Protein AF-A0A957G0L8-F1 (afdb_monomer_lite)

Foldseek 3Di:
DDDDPVVVVVVQCVQQVVVVVVQVQWFKWWKAALAFPLVLVLQLVCCEPVHQQKKKWWWADDQAITIMITTHPVCVVVSVVSCVVSVMDIDGDDDPDDPRQAFWDWDLEDPNVHTWMWMQGNQTIIIHDDVPDPCVPGGSDDDDDPDDPDPPRRHYIDDNDDHHNRYLAADCPPADDDPVQDDPDDDLQWWFQFADPRGIGIDHFEEEEEAPQLLSLLSVLLRVLSNCVNAVQFAEEQAQAQNNLVSNCPDPSNVVCVVPFEAEAALVDPDLAAAFLQADFPQDDLVLSLVLVLVLVVVVVQDPLLSVCSSVLVVVVDRGLVSLLVVLVVCCVPCVVSSVRVNVSSVVQCPDPSSNSRRVRHDPSRVSSVPSHYYDHHDNNPDPNSLSVSSSVVSNSLSVQSHQYEYGPRDCLVPDDLVSNPSRGHYYDYPHDDDPQHKYKYAYHDLVCLVVCCVVQVVVSPSVSSNSNSHDRQKIWIGHPNRIDIRGNDPPD

pLDDT: mean 87.38, std 11.38, range [36.56, 98.25]

Sequence (493 aa):
MLKIPILSNLIHAQKTRPRLEWERSLTWFRLRYANPDGPTKAVNLLSRAQVPGRVVLHYRPGDVAQINIGIPGEAVRLLLQMAADYGFLLKSAEAELPARPAPMIQAKTLPFEREFVAHVISETLFVTPAEGEKAAGGSHFPQTPAQKAGPGRAVWHFPDDPPPGIASTPVWNGWPVPERLIAVHNDPETWVLGRSLRGPLHVAGSLNLYGQAEATSSWLAGLLVQAFAADPNRVAVIDGSGLLARQLKRKSAITHLFQNGLTFIDMDGASTRGMNPLAPVKGESDEETVSRWQTWFTMMGAHANALTLLPQAYQDGIRDIFGLRRWLIGKRQEQFAVVSALSVLVEQIVHSVELGEWIKHPTDILNALCRDGSLIFSINAHNWERQQLLWAVLLAVRHISDMRLVIHGFPAWDQFDTGMLNGHHKVILSNGPTLNGSTTVLVGCRPKNVPLLAERFLGNHPVLTENLRLLRPGDGIVVSGEDITFVTWNKTI

Radius of gyration: 32.21 Å; chains: 1; bounding box: 92×44×103 Å

Secondary structure (DSSP, 8-state):
----HHHHHHHHHHHHHHHHHHHHTSEEEEEEBSSSHHHHHHHHHHTSTTTTS-EEEEEE-STT-EEEEEE-GGGHHHHHHHHHHHT-EEEEE-----SSPPPBEEESS--TTS-EEEEEETTEEEEPPPTT---TT-BSS----SS---TT-------SSPPTTTBSS---TT-PPPGGGB-SS--TTEEEEEEETTEEEEEES-EEEES-HHHHHHHHHHHHHHHHHH-TTSEEEEESSSHHHHHHTT-HHHHGGGGTTEEEEETTTT---B--TTSPPTT--HHHHHHHHHHHHHHTT--HHHHTHHHHHHHTT--SHHHHHHHHHHHTTT-HHHHHHHHHHHHHHHH-HHHHHHHHSB--HHHHHTTT-EEEEE----SHHHHHHHHHHHHHHTT-TTSEEEEES-S-GGG--GGGGTT-SSEEEESSPPPTTPEEEEES--GGGHHHHHHHHSTT-HHHHHHHHHPPTTEEEEEETTEEEEEE-SS--

Structure (mmCIF, N/CA/C/O backbone):
data_AF-A0A957G0L8-F1
#
_entry.id   AF-A0A957G0L8-F1
#
loop_
_atom_site.group_PDB
_atom_site.id
_atom_site.type_symbol
_atom_site.label_atom_id
_atom_site.label_alt_id
_atom_site.label_comp_id
_atom_site.label_asym_id
_atom_site.label_entity_id
_atom_site.label_seq_id
_atom_site.pdbx_PDB_ins_code
_atom_site.Cartn_x
_atom_site.Cartn_y
_atom_site.Cartn_z
_atom_site.occupancy
_atom_site.B_iso_or_equiv
_atom_site.auth_seq_id
_atom_site.auth_comp_id
_atom_site.auth_asym_id
_atom_site.auth_atom_id
_atom_site.pdbx_PDB_model_num
ATOM 1 N N . MET A 1 1 ? 63.394 -6.316 -35.539 1.00 41.97 1 MET A N 1
ATOM 2 C CA . MET A 1 1 ? 62.283 -5.349 -35.704 1.00 41.97 1 MET A CA 1
ATOM 3 C C . MET A 1 1 ? 61.533 -5.214 -34.382 1.00 41.97 1 MET A C 1
ATOM 5 O O . MET A 1 1 ? 60.659 -6.020 -34.094 1.00 41.97 1 MET A O 1
ATOM 9 N N . LEU A 1 2 ? 61.904 -4.233 -33.555 1.00 39.28 2 LEU A N 1
ATOM 10 C CA . LEU A 1 2 ? 61.174 -3.865 -32.336 1.00 39.28 2 LEU A CA 1
ATOM 11 C C . LEU A 1 2 ? 59.948 -3.031 -32.740 1.00 39.28 2 LEU A C 1
ATOM 13 O O . LEU A 1 2 ? 60.093 -1.892 -33.178 1.00 39.28 2 LEU A O 1
ATOM 17 N N . LYS A 1 3 ? 58.740 -3.601 -32.648 1.00 42.34 3 LYS A N 1
ATOM 18 C CA . LYS A 1 3 ? 57.493 -2.834 -32.794 1.00 42.34 3 LYS A CA 1
ATOM 19 C C . LYS A 1 3 ? 57.329 -1.953 -31.557 1.00 42.34 3 LYS A C 1
ATOM 21 O O . LYS A 1 3 ? 57.129 -2.465 -30.464 1.00 42.34 3 LYS A O 1
ATOM 26 N N . ILE A 1 4 ? 57.438 -0.643 -31.752 1.00 43.62 4 ILE A N 1
ATOM 27 C CA . ILE A 1 4 ? 57.328 0.398 -30.726 1.00 43.62 4 ILE A CA 1
ATOM 28 C C . ILE A 1 4 ? 55.871 0.454 -30.207 1.00 43.62 4 ILE A C 1
ATOM 30 O O . ILE A 1 4 ? 55.000 0.917 -30.946 1.00 43.62 4 ILE A O 1
ATOM 34 N N . PRO A 1 5 ? 55.576 0.054 -28.953 1.00 54.28 5 PRO A N 1
ATOM 35 C CA . PRO A 1 5 ? 54.217 0.087 -28.383 1.00 54.28 5 PRO A CA 1
ATOM 36 C C . PRO A 1 5 ? 53.680 1.514 -28.153 1.00 54.28 5 PRO A C 1
ATOM 38 O O . PRO A 1 5 ? 52.482 1.734 -27.985 1.00 54.28 5 PRO A O 1
ATOM 41 N N . ILE A 1 6 ? 54.574 2.506 -28.149 1.00 54.53 6 ILE A N 1
ATOM 42 C CA . ILE A 1 6 ? 54.262 3.914 -27.867 1.00 54.53 6 ILE A CA 1
ATOM 43 C C . ILE A 1 6 ? 53.513 4.563 -29.044 1.00 54.53 6 ILE A C 1
ATOM 45 O O . ILE A 1 6 ? 52.548 5.295 -28.832 1.00 54.53 6 ILE A O 1
ATOM 49 N N . LEU A 1 7 ? 53.884 4.238 -30.288 1.00 50.44 7 LEU A N 1
ATOM 50 C CA . LEU A 1 7 ? 53.252 4.800 -31.490 1.00 50.44 7 LEU A CA 1
ATOM 51 C C . LEU A 1 7 ? 51.828 4.268 -31.703 1.00 50.44 7 LEU A C 1
ATOM 53 O O . LEU A 1 7 ? 50.943 5.029 -32.091 1.00 50.44 7 LEU A O 1
ATOM 57 N N . SER A 1 8 ? 51.569 2.991 -31.395 1.00 55.56 8 SER A N 1
ATOM 58 C CA . SER A 1 8 ? 50.218 2.418 -31.482 1.00 55.56 8 SER A CA 1
ATOM 59 C C . SER A 1 8 ? 49.250 3.054 -30.482 1.00 55.56 8 SER A C 1
ATOM 61 O O . SER A 1 8 ? 48.102 3.320 -30.835 1.00 55.56 8 SER A O 1
ATOM 63 N N . ASN A 1 9 ? 49.718 3.365 -29.269 1.00 57.75 9 ASN A N 1
ATOM 64 C CA . ASN A 1 9 ? 48.903 4.032 -28.251 1.00 57.75 9 ASN A CA 1
ATOM 65 C C . ASN A 1 9 ? 48.603 5.493 -28.621 1.00 57.75 9 ASN A C 1
ATOM 67 O O . ASN A 1 9 ? 47.479 5.951 -28.425 1.00 57.75 9 ASN A O 1
ATOM 71 N N . LEU A 1 10 ? 49.567 6.203 -29.220 1.00 57.16 10 LEU A N 1
ATOM 72 C CA . LEU A 1 10 ? 49.390 7.587 -29.671 1.00 57.16 10 LEU A CA 1
ATOM 73 C C . LEU A 1 10 ? 48.392 7.699 -30.838 1.00 57.16 10 LEU A C 1
ATOM 75 O O . LEU A 1 10 ? 47.499 8.546 -30.818 1.00 57.16 10 LEU A O 1
ATOM 79 N N . ILE A 1 11 ? 48.502 6.809 -31.831 1.00 60.75 11 ILE A N 1
ATOM 80 C CA . ILE A 1 11 ? 47.604 6.769 -32.998 1.00 60.75 11 ILE A CA 1
ATOM 81 C C . ILE A 1 11 ? 46.182 6.367 -32.583 1.00 60.75 11 ILE A C 1
ATOM 83 O O . ILE A 1 11 ? 45.205 6.895 -33.119 1.00 60.75 11 ILE A O 1
ATOM 87 N N . HIS A 1 12 ? 46.043 5.448 -31.624 1.00 59.19 12 HIS A N 1
ATOM 88 C CA . HIS A 1 12 ? 44.739 5.070 -31.086 1.00 59.19 12 HIS A CA 1
ATOM 89 C C . HIS A 1 12 ? 44.094 6.231 -30.313 1.00 59.19 12 HIS A C 1
ATOM 91 O O . HIS A 1 12 ? 42.940 6.561 -30.580 1.00 59.19 12 HIS A O 1
ATOM 97 N N . ALA A 1 13 ? 44.852 6.916 -29.448 1.00 61.38 13 ALA A N 1
ATOM 98 C CA . ALA A 1 13 ? 44.374 8.080 -28.699 1.00 61.38 13 ALA A CA 1
ATOM 99 C C . ALA A 1 13 ? 43.912 9.233 -29.610 1.00 61.38 13 ALA A C 1
ATOM 101 O O . ALA A 1 13 ? 42.896 9.866 -29.334 1.00 61.38 13 ALA A O 1
ATOM 102 N N . GLN A 1 14 ? 44.599 9.485 -30.730 1.00 62.69 14 GLN A N 1
ATOM 103 C CA . GLN A 1 14 ? 44.183 10.510 -31.697 1.00 62.69 14 GLN A CA 1
ATOM 104 C C . GLN A 1 14 ? 42.864 10.173 -32.412 1.00 62.69 14 GLN A C 1
ATOM 106 O O . GLN A 1 14 ? 42.084 11.075 -32.707 1.00 62.69 14 GLN A O 1
ATOM 111 N N . LYS A 1 15 ? 42.585 8.889 -32.675 1.00 69.12 15 LYS A N 1
ATOM 112 C CA . LYS A 1 15 ? 41.361 8.453 -33.376 1.00 69.12 15 LYS A CA 1
ATOM 113 C C . LYS A 1 15 ? 40.129 8.379 -32.469 1.00 69.12 15 LYS A C 1
ATOM 115 O O . LYS A 1 15 ? 39.013 8.508 -32.965 1.00 69.12 15 LYS A O 1
ATOM 120 N N . THR A 1 16 ? 40.313 8.162 -31.168 1.00 77.31 16 THR A N 1
ATOM 121 C CA . THR A 1 16 ? 39.219 8.030 -30.187 1.00 77.31 16 THR A CA 1
ATOM 122 C C . THR A 1 16 ? 38.838 9.352 -29.524 1.00 77.31 16 THR A C 1
ATOM 124 O O . THR A 1 16 ? 37.687 9.514 -29.118 1.00 77.31 16 THR A O 1
ATOM 127 N N . ARG A 1 17 ? 39.771 10.309 -29.441 1.00 80.94 17 ARG A N 1
ATOM 128 C CA . ARG A 1 17 ? 39.583 11.592 -28.749 1.00 80.94 17 ARG A CA 1
ATOM 129 C C . ARG A 1 17 ? 38.349 12.391 -29.207 1.00 80.94 17 ARG A C 1
ATOM 131 O O . ARG A 1 17 ? 37.592 12.779 -28.322 1.00 80.94 17 ARG A O 1
ATOM 138 N N . PRO A 1 18 ? 38.063 12.567 -30.515 1.00 84.19 18 PRO A N 1
ATOM 139 C CA . PRO A 1 18 ? 36.887 13.329 -30.948 1.00 84.19 18 PRO A CA 1
ATOM 140 C C . PRO A 1 18 ? 35.565 12.701 -30.500 1.00 84.19 18 PRO A C 1
ATOM 142 O O . PRO A 1 18 ? 34.644 13.408 -30.102 1.00 84.19 18 PRO A O 1
ATOM 145 N N . ARG A 1 19 ? 35.478 11.363 -30.525 1.00 87.94 19 ARG A N 1
ATOM 146 C CA . ARG A 1 19 ? 34.302 10.643 -30.026 1.00 87.94 19 ARG A CA 1
ATOM 147 C C . ARG A 1 19 ? 34.143 10.841 -28.523 1.00 87.94 19 ARG A C 1
ATOM 149 O O . ARG A 1 19 ? 33.057 11.191 -28.090 1.00 87.94 19 ARG A O 1
ATOM 156 N N . LEU A 1 20 ? 35.211 10.642 -27.753 1.00 85.69 20 LEU A N 1
ATOM 157 C CA . LEU A 1 20 ? 35.169 10.755 -26.293 1.00 85.69 20 LEU A CA 1
ATOM 158 C C . LEU A 1 20 ? 34.806 12.164 -25.822 1.00 85.69 20 LEU A C 1
ATOM 160 O O . LEU A 1 20 ? 34.008 12.308 -24.903 1.00 85.69 20 LEU A O 1
ATOM 164 N N . GLU A 1 21 ? 35.392 13.199 -26.428 1.00 87.88 21 GLU A N 1
ATOM 165 C CA . GLU A 1 21 ? 35.071 14.594 -26.103 1.00 87.88 21 GLU A CA 1
ATOM 166 C C . GLU A 1 21 ? 33.600 14.902 -26.405 1.00 87.88 21 GLU A C 1
ATOM 168 O O . GLU A 1 21 ? 32.915 15.483 -25.566 1.00 87.88 21 GLU A O 1
ATOM 173 N N . TRP A 1 22 ? 33.097 14.438 -27.552 1.00 90.62 22 TRP A N 1
ATOM 174 C CA . TRP A 1 22 ? 31.702 14.632 -27.935 1.00 90.62 22 TRP A CA 1
ATOM 175 C C . TRP A 1 22 ? 30.720 13.839 -27.060 1.00 90.62 22 TRP A C 1
ATOM 177 O O . TRP A 1 22 ? 29.744 14.407 -26.583 1.00 90.62 22 TRP A O 1
ATOM 187 N N . GLU A 1 23 ? 30.961 12.552 -26.787 1.00 91.38 23 GLU A N 1
ATOM 188 C CA . GLU A 1 23 ? 30.066 11.746 -25.942 1.00 91.38 23 GLU A CA 1
ATOM 189 C C . GLU A 1 23 ? 30.002 12.279 -24.495 1.00 91.38 23 GLU A C 1
ATOM 191 O O . GLU A 1 23 ? 28.950 12.218 -23.854 1.00 91.38 23 GLU A O 1
ATOM 196 N N . ARG A 1 24 ? 31.105 12.854 -23.991 1.00 90.06 24 ARG A N 1
ATOM 197 C CA . ARG A 1 24 ? 31.160 13.514 -22.675 1.00 90.06 24 ARG A CA 1
ATOM 198 C C . ARG A 1 24 ? 30.392 14.832 -22.620 1.00 90.06 24 ARG A C 1
ATOM 200 O O . ARG A 1 24 ? 29.995 15.229 -21.531 1.00 90.06 24 ARG A O 1
ATOM 207 N N . SER A 1 25 ? 30.189 15.510 -23.751 1.00 92.00 25 SER A N 1
ATOM 208 C CA . SER A 1 25 ? 29.399 16.747 -23.794 1.00 92.00 25 SER A CA 1
ATOM 209 C C . SER A 1 25 ? 27.890 16.502 -23.883 1.00 92.00 25 SER A C 1
ATOM 211 O O . SER A 1 25 ? 27.118 17.459 -23.901 1.00 92.00 25 SER A O 1
ATOM 213 N N . LEU A 1 26 ? 27.451 15.243 -23.992 1.00 95.38 26 LEU A N 1
ATOM 214 C CA . LEU A 1 26 ? 26.035 14.911 -24.128 1.00 95.38 26 LEU A CA 1
ATOM 215 C C . LEU A 1 26 ? 25.302 14.997 -22.793 1.00 95.38 26 LEU A C 1
ATOM 217 O O . LEU A 1 26 ? 25.834 14.676 -21.733 1.00 95.38 26 LEU A O 1
ATOM 221 N N . THR A 1 27 ? 24.028 15.364 -22.880 1.00 96.75 27 THR A N 1
ATOM 222 C CA . THR A 1 27 ? 23.073 15.167 -21.791 1.00 96.75 27 THR A CA 1
ATOM 223 C C . THR A 1 27 ? 22.473 13.773 -21.915 1.00 96.75 27 THR A C 1
ATOM 225 O O . THR A 1 27 ? 22.032 13.377 -22.998 1.00 96.75 27 THR A O 1
ATOM 228 N N . TRP A 1 28 ? 22.451 13.039 -20.805 1.00 97.50 28 TRP A N 1
ATOM 229 C CA . TRP A 1 28 ? 22.051 11.639 -20.767 1.00 97.50 28 TRP A CA 1
ATOM 230 C C . TRP A 1 28 ? 20.719 11.444 -20.048 1.00 97.50 28 TRP A C 1
ATOM 232 O O . TRP A 1 28 ? 20.459 12.006 -18.984 1.00 97.50 28 TRP A O 1
ATOM 242 N N . PHE A 1 29 ? 19.875 10.599 -20.632 1.00 97.81 29 PHE A N 1
ATOM 243 C CA . PHE A 1 29 ? 18.595 10.211 -20.058 1.00 97.81 29 PHE A CA 1
ATOM 244 C C . PHE A 1 29 ? 18.440 8.701 -20.090 1.00 97.81 29 PHE A C 1
ATOM 246 O O . PHE A 1 29 ? 18.592 8.088 -21.142 1.00 97.81 29 PHE A O 1
ATOM 253 N N . ARG A 1 30 ? 18.040 8.103 -18.971 1.00 96.25 30 ARG A N 1
ATOM 254 C CA . ARG A 1 30 ? 17.519 6.740 -18.954 1.00 96.25 30 ARG A CA 1
ATOM 255 C C . ARG A 1 30 ? 16.170 6.718 -19.660 1.00 96.25 30 ARG A C 1
ATOM 257 O O . ARG A 1 30 ? 15.244 7.408 -19.230 1.00 96.25 30 ARG A O 1
ATOM 264 N N . LEU A 1 31 ? 16.072 5.911 -20.709 1.00 97.31 31 LEU A N 1
ATOM 265 C CA . LEU A 1 31 ? 14.865 5.693 -21.495 1.00 97.31 31 LEU A CA 1
ATOM 266 C C . LEU A 1 31 ? 14.071 4.517 -20.931 1.00 97.31 31 LEU A C 1
ATOM 268 O O . LEU A 1 31 ? 14.632 3.469 -20.604 1.00 97.31 31 LEU A O 1
ATOM 272 N N . ARG A 1 32 ? 12.747 4.686 -20.878 1.00 97.00 32 ARG A N 1
ATOM 273 C CA . ARG A 1 32 ? 11.798 3.594 -20.673 1.00 97.00 32 ARG A CA 1
ATOM 274 C C . ARG A 1 32 ? 10.581 3.716 -21.568 1.00 97.00 32 ARG A C 1
ATOM 276 O O . ARG A 1 32 ? 10.151 4.829 -21.851 1.00 97.00 32 ARG A O 1
ATOM 283 N N . TYR A 1 33 ? 9.989 2.597 -21.962 1.00 96.38 33 TYR A N 1
ATOM 284 C CA . TYR A 1 33 ? 8.802 2.588 -22.820 1.00 96.38 33 TYR A CA 1
ATOM 285 C C . TYR A 1 33 ? 7.956 1.329 -22.615 1.00 96.38 33 TYR A C 1
ATOM 287 O O . TYR A 1 33 ? 8.404 0.363 -22.001 1.00 96.38 33 TYR A O 1
ATOM 295 N N . ALA A 1 34 ? 6.712 1.373 -23.092 1.00 93.12 34 ALA A N 1
ATOM 296 C CA . ALA A 1 34 ? 5.828 0.209 -23.202 1.00 93.12 34 ALA A CA 1
ATOM 297 C C . ALA A 1 34 ? 5.651 -0.236 -24.661 1.00 93.12 34 ALA A C 1
ATOM 299 O O . ALA A 1 34 ? 5.424 -1.408 -24.909 1.00 93.12 34 ALA A O 1
ATOM 300 N N . ASN A 1 35 ? 5.768 0.694 -25.615 1.00 94.06 35 ASN A N 1
ATOM 301 C CA . ASN A 1 35 ? 5.736 0.426 -27.050 1.00 94.06 35 ASN A CA 1
ATOM 302 C C . ASN A 1 35 ? 7.019 1.012 -27.685 1.00 94.06 35 ASN A C 1
ATOM 304 O O . ASN A 1 35 ? 7.353 2.168 -27.387 1.00 94.06 35 ASN A O 1
ATOM 308 N N . PRO A 1 36 ? 7.751 0.251 -28.519 1.00 95.31 36 PRO A N 1
ATOM 309 C CA . PRO A 1 36 ? 9.007 0.699 -29.120 1.00 95.31 36 PRO A CA 1
ATOM 310 C C . PRO A 1 36 ? 8.861 1.759 -30.224 1.00 95.31 36 PRO A C 1
ATOM 312 O O . PRO A 1 36 ? 9.839 2.458 -30.506 1.00 95.31 36 PRO A O 1
ATOM 315 N N . ASP A 1 37 ? 7.691 1.918 -30.847 1.00 95.69 37 ASP A N 1
ATOM 316 C CA . ASP A 1 37 ? 7.466 2.816 -31.990 1.00 95.69 37 ASP A CA 1
ATOM 317 C C . ASP A 1 37 ? 7.793 4.267 -31.644 1.00 95.69 37 ASP A C 1
ATOM 319 O O . ASP A 1 37 ? 8.491 4.966 -32.385 1.00 95.69 37 ASP A O 1
ATOM 323 N N . GLY A 1 38 ? 7.312 4.716 -30.484 1.00 95.50 38 GLY A N 1
ATOM 324 C CA . GLY A 1 38 ? 7.495 6.075 -29.995 1.00 95.50 38 GLY A CA 1
ATOM 325 C C . GLY A 1 38 ? 8.967 6.473 -29.839 1.00 95.50 38 GLY A C 1
ATOM 326 O O . GLY A 1 38 ? 9.419 7.406 -30.517 1.00 95.50 38 GLY A O 1
ATOM 327 N N . PRO A 1 39 ? 9.753 5.777 -28.996 1.00 96.88 39 PRO A N 1
ATOM 328 C CA . PRO A 1 39 ? 11.170 6.083 -28.840 1.00 96.88 39 PRO A CA 1
ATOM 329 C C . PRO A 1 39 ? 11.974 5.821 -30.122 1.00 96.88 39 PRO A C 1
ATOM 331 O O . PRO A 1 39 ? 12.883 6.596 -30.420 1.00 96.88 39 PRO A O 1
ATOM 334 N N . THR A 1 40 ? 11.628 4.809 -30.929 1.00 95.94 40 THR A N 1
ATOM 335 C CA . THR A 1 40 ? 12.298 4.558 -32.221 1.00 95.94 40 THR A CA 1
ATOM 336 C C . THR A 1 40 ? 12.122 5.752 -33.162 1.00 95.94 40 THR A C 1
ATOM 338 O O . THR A 1 40 ? 13.092 6.267 -33.726 1.00 95.94 40 THR A O 1
ATOM 341 N N . LYS A 1 41 ? 10.889 6.258 -33.291 1.00 94.62 41 LYS A N 1
ATOM 342 C CA . LYS A 1 41 ? 10.569 7.438 -34.101 1.00 94.62 41 LYS A CA 1
ATOM 343 C C . LYS A 1 41 ? 11.293 8.687 -33.600 1.00 94.62 41 LYS A C 1
ATOM 345 O O . LYS A 1 41 ? 11.862 9.410 -34.418 1.00 94.62 41 LYS A O 1
ATOM 350 N N . ALA A 1 42 ? 11.316 8.926 -32.287 1.00 95.69 42 ALA A N 1
ATOM 351 C CA . ALA A 1 42 ? 12.030 10.061 -31.698 1.00 95.69 42 ALA A CA 1
ATOM 352 C C . ALA A 1 42 ? 13.526 10.033 -32.035 1.00 95.69 42 ALA A C 1
ATOM 354 O O . ALA A 1 42 ? 14.062 11.016 -32.545 1.00 95.69 42 ALA A O 1
ATOM 355 N N . VAL A 1 43 ? 14.195 8.898 -31.807 1.00 95.62 43 VAL A N 1
ATOM 356 C CA . VAL A 1 43 ? 15.634 8.759 -32.077 1.00 95.62 43 VAL A CA 1
ATOM 357 C C . VAL A 1 43 ? 15.932 8.936 -33.568 1.00 95.62 43 VAL A C 1
ATOM 359 O O . VAL A 1 43 ? 16.874 9.645 -33.926 1.00 95.62 43 VAL A O 1
ATOM 362 N N . ASN A 1 44 ? 15.103 8.370 -34.449 1.00 92.50 44 ASN A N 1
ATOM 363 C CA . ASN A 1 44 ? 15.249 8.548 -35.892 1.00 92.50 44 ASN A CA 1
ATOM 364 C C . ASN A 1 44 ? 15.117 10.019 -36.309 1.00 92.50 44 ASN A C 1
ATOM 366 O O . ASN A 1 44 ? 15.996 10.525 -37.010 1.00 92.50 44 ASN A O 1
ATOM 370 N N . LEU A 1 45 ? 14.096 10.734 -35.827 1.00 92.38 45 LEU A N 1
ATOM 371 C CA . LEU A 1 45 ? 13.911 12.159 -36.121 1.00 92.38 45 LEU A CA 1
ATOM 372 C C . LEU A 1 45 ? 15.072 13.015 -35.605 1.00 92.38 45 LEU A C 1
ATOM 374 O O . LEU A 1 45 ? 15.596 13.841 -36.351 1.00 92.38 45 LEU A O 1
ATOM 378 N N . LEU A 1 46 ? 15.512 12.786 -34.365 1.00 93.31 46 LEU A N 1
ATOM 379 C CA . LEU A 1 46 ? 16.626 13.519 -33.758 1.00 93.31 46 LEU A CA 1
ATOM 380 C C . LEU A 1 46 ? 17.949 13.259 -34.489 1.00 93.31 46 LEU A C 1
ATOM 382 O O . LEU A 1 46 ? 18.778 14.152 -34.625 1.00 93.31 46 LEU A O 1
ATOM 386 N N . SER A 1 47 ? 18.145 12.062 -35.033 1.00 92.00 47 SER A N 1
ATOM 387 C CA . SER A 1 47 ? 19.371 11.741 -35.766 1.00 92.00 47 SER A CA 1
ATOM 388 C C . SER A 1 47 ? 19.504 12.452 -37.123 1.00 92.00 47 SER A C 1
ATOM 390 O O . SER A 1 47 ? 20.567 12.383 -37.741 1.00 92.00 47 SER A O 1
ATOM 392 N N . ARG A 1 48 ? 18.462 13.125 -37.634 1.00 89.12 48 ARG A N 1
ATOM 393 C CA . ARG A 1 48 ? 18.511 13.837 -38.924 1.00 89.12 48 ARG A CA 1
ATOM 394 C C . ARG A 1 48 ? 19.367 15.099 -38.829 1.00 89.12 48 ARG A C 1
ATOM 396 O O . ARG A 1 48 ? 19.339 15.802 -37.826 1.00 89.12 48 ARG A O 1
ATOM 403 N N . ALA A 1 49 ? 20.064 15.432 -39.917 1.00 81.88 49 ALA A N 1
ATOM 404 C CA . ALA A 1 49 ? 20.973 16.585 -39.986 1.00 81.88 49 ALA A CA 1
ATOM 405 C C . ALA A 1 49 ? 20.301 17.951 -39.733 1.00 81.88 49 ALA A C 1
ATOM 407 O O . ALA A 1 49 ? 20.981 18.911 -39.402 1.00 81.88 49 ALA A O 1
ATOM 408 N N . GLN A 1 50 ? 18.976 18.037 -39.893 1.00 77.81 50 GLN A N 1
ATOM 409 C CA . GLN A 1 50 ? 18.171 19.238 -39.620 1.00 77.81 50 GLN A CA 1
ATOM 410 C C . GLN A 1 50 ? 17.870 19.440 -38.122 1.00 77.81 50 GLN A C 1
ATOM 412 O O . GLN A 1 50 ? 17.238 20.423 -37.750 1.00 77.81 50 GLN A O 1
ATOM 417 N N . VAL A 1 51 ? 18.255 18.480 -37.280 1.00 81.31 51 VAL A N 1
ATOM 418 C CA . VAL A 1 51 ? 17.989 18.432 -35.834 1.00 81.31 51 VAL A CA 1
ATOM 419 C C . VAL A 1 51 ? 19.352 18.189 -35.127 1.00 81.31 51 VAL A C 1
ATOM 421 O O . VAL A 1 51 ? 20.326 18.733 -35.650 1.00 81.31 51 VAL A O 1
ATOM 424 N N . PRO A 1 52 ? 19.556 17.439 -34.007 1.00 78.06 52 PRO A N 1
ATOM 425 C CA . PRO A 1 52 ? 20.920 17.292 -33.473 1.00 78.06 52 PRO A CA 1
ATOM 426 C C . PRO A 1 52 ? 21.866 16.471 -34.365 1.00 78.06 52 PRO A C 1
ATOM 428 O O . PRO A 1 52 ? 23.069 16.450 -34.121 1.00 78.06 52 PRO A O 1
ATOM 431 N N . GLY A 1 53 ? 21.362 15.754 -35.378 1.00 86.50 53 GLY A N 1
ATOM 432 C CA . GLY A 1 53 ? 22.187 15.069 -36.382 1.00 86.50 53 GLY A CA 1
ATOM 433 C C . GLY A 1 53 ? 22.880 13.788 -35.909 1.00 86.50 53 GLY A C 1
ATOM 434 O O . GLY A 1 53 ? 23.390 13.029 -36.735 1.00 86.50 53 GLY A O 1
ATOM 435 N N . ARG A 1 54 ? 22.894 13.517 -34.599 1.00 92.38 54 ARG A N 1
ATOM 436 C CA . ARG A 1 54 ? 23.457 12.305 -34.000 1.00 92.38 54 ARG A CA 1
ATOM 437 C C . ARG A 1 54 ? 22.859 12.045 -32.620 1.00 92.38 54 ARG A C 1
ATOM 439 O O . ARG A 1 54 ? 22.761 12.957 -31.805 1.00 92.38 54 ARG A O 1
ATOM 446 N N . VAL A 1 55 ? 22.523 10.787 -32.355 1.00 95.06 55 VAL A N 1
ATOM 447 C CA . VAL A 1 55 ? 22.056 10.303 -31.047 1.00 95.06 55 VAL A CA 1
ATOM 448 C C . VAL A 1 55 ? 22.928 9.130 -30.610 1.00 95.06 55 VAL A C 1
ATOM 450 O O . VAL A 1 55 ? 23.310 8.312 -31.451 1.00 95.06 55 VAL A O 1
ATOM 453 N N . VAL A 1 56 ? 23.237 9.036 -29.317 1.00 95.69 56 VAL A N 1
ATOM 454 C CA . VAL A 1 56 ? 23.924 7.872 -28.733 1.00 95.69 56 VAL A CA 1
ATOM 455 C C . VAL A 1 56 ? 22.947 7.049 -27.920 1.00 95.69 56 VAL A C 1
ATOM 457 O O . VAL A 1 56 ? 22.153 7.597 -27.164 1.00 95.69 56 VAL A O 1
ATOM 460 N N . LEU A 1 57 ? 23.040 5.732 -28.050 1.00 96.50 57 LEU A N 1
ATOM 461 C CA . LEU A 1 57 ? 22.388 4.772 -27.176 1.00 96.50 57 LEU A CA 1
ATOM 462 C C . LEU A 1 57 ? 23.470 3.997 -26.426 1.00 96.50 57 LEU A C 1
ATOM 464 O O . LEU A 1 57 ? 24.405 3.488 -27.043 1.00 96.50 57 LEU A O 1
ATOM 468 N N . HIS A 1 58 ? 23.337 3.887 -25.110 1.00 95.75 58 HIS A N 1
ATOM 469 C CA . HIS A 1 58 ? 24.169 3.013 -24.284 1.00 95.75 58 HIS A CA 1
ATOM 470 C C . HIS A 1 58 ? 23.265 2.040 -23.546 1.00 95.75 58 HIS A C 1
ATOM 472 O O . HIS A 1 58 ? 22.444 2.461 -22.733 1.00 95.75 58 HIS A O 1
ATOM 478 N N . TYR A 1 59 ? 23.394 0.754 -23.854 1.00 95.44 59 TYR A N 1
ATOM 479 C CA . TYR A 1 59 ? 22.638 -0.307 -23.203 1.00 95.44 59 TYR A CA 1
ATOM 480 C C . TYR A 1 59 ? 23.548 -1.121 -22.302 1.00 95.44 59 TYR A C 1
ATOM 482 O O . TYR A 1 59 ? 24.603 -1.556 -22.754 1.00 95.44 59 TYR A O 1
ATOM 490 N N . ARG A 1 60 ? 23.100 -1.368 -21.070 1.00 94.12 60 ARG A N 1
ATOM 491 C CA . ARG A 1 60 ? 23.742 -2.257 -20.103 1.00 94.12 60 ARG A CA 1
ATOM 492 C C . ARG A 1 60 ? 22.783 -3.384 -19.720 1.00 94.12 60 ARG A C 1
ATOM 494 O O . ARG A 1 60 ? 21.690 -3.083 -19.223 1.00 94.12 60 ARG A O 1
ATOM 501 N N . PRO A 1 61 ? 23.173 -4.652 -19.923 1.00 94.06 61 PRO A N 1
ATOM 502 C CA . PRO A 1 61 ? 22.368 -5.792 -19.517 1.00 94.06 61 PRO A CA 1
ATOM 503 C C . PRO A 1 61 ? 22.398 -5.979 -17.994 1.00 94.06 61 PRO A C 1
ATOM 505 O O . PRO A 1 61 ? 23.240 -5.421 -17.290 1.00 94.06 61 PRO A O 1
ATOM 508 N N . GLY A 1 62 ? 21.472 -6.789 -17.494 1.00 92.19 62 GLY A N 1
ATOM 509 C CA . GLY A 1 62 ? 21.350 -7.177 -16.090 1.00 92.19 62 GLY A CA 1
ATOM 510 C C . GLY A 1 62 ? 19.901 -7.514 -15.752 1.00 92.19 62 GLY A C 1
ATOM 511 O O . GLY A 1 62 ? 19.012 -7.277 -16.570 1.00 92.19 62 GLY A O 1
ATOM 512 N N . ASP A 1 63 ? 19.654 -8.000 -14.533 1.00 90.69 63 ASP A N 1
ATOM 513 C CA . ASP A 1 63 ? 18.293 -8.300 -14.054 1.00 90.69 63 ASP A CA 1
ATOM 514 C C . ASP A 1 63 ? 17.371 -7.080 -14.153 1.00 90.69 63 ASP A C 1
ATOM 516 O O . ASP A 1 63 ? 16.175 -7.203 -14.388 1.00 90.69 63 ASP A O 1
ATOM 520 N N . VAL A 1 64 ? 17.945 -5.883 -13.995 1.00 93.62 64 VAL A N 1
ATOM 521 C CA . VAL A 1 64 ? 17.304 -4.598 -14.276 1.00 93.62 64 VAL A CA 1
ATOM 522 C C . VAL A 1 64 ? 18.179 -3.849 -15.274 1.00 93.62 64 VAL A C 1
ATOM 524 O O . VAL A 1 64 ? 19.042 -3.049 -14.901 1.00 93.62 64 VAL A O 1
ATOM 527 N N . ALA A 1 65 ? 17.951 -4.129 -16.552 1.00 94.56 65 ALA A N 1
ATOM 528 C CA . ALA A 1 65 ? 18.685 -3.543 -17.656 1.00 94.56 65 ALA A CA 1
ATOM 529 C C . ALA A 1 65 ? 18.490 -2.020 -17.738 1.00 94.56 65 ALA A C 1
ATOM 531 O O . ALA A 1 65 ? 17.516 -1.434 -17.242 1.00 94.56 65 ALA A O 1
ATOM 532 N N . GLN A 1 66 ? 19.444 -1.352 -18.377 1.00 95.25 66 GLN A N 1
ATOM 533 C CA . GLN A 1 66 ? 19.416 0.094 -18.564 1.00 95.25 66 GLN A CA 1
ATOM 534 C C . GLN A 1 66 ? 19.687 0.430 -20.017 1.00 95.25 66 GLN A C 1
ATOM 536 O O . GLN A 1 66 ? 20.612 -0.106 -20.616 1.00 95.25 66 GLN A O 1
ATOM 541 N N . ILE A 1 67 ? 18.910 1.360 -20.564 1.00 96.56 67 ILE A N 1
ATOM 542 C CA . ILE A 1 67 ? 19.226 1.993 -21.835 1.00 96.56 67 ILE A CA 1
ATOM 543 C C . ILE A 1 67 ? 19.190 3.504 -21.664 1.00 96.56 67 ILE A C 1
ATOM 545 O O . ILE A 1 67 ? 18.197 4.071 -21.204 1.00 96.56 67 ILE A O 1
ATOM 549 N N . ASN A 1 68 ? 20.302 4.144 -21.997 1.00 97.38 68 ASN A N 1
ATOM 550 C CA . ASN A 1 68 ? 20.475 5.581 -21.895 1.00 97.38 68 ASN A CA 1
ATOM 551 C C . ASN A 1 68 ? 20.549 6.191 -23.294 1.00 97.38 68 ASN A C 1
ATOM 553 O O . ASN A 1 68 ? 21.226 5.657 -24.171 1.00 97.38 68 ASN A O 1
ATOM 557 N N . ILE A 1 69 ? 19.872 7.319 -23.482 1.00 97.31 69 ILE A N 1
ATOM 558 C CA . ILE A 1 69 ? 19.950 8.154 -24.677 1.00 97.31 69 ILE A CA 1
ATOM 559 C C . ILE A 1 69 ? 20.840 9.355 -24.357 1.00 97.31 69 ILE A C 1
ATOM 561 O O . ILE A 1 69 ? 20.541 10.115 -23.435 1.00 97.31 69 ILE A O 1
ATOM 565 N N . GLY A 1 70 ? 21.906 9.527 -25.132 1.00 97.00 70 GLY A N 1
ATOM 566 C CA . GLY A 1 70 ? 22.770 10.701 -25.119 1.00 97.00 70 GLY A CA 1
ATOM 567 C C . GLY A 1 70 ? 22.441 11.622 -26.289 1.00 97.00 70 GLY A C 1
ATOM 568 O O . GLY A 1 70 ? 22.467 11.190 -27.447 1.00 97.00 70 GLY A O 1
ATOM 569 N N . ILE A 1 71 ? 22.150 12.889 -25.996 1.00 95.94 71 ILE A N 1
ATOM 570 C CA . ILE A 1 71 ? 21.882 13.931 -26.998 1.00 95.94 71 ILE A CA 1
ATOM 571 C C . ILE A 1 71 ? 22.629 15.235 -26.680 1.00 95.94 71 ILE A C 1
ATOM 573 O O . ILE A 1 71 ? 22.938 15.493 -25.514 1.00 95.94 71 ILE A O 1
ATOM 577 N N . PRO A 1 72 ? 22.903 16.082 -27.687 1.00 94.75 72 PRO A N 1
ATOM 578 C CA . PRO A 1 72 ? 23.402 17.433 -27.454 1.00 94.75 72 PRO A CA 1
ATOM 579 C C . PRO A 1 72 ? 22.446 18.260 -26.580 1.00 94.75 72 PRO A C 1
ATOM 581 O O . PRO A 1 72 ? 21.222 18.101 -26.662 1.00 94.75 72 PRO A O 1
ATOM 584 N N . GLY A 1 73 ? 22.998 19.143 -25.743 1.00 92.81 73 GLY A N 1
ATOM 585 C CA . GLY A 1 73 ? 22.234 19.921 -24.759 1.00 92.81 73 GLY A CA 1
ATOM 586 C C . GLY A 1 73 ? 21.138 20.792 -25.387 1.00 92.81 73 GLY A C 1
ATOM 587 O O . GLY A 1 73 ? 20.038 20.906 -24.849 1.00 92.81 73 GLY A O 1
ATOM 588 N N . GLU A 1 74 ? 21.390 21.333 -26.577 1.00 93.38 74 GLU A N 1
ATOM 589 C CA . GLU A 1 74 ? 20.443 22.134 -27.353 1.00 93.38 74 GLU A CA 1
ATOM 590 C C . GLU A 1 74 ? 19.187 21.356 -27.789 1.00 93.38 74 GLU A C 1
ATOM 592 O O . GLU A 1 74 ? 18.134 21.955 -28.009 1.00 93.38 74 GLU A O 1
ATOM 597 N N . ALA A 1 75 ? 19.258 20.023 -27.867 1.00 94.38 75 ALA A N 1
ATOM 598 C CA . ALA A 1 75 ? 18.148 19.168 -28.287 1.00 94.38 75 ALA A CA 1
ATOM 599 C C . ALA A 1 75 ? 17.298 18.637 -27.118 1.00 94.38 75 ALA A C 1
ATOM 601 O O . ALA A 1 75 ? 16.278 17.984 -27.352 1.00 94.38 75 ALA A O 1
ATOM 602 N N . VAL A 1 76 ? 17.672 18.925 -25.864 1.00 95.69 76 VAL A N 1
ATOM 603 C CA . VAL A 1 76 ? 17.010 18.379 -24.664 1.00 95.69 76 VAL A CA 1
ATOM 604 C C . VAL A 1 76 ? 15.526 18.715 -24.622 1.00 95.69 76 VAL A C 1
ATOM 606 O O . VAL A 1 76 ? 14.696 17.830 -24.420 1.00 95.69 76 VAL A O 1
ATOM 609 N N . ARG A 1 77 ? 15.169 19.979 -24.873 1.00 96.50 77 ARG A N 1
ATOM 610 C CA . ARG A 1 77 ? 13.766 20.415 -24.860 1.00 96.50 77 ARG A CA 1
ATOM 611 C C . ARG A 1 77 ? 12.926 19.661 -25.893 1.00 96.50 77 ARG A C 1
ATOM 613 O O . ARG A 1 77 ? 11.797 19.284 -25.595 1.00 96.50 77 ARG A O 1
ATOM 620 N N . LEU A 1 78 ? 13.478 19.429 -27.084 1.00 96.25 78 LEU A N 1
ATOM 621 C CA . LEU A 1 78 ? 12.791 18.699 -28.146 1.00 96.25 78 LEU A CA 1
ATOM 622 C C . LEU A 1 78 ? 12.607 17.222 -27.783 1.00 96.25 78 LEU A C 1
ATOM 624 O O . LEU A 1 78 ? 11.520 16.689 -27.972 1.00 96.25 78 LEU A O 1
ATOM 628 N N . LEU A 1 79 ? 13.635 16.573 -27.228 1.00 96.44 79 LEU A N 1
ATOM 629 C CA . LEU A 1 79 ? 13.537 15.181 -26.787 1.00 96.44 79 LEU A CA 1
ATOM 630 C C . LEU A 1 79 ? 12.473 15.008 -25.689 1.00 96.44 79 LEU A C 1
ATOM 632 O O . LEU A 1 79 ? 11.686 14.069 -25.756 1.00 96.44 79 LEU A O 1
ATOM 636 N N . LEU A 1 80 ? 12.415 15.917 -24.709 1.00 97.25 80 LEU A N 1
ATOM 637 C CA . LEU A 1 80 ? 11.391 15.881 -23.659 1.00 97.25 80 LEU A CA 1
ATOM 638 C C . LEU A 1 80 ? 9.976 16.069 -24.228 1.00 97.25 80 LEU A C 1
ATOM 640 O O . LEU A 1 80 ? 9.055 15.379 -23.797 1.00 97.25 80 LEU A O 1
ATOM 644 N N . GLN A 1 81 ? 9.809 16.950 -25.221 1.00 97.12 81 GLN A N 1
ATOM 645 C CA . GLN A 1 81 ? 8.534 17.107 -25.924 1.00 97.12 81 GLN A CA 1
ATOM 646 C C . GLN A 1 81 ? 8.152 15.823 -26.675 1.00 97.12 81 GLN A C 1
ATOM 648 O O . GLN A 1 81 ? 7.040 15.332 -26.519 1.00 97.12 81 GLN A O 1
ATOM 653 N N . MET A 1 82 ? 9.087 15.228 -27.423 1.00 97.38 82 MET A N 1
ATOM 654 C CA . MET A 1 82 ? 8.857 13.960 -28.125 1.00 97.38 82 MET A CA 1
ATOM 655 C C . MET A 1 82 ? 8.522 12.814 -27.167 1.00 97.38 82 MET A C 1
ATOM 657 O O . MET A 1 82 ? 7.717 11.958 -27.514 1.00 97.38 82 MET A O 1
ATOM 661 N N . ALA A 1 83 ? 9.114 12.791 -25.970 1.00 97.38 83 ALA A N 1
ATOM 662 C CA . ALA A 1 83 ? 8.795 11.805 -24.941 1.00 97.38 83 ALA A CA 1
ATOM 663 C C . ALA A 1 83 ? 7.330 11.891 -24.500 1.00 97.38 83 ALA A C 1
ATOM 665 O O . ALA A 1 83 ? 6.651 10.867 -24.428 1.00 97.38 83 ALA A O 1
ATOM 666 N N . ALA A 1 84 ? 6.827 13.110 -24.285 1.00 96.06 84 ALA A N 1
AT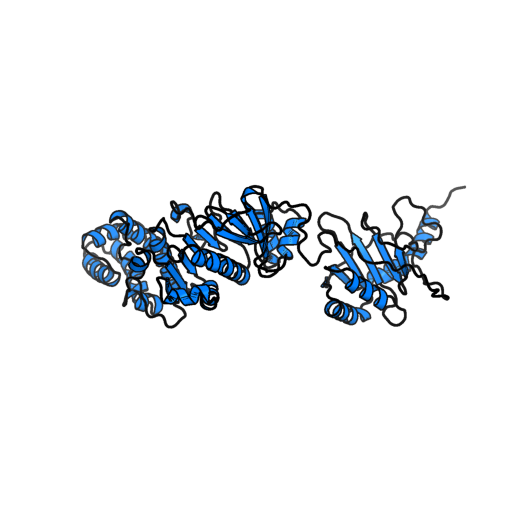OM 667 C CA . ALA A 1 84 ? 5.420 13.345 -23.980 1.00 96.06 84 ALA A CA 1
ATOM 668 C C . ALA A 1 84 ? 4.506 12.984 -25.166 1.00 96.06 84 ALA A C 1
ATOM 670 O O . ALA A 1 84 ? 3.526 12.265 -24.978 1.00 96.06 84 ALA A O 1
ATOM 671 N N . ASP A 1 85 ? 4.852 13.424 -26.379 1.00 97.00 85 ASP A N 1
ATOM 672 C CA . ASP A 1 85 ? 4.025 13.234 -27.578 1.00 97.00 85 ASP A CA 1
ATOM 673 C C . ASP A 1 85 ? 3.963 11.769 -28.035 1.00 97.00 85 ASP A C 1
ATOM 675 O O . ASP A 1 85 ? 2.945 11.319 -28.560 1.00 97.00 85 ASP A O 1
ATOM 679 N N . TYR A 1 86 ? 5.055 11.020 -27.866 1.00 96.44 86 TYR A N 1
ATOM 680 C CA . TYR A 1 86 ? 5.177 9.632 -28.320 1.00 96.44 86 TYR A CA 1
ATOM 681 C C . TYR A 1 86 ? 5.101 8.600 -27.187 1.00 96.44 86 TYR A C 1
ATOM 683 O O . TYR A 1 86 ? 5.269 7.409 -27.441 1.00 96.44 86 TYR A O 1
ATOM 691 N N . GLY A 1 87 ? 4.833 9.028 -25.950 1.00 94.69 87 GLY A N 1
ATOM 692 C CA . GLY A 1 87 ? 4.473 8.133 -24.848 1.00 94.69 87 GLY A CA 1
ATOM 693 C C . GLY A 1 87 ? 5.616 7.276 -24.295 1.00 94.69 87 GLY A C 1
ATOM 694 O O . GLY A 1 87 ? 5.395 6.115 -23.951 1.00 94.69 87 GLY A O 1
ATOM 695 N N . PHE A 1 88 ? 6.827 7.827 -24.179 1.00 96.94 88 PHE A N 1
ATOM 696 C CA . PHE A 1 88 ? 7.951 7.177 -23.490 1.00 96.94 88 PHE A CA 1
ATOM 697 C C . PHE A 1 88 ? 8.475 8.040 -22.337 1.00 96.94 88 PHE A C 1
ATOM 699 O O . PHE A 1 88 ? 8.221 9.239 -22.262 1.00 96.94 88 PHE A O 1
ATOM 706 N N . LEU A 1 89 ? 9.192 7.427 -21.397 1.00 96.31 89 LEU A N 1
ATOM 707 C CA . LEU A 1 89 ? 9.675 8.086 -20.187 1.00 96.31 89 LEU A CA 1
ATOM 708 C C . LEU A 1 89 ? 11.178 8.326 -20.259 1.00 96.31 89 LEU A C 1
ATOM 710 O O . LEU A 1 89 ? 11.948 7.460 -20.680 1.00 96.31 89 LEU A O 1
ATOM 714 N N . LEU A 1 90 ? 11.585 9.493 -19.771 1.00 96.62 90 LEU A N 1
ATOM 715 C CA . LEU A 1 90 ? 12.978 9.889 -19.644 1.00 96.62 90 LEU A CA 1
ATOM 716 C C . LEU A 1 90 ? 13.262 10.302 -18.207 1.00 96.62 90 LEU A C 1
ATOM 718 O O . LEU A 1 90 ? 12.522 11.084 -17.611 1.00 96.62 90 LEU A O 1
ATOM 722 N N . LYS A 1 91 ? 14.364 9.799 -17.658 1.00 94.75 91 LYS A N 1
ATOM 723 C CA . LYS A 1 91 ? 14.894 10.238 -16.367 1.00 94.75 91 LYS A CA 1
ATOM 724 C C . LYS A 1 91 ? 16.334 10.674 -16.556 1.00 94.75 91 LYS A C 1
ATOM 726 O O . LYS A 1 91 ? 17.102 9.920 -17.139 1.00 94.75 91 LYS A O 1
ATOM 731 N N . SER A 1 92 ? 16.694 11.856 -16.055 1.00 94.81 92 SER A N 1
ATOM 732 C CA . SER A 1 92 ? 18.090 12.309 -16.070 1.00 94.81 92 SER A CA 1
ATOM 733 C C . SER A 1 92 ? 19.005 11.223 -15.498 1.00 94.81 92 SER A C 1
ATOM 735 O O . SER A 1 92 ? 18.667 10.594 -14.487 1.00 94.81 92 SER A O 1
ATOM 737 N N . ALA A 1 93 ? 20.110 10.970 -16.185 1.00 93.19 93 ALA A N 1
ATOM 738 C CA . ALA A 1 93 ? 21.071 9.942 -15.837 1.00 93.19 93 ALA A CA 1
ATOM 739 C C . ALA A 1 93 ? 22.488 10.443 -16.106 1.00 93.19 93 ALA A C 1
ATOM 741 O O . ALA A 1 93 ? 22.704 11.341 -16.915 1.00 93.19 93 ALA A O 1
ATOM 742 N N . GLU A 1 94 ? 23.455 9.811 -15.459 1.00 87.56 94 GLU A N 1
ATOM 743 C CA . GLU A 1 94 ? 24.851 9.875 -15.869 1.00 87.56 94 GLU A CA 1
ATOM 744 C C . GLU A 1 94 ? 25.156 8.582 -16.626 1.00 87.56 94 GLU A C 1
ATOM 746 O O . GLU A 1 94 ? 24.780 7.495 -16.182 1.00 87.56 94 GLU A O 1
ATOM 751 N N . ALA A 1 95 ? 25.786 8.684 -17.796 1.00 77.94 95 ALA A N 1
ATOM 752 C CA . ALA A 1 95 ? 26.256 7.508 -18.514 1.00 77.94 95 ALA A CA 1
ATOM 753 C C . ALA A 1 95 ? 27.743 7.301 -18.229 1.00 77.94 95 ALA A C 1
ATOM 755 O O . ALA A 1 95 ? 28.575 8.142 -18.569 1.00 77.94 95 ALA A O 1
ATOM 756 N N . GLU A 1 96 ? 28.095 6.157 -17.649 1.00 82.38 96 GLU A N 1
ATOM 757 C CA . GLU A 1 96 ? 29.496 5.740 -17.563 1.00 82.38 96 GLU A CA 1
ATOM 758 C C . GLU A 1 96 ? 29.836 5.052 -18.881 1.00 82.38 96 GLU A C 1
ATOM 760 O O . GLU A 1 96 ? 29.483 3.896 -19.117 1.00 82.38 96 GLU A O 1
ATOM 765 N N . LEU A 1 97 ? 30.446 5.812 -19.777 1.00 80.94 97 LEU A N 1
ATOM 766 C CA . LEU A 1 97 ? 30.888 5.325 -21.073 1.00 80.94 97 LEU A CA 1
ATOM 767 C C . LEU A 1 97 ? 32.199 4.542 -20.937 1.00 80.94 97 LEU A C 1
ATOM 769 O O . LEU A 1 97 ? 33.011 4.846 -20.055 1.00 80.94 97 LEU A O 1
ATOM 773 N N . PRO A 1 98 ? 32.467 3.583 -21.838 1.00 78.69 98 PRO A N 1
ATOM 774 C CA . PRO A 1 98 ? 33.728 2.858 -21.835 1.00 78.69 98 PRO A CA 1
ATOM 775 C C . PRO A 1 98 ? 34.917 3.813 -22.007 1.00 78.69 98 PRO A C 1
ATOM 777 O O . PRO A 1 98 ? 34.960 4.633 -22.924 1.00 78.69 98 PRO A O 1
ATOM 780 N N . ALA A 1 99 ? 35.938 3.658 -21.157 1.00 75.94 99 ALA A N 1
ATOM 781 C CA . ALA A 1 99 ? 37.136 4.504 -21.176 1.00 75.94 99 ALA A CA 1
ATOM 782 C C . ALA A 1 99 ? 37.921 4.426 -22.502 1.00 75.94 99 ALA A C 1
ATOM 784 O O . ALA A 1 99 ? 38.672 5.343 -22.839 1.00 75.94 99 ALA A O 1
ATOM 785 N N . ARG A 1 100 ? 37.763 3.326 -23.253 1.00 78.44 100 ARG A N 1
ATOM 786 C CA . ARG A 1 100 ? 38.366 3.110 -24.574 1.00 78.44 100 ARG A CA 1
ATOM 787 C C . ARG A 1 100 ? 37.289 2.667 -25.568 1.00 78.44 100 ARG A C 1
ATOM 789 O O . ARG A 1 100 ? 36.934 1.491 -25.581 1.00 78.44 100 ARG A O 1
ATOM 796 N N . PRO A 1 101 ? 36.755 3.579 -26.395 1.00 81.88 101 PRO A N 1
ATOM 797 C CA . PRO A 1 101 ? 35.688 3.237 -27.320 1.00 81.88 101 PRO A CA 1
ATOM 798 C C . PRO A 1 101 ? 36.222 2.384 -28.474 1.00 81.88 101 PRO A C 1
ATOM 800 O O . PRO A 1 101 ? 37.185 2.760 -29.144 1.00 81.88 101 PRO A O 1
ATOM 803 N N . ALA A 1 102 ? 35.563 1.254 -28.735 1.00 85.38 102 ALA A N 1
ATOM 804 C CA . ALA A 1 102 ? 35.846 0.408 -29.891 1.00 85.38 102 ALA A CA 1
ATOM 805 C C . ALA A 1 102 ? 35.343 1.053 -31.204 1.00 85.38 102 ALA A C 1
ATOM 807 O O . ALA A 1 102 ? 34.370 1.822 -31.176 1.00 85.38 102 ALA A O 1
ATOM 808 N N . PRO A 1 103 ? 35.955 0.741 -32.366 1.00 87.56 103 PRO A N 1
ATOM 809 C CA . PRO A 1 103 ? 35.408 1.127 -33.664 1.00 87.56 103 PRO A CA 1
ATOM 810 C C . PRO A 1 103 ? 33.990 0.575 -33.844 1.00 87.56 103 PRO A C 1
ATOM 812 O O . PRO A 1 103 ? 33.700 -0.537 -33.419 1.00 87.56 103 PRO A O 1
ATOM 815 N N . MET A 1 104 ? 33.117 1.337 -34.494 1.00 90.19 104 MET A N 1
ATOM 816 C CA . MET A 1 104 ? 31.716 0.981 -34.719 1.00 90.19 104 MET A CA 1
ATOM 817 C C . MET A 1 104 ? 31.501 0.518 -36.158 1.00 90.19 104 MET A C 1
ATOM 819 O O . MET A 1 104 ? 32.127 1.044 -37.084 1.00 90.19 104 MET A O 1
ATOM 823 N N . ILE A 1 105 ? 30.580 -0.424 -36.345 1.00 90.06 105 ILE A N 1
ATOM 824 C CA . ILE A 1 105 ? 30.157 -0.947 -37.649 1.00 90.06 105 ILE A CA 1
ATOM 825 C C . ILE A 1 105 ? 28.674 -0.658 -37.873 1.00 90.06 105 ILE A C 1
ATOM 827 O O . ILE A 1 105 ? 27.910 -0.553 -36.916 1.00 90.06 105 ILE A O 1
ATOM 831 N N . GLN A 1 106 ? 28.258 -0.503 -39.130 1.00 89.00 106 GLN A N 1
ATOM 832 C CA . GLN A 1 106 ? 26.841 -0.336 -39.449 1.00 89.00 106 GLN A CA 1
ATOM 833 C C . GLN A 1 106 ? 26.075 -1.620 -39.103 1.00 89.00 106 GLN A C 1
ATOM 835 O O . GLN A 1 106 ? 26.505 -2.712 -39.469 1.00 89.00 106 GLN A O 1
ATOM 840 N N . ALA A 1 107 ? 24.934 -1.481 -38.432 1.00 88.31 107 ALA A N 1
ATOM 841 C CA . ALA A 1 107 ? 24.088 -2.594 -38.016 1.00 88.31 107 ALA A CA 1
ATOM 842 C C . ALA A 1 107 ? 22.633 -2.372 -38.449 1.00 88.31 107 ALA A C 1
ATOM 844 O O . ALA A 1 107 ? 22.225 -1.256 -38.772 1.00 88.31 107 ALA A O 1
ATOM 845 N N . LYS A 1 108 ? 21.850 -3.454 -38.461 1.00 87.38 108 LYS A N 1
ATOM 846 C CA . LYS A 1 108 ? 20.396 -3.411 -38.701 1.00 87.38 108 LYS A CA 1
ATOM 847 C C . LYS A 1 108 ? 19.580 -3.596 -37.422 1.00 87.38 108 LYS A C 1
ATOM 849 O O . LYS A 1 108 ? 18.421 -3.207 -37.387 1.00 87.38 108 LYS A O 1
ATOM 854 N N . THR A 1 109 ? 20.186 -4.178 -36.393 1.00 89.81 109 THR A N 1
ATOM 855 C CA . THR A 1 109 ? 19.551 -4.524 -35.121 1.00 89.81 109 THR A CA 1
ATOM 856 C C . THR A 1 109 ? 20.454 -4.123 -33.959 1.00 89.81 109 THR A C 1
ATOM 858 O O . THR A 1 109 ? 21.673 -3.997 -34.109 1.00 89.81 109 THR A O 1
ATOM 861 N N . LEU A 1 110 ? 19.837 -3.887 -32.803 1.00 92.81 110 LEU A N 1
ATOM 862 C CA . LEU A 1 110 ? 20.526 -3.625 -31.543 1.00 92.81 110 LEU A CA 1
ATOM 863 C C . LEU A 1 110 ? 20.800 -4.963 -30.821 1.00 92.81 110 LEU A C 1
ATOM 865 O O . LEU A 1 110 ? 19.868 -5.758 -30.699 1.00 92.81 110 LEU A O 1
ATOM 869 N N . PRO A 1 111 ? 22.028 -5.219 -30.337 1.00 92.81 111 PRO A N 1
ATOM 870 C CA . PRO A 1 111 ? 22.402 -6.495 -29.721 1.00 92.81 111 PRO A CA 1
ATOM 871 C C . PRO A 1 111 ? 22.056 -6.538 -28.220 1.00 92.81 111 PRO A C 1
ATOM 873 O O . PRO A 1 111 ? 22.932 -6.411 -27.366 1.00 92.81 111 PRO A O 1
ATOM 876 N N . PHE A 1 112 ? 20.769 -6.667 -27.877 1.00 91.81 112 PHE A N 1
ATOM 877 C CA . PHE A 1 112 ? 20.274 -6.653 -26.485 1.00 91.81 112 PHE A CA 1
ATOM 878 C C . PHE A 1 112 ? 20.756 -7.826 -25.610 1.00 91.81 112 PHE A C 1
ATOM 880 O O . PHE A 1 112 ? 20.586 -7.796 -24.389 1.00 91.81 112 PHE A O 1
ATOM 887 N N . GLU A 1 113 ? 21.400 -8.829 -26.201 1.00 91.56 113 GLU A N 1
ATOM 888 C CA . GLU A 1 113 ? 22.056 -9.939 -25.511 1.00 91.56 113 GLU A CA 1
ATOM 889 C C . GLU A 1 113 ? 23.358 -9.546 -24.788 1.00 91.56 113 GLU A C 1
ATOM 891 O O . GLU A 1 113 ? 23.872 -10.325 -23.986 1.00 91.56 113 GLU A O 1
ATOM 896 N N . ARG A 1 114 ? 23.905 -8.349 -25.046 1.00 92.31 114 ARG A N 1
ATOM 897 C CA . ARG A 1 114 ? 25.169 -7.872 -24.459 1.00 92.31 114 ARG A CA 1
ATOM 898 C C . ARG A 1 114 ? 25.198 -6.358 -24.286 1.00 92.31 114 ARG A C 1
ATOM 900 O O . ARG A 1 114 ? 24.385 -5.642 -24.854 1.00 92.31 114 ARG A O 1
ATOM 907 N N . GLU A 1 115 ? 26.179 -5.851 -23.544 1.00 93.25 115 GLU A N 1
ATOM 908 C CA . GLU A 1 115 ? 26.434 -4.408 -23.482 1.00 93.25 115 GLU A CA 1
ATOM 909 C C . GLU A 1 115 ? 26.819 -3.849 -24.864 1.00 93.25 115 GLU A C 1
ATOM 911 O O . GLU A 1 115 ? 27.586 -4.464 -25.618 1.00 93.25 115 GLU A O 1
ATOM 916 N N . PHE A 1 116 ? 26.300 -2.662 -25.194 1.00 93.12 116 PHE A N 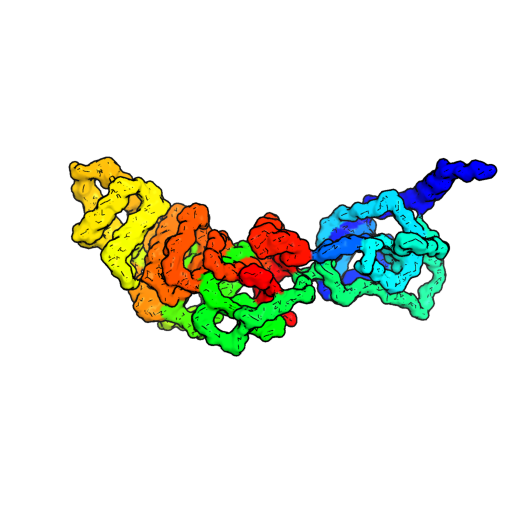1
ATOM 917 C CA . PHE A 1 116 ? 26.666 -1.964 -26.423 1.00 93.12 116 PHE A CA 1
ATOM 918 C C . PHE A 1 116 ? 26.596 -0.442 -26.303 1.00 93.12 116 PHE A C 1
ATOM 920 O O . PHE A 1 116 ? 25.758 0.117 -25.595 1.00 93.12 116 PHE A O 1
ATOM 927 N N . VAL A 1 117 ? 27.424 0.229 -27.108 1.00 93.81 117 VAL A N 1
ATOM 928 C CA . VAL A 1 117 ? 27.239 1.639 -27.467 1.00 93.81 117 VAL A CA 1
ATOM 929 C C . VAL A 1 117 ? 26.869 1.716 -28.942 1.00 93.81 117 VAL A C 1
ATOM 931 O O . VAL A 1 117 ? 27.532 1.113 -29.792 1.00 93.81 117 VAL A O 1
ATOM 934 N N . ALA A 1 118 ? 25.816 2.466 -29.251 1.00 94.50 118 ALA A N 1
ATOM 935 C CA . ALA A 1 118 ? 25.332 2.659 -30.604 1.00 94.50 118 ALA A CA 1
ATOM 936 C C . ALA A 1 118 ? 25.178 4.140 -30.951 1.00 94.50 118 ALA A C 1
ATOM 938 O O . ALA A 1 118 ? 24.739 4.942 -30.134 1.00 94.50 118 ALA A O 1
ATOM 939 N N . HIS A 1 119 ? 25.539 4.506 -32.177 1.00 94.69 119 HIS A N 1
ATOM 940 C CA . HIS A 1 119 ? 25.340 5.835 -32.739 1.00 94.69 119 HIS A CA 1
ATOM 941 C C . HIS A 1 119 ? 24.267 5.742 -33.815 1.00 94.69 119 HIS A C 1
ATOM 943 O O . HIS A 1 119 ? 24.391 4.942 -34.743 1.00 94.69 119 HIS A O 1
ATOM 949 N N . VAL A 1 120 ? 23.253 6.595 -33.724 1.00 93.75 120 VAL A N 1
ATOM 950 C CA . VAL A 1 120 ? 22.247 6.760 -34.772 1.00 93.75 120 VAL A CA 1
ATOM 951 C C . VAL A 1 120 ? 22.508 8.082 -35.480 1.00 93.75 120 VAL A C 1
ATOM 953 O O . VAL A 1 120 ? 22.507 9.141 -34.851 1.00 93.75 120 VAL A O 1
ATOM 956 N N . ILE A 1 121 ? 22.762 8.020 -36.789 1.00 91.25 121 ILE A N 1
ATOM 957 C CA . ILE A 1 121 ? 23.098 9.181 -37.625 1.00 91.25 121 ILE A CA 1
ATOM 958 C C . ILE A 1 121 ? 22.260 9.124 -38.890 1.00 91.25 121 ILE A C 1
ATOM 960 O O . ILE A 1 121 ? 22.367 8.182 -39.676 1.00 91.25 121 ILE A O 1
ATOM 964 N N . SER A 1 122 ? 21.444 10.152 -39.101 1.00 88.06 122 SER A N 1
ATOM 965 C CA . SER A 1 122 ? 20.476 10.225 -40.195 1.00 88.06 122 SER A CA 1
ATOM 966 C C . SER A 1 122 ? 19.697 8.918 -40.357 1.00 88.06 122 SER A C 1
ATOM 968 O O . SER A 1 122 ? 19.578 8.444 -41.475 1.00 88.06 122 SER A O 1
ATOM 970 N N . GLU A 1 123 ? 19.213 8.328 -39.263 1.00 88.88 123 GLU A N 1
ATOM 971 C CA . GLU A 1 123 ? 18.455 7.063 -39.198 1.00 88.88 123 GLU A CA 1
ATOM 972 C C . GLU A 1 123 ? 19.277 5.787 -39.455 1.00 88.88 123 GLU A C 1
ATOM 974 O O . GLU A 1 123 ? 18.738 4.685 -39.411 1.00 88.88 123 GLU A O 1
ATOM 979 N N . THR A 1 124 ? 20.587 5.896 -39.694 1.00 89.88 124 THR A N 1
ATOM 980 C CA . THR A 1 124 ? 21.480 4.735 -39.807 1.00 89.88 124 THR A CA 1
ATOM 981 C C . THR A 1 124 ? 22.068 4.378 -38.442 1.00 89.88 124 THR A C 1
ATOM 983 O O . THR A 1 124 ? 22.667 5.230 -37.782 1.00 89.88 124 THR A O 1
ATOM 986 N N . LEU A 1 125 ? 21.947 3.106 -38.059 1.00 91.69 125 LEU A N 1
ATOM 987 C CA . LEU A 1 125 ? 22.489 2.544 -36.825 1.00 91.69 125 LEU A CA 1
ATOM 988 C C . LEU A 1 125 ? 23.941 2.071 -37.008 1.00 91.69 125 LEU A C 1
ATOM 990 O O . LEU A 1 125 ? 24.251 1.305 -37.922 1.00 91.69 125 LEU A O 1
ATOM 994 N N . PHE A 1 126 ? 24.818 2.482 -36.095 1.00 92.56 126 PHE A N 1
ATOM 995 C CA . PHE A 1 126 ? 26.187 1.987 -35.956 1.00 92.56 126 PHE A CA 1
ATOM 996 C C . PHE A 1 126 ? 26.385 1.457 -34.540 1.00 92.56 126 PHE A C 1
ATOM 998 O O . PHE A 1 126 ? 26.014 2.143 -33.596 1.00 92.56 126 PHE A O 1
ATOM 1005 N N . VAL A 1 127 ? 26.982 0.280 -34.370 1.00 92.06 127 VAL A N 1
ATOM 1006 C CA . VAL A 1 127 ? 27.120 -0.394 -33.068 1.00 92.06 127 VAL A CA 1
ATOM 1007 C C . VAL A 1 127 ? 28.563 -0.844 -32.858 1.00 92.06 127 VAL A C 1
ATOM 1009 O O . VAL A 1 127 ? 29.271 -1.172 -33.813 1.00 92.06 127 VAL A O 1
ATOM 1012 N N . THR A 1 128 ? 29.021 -0.849 -31.607 1.00 90.25 128 THR A N 1
ATOM 1013 C CA . THR A 1 128 ? 30.286 -1.489 -31.226 1.00 90.25 128 THR A CA 1
ATOM 1014 C C . THR A 1 128 ? 30.197 -3.018 -31.394 1.00 90.25 128 THR A C 1
ATOM 1016 O 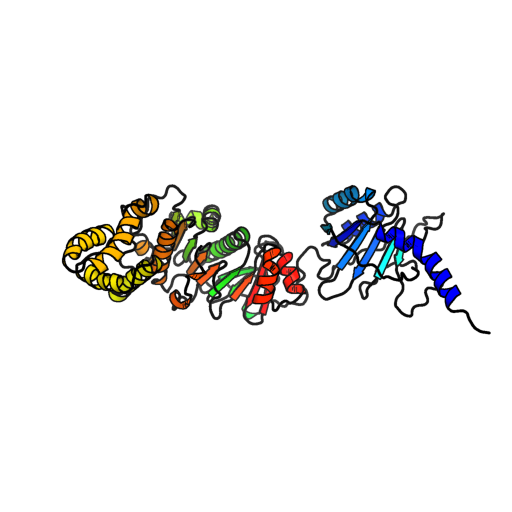O . THR A 1 128 ? 29.294 -3.634 -30.812 1.00 90.25 128 THR A O 1
ATOM 1019 N N . PRO A 1 129 ? 31.106 -3.655 -32.157 1.00 84.56 129 PRO A N 1
ATOM 1020 C CA . PRO A 1 129 ? 31.104 -5.103 -32.376 1.00 84.56 129 PRO A CA 1
ATOM 1021 C C . PRO A 1 129 ? 31.337 -5.871 -31.069 1.00 84.56 129 PRO A C 1
ATOM 1023 O O . PRO A 1 129 ? 31.703 -5.272 -30.052 1.00 84.56 129 PRO A O 1
ATOM 1026 N N . ALA A 1 130 ? 31.065 -7.176 -31.075 1.00 80.50 130 ALA A N 1
ATOM 1027 C CA . ALA A 1 130 ? 31.294 -8.009 -29.899 1.00 80.50 130 ALA A CA 1
ATOM 1028 C C . ALA A 1 130 ? 32.798 -8.144 -29.614 1.00 80.50 130 ALA A C 1
ATOM 1030 O O . ALA A 1 130 ? 33.644 -7.948 -30.492 1.00 80.50 130 ALA A O 1
ATOM 1031 N N . GLU A 1 131 ? 33.151 -8.473 -28.373 1.00 71.38 131 GLU A N 1
ATOM 1032 C CA . GLU A 1 131 ? 34.546 -8.720 -28.018 1.00 71.38 131 GLU A CA 1
ATOM 1033 C C . GLU A 1 131 ? 35.104 -9.884 -28.858 1.00 71.38 131 GLU A C 1
ATOM 1035 O O . GLU A 1 131 ? 34.491 -10.942 -28.967 1.00 71.38 131 GLU A O 1
ATOM 1040 N N . GLY A 1 132 ? 36.247 -9.667 -29.517 1.00 64.69 132 GLY A N 1
ATOM 1041 C CA . GLY A 1 132 ? 36.858 -10.646 -30.427 1.00 64.69 132 GLY A CA 1
ATOM 1042 C C . GLY A 1 132 ? 36.384 -10.583 -31.887 1.00 64.69 132 GLY A C 1
ATOM 1043 O O . GLY A 1 132 ? 37.046 -11.154 -32.757 1.00 64.69 132 GLY A O 1
ATOM 1044 N N . GLU A 1 133 ? 35.321 -9.839 -32.207 1.00 72.44 133 GLU A N 1
ATOM 1045 C CA . GLU A 1 133 ? 34.932 -9.598 -33.598 1.00 72.44 133 GLU A CA 1
ATOM 1046 C C . GLU A 1 133 ? 35.871 -8.585 -34.263 1.00 72.44 133 GLU A C 1
ATOM 1048 O O . GLU A 1 133 ? 36.156 -7.497 -33.750 1.00 72.44 133 GLU A O 1
ATOM 1053 N N . LYS A 1 134 ? 36.359 -8.921 -35.462 1.00 64.38 134 LYS A N 1
ATOM 1054 C CA . LYS A 1 134 ? 37.164 -7.983 -36.246 1.00 64.38 134 LYS A CA 1
ATOM 1055 C C . LYS A 1 134 ? 36.270 -6.842 -36.727 1.00 64.38 134 LYS A C 1
ATOM 1057 O O . LYS A 1 134 ? 35.454 -7.030 -37.622 1.00 64.38 134 LYS A O 1
ATOM 1062 N N . ALA A 1 135 ? 36.520 -5.634 -36.225 1.00 65.00 135 ALA A N 1
ATOM 1063 C CA . ALA A 1 135 ? 35.946 -4.388 -36.736 1.00 65.00 135 ALA A CA 1
ATOM 1064 C C . ALA A 1 135 ? 36.545 -3.988 -38.105 1.00 65.00 135 ALA A C 1
ATOM 1066 O O . ALA A 1 135 ? 37.003 -2.858 -38.292 1.00 65.00 135 ALA A O 1
ATOM 1067 N N . ALA A 1 136 ? 36.632 -4.925 -39.055 1.00 63.78 136 ALA A N 1
ATOM 1068 C CA . ALA A 1 136 ? 37.188 -4.674 -40.379 1.00 63.78 136 ALA A CA 1
ATOM 1069 C C . ALA A 1 136 ? 36.341 -3.603 -41.088 1.00 63.78 136 ALA A C 1
ATOM 1071 O O . ALA A 1 136 ? 35.178 -3.830 -41.402 1.00 63.78 136 ALA A O 1
ATOM 1072 N N . GLY A 1 137 ? 36.916 -2.413 -41.289 1.00 69.12 137 GLY A N 1
ATOM 1073 C CA . GLY A 1 137 ? 36.211 -1.262 -41.869 1.00 69.12 137 GLY A CA 1
ATOM 1074 C C . GLY A 1 137 ? 35.384 -0.424 -40.881 1.00 69.12 137 GLY A C 1
ATOM 1075 O O . GLY A 1 137 ? 34.664 0.470 -41.316 1.00 69.12 137 GLY A O 1
ATOM 1076 N N . GLY A 1 138 ? 35.484 -0.669 -39.569 1.00 77.44 138 GLY A N 1
ATOM 1077 C CA . GLY A 1 138 ? 34.797 0.130 -38.551 1.00 77.44 138 GLY A CA 1
ATOM 1078 C C . GLY A 1 138 ? 35.421 1.516 -38.338 1.00 77.44 138 GLY A C 1
ATOM 1079 O O . GLY A 1 138 ? 36.637 1.694 -38.445 1.00 77.44 138 GLY A O 1
ATOM 1080 N N . SER A 1 139 ? 34.597 2.505 -37.985 1.00 83.62 139 SER A N 1
ATOM 1081 C CA . SER A 1 139 ? 35.048 3.861 -37.639 1.00 83.62 139 SER A CA 1
ATOM 1082 C C . SER A 1 139 ? 34.823 4.144 -36.160 1.00 83.62 139 SER A C 1
ATOM 1084 O O . SER A 1 139 ? 33.764 3.839 -35.618 1.00 83.62 139 SER A O 1
ATOM 1086 N N . HIS A 1 140 ? 35.796 4.773 -35.498 1.00 84.12 140 HIS A N 1
ATOM 1087 C CA . HIS A 1 140 ? 35.620 5.229 -34.116 1.00 84.12 140 HIS A CA 1
ATOM 1088 C C . HIS A 1 140 ? 34.593 6.354 -34.027 1.00 84.12 140 HIS A C 1
ATOM 1090 O O . HIS A 1 140 ? 33.946 6.483 -33.001 1.00 84.12 140 HIS A O 1
ATOM 1096 N N . PHE A 1 141 ? 34.414 7.134 -35.092 1.00 85.62 141 PHE A N 1
ATOM 1097 C CA . PHE A 1 141 ? 33.412 8.187 -35.160 1.00 85.62 141 PHE A CA 1
ATOM 1098 C C . PHE A 1 141 ? 32.761 8.148 -36.550 1.00 85.62 141 PHE A C 1
ATOM 1100 O O . PHE A 1 141 ? 33.242 8.801 -37.479 1.00 85.62 141 PHE A O 1
ATOM 1107 N N . PRO A 1 142 ? 31.732 7.300 -36.748 1.00 84.06 142 PRO A N 1
ATOM 1108 C CA . PRO A 1 142 ? 31.137 7.093 -38.065 1.00 84.06 142 PRO A CA 1
ATOM 1109 C C . PRO A 1 142 ? 30.526 8.392 -38.589 1.00 84.06 142 PRO A C 1
ATOM 1111 O O . PRO A 1 142 ? 29.968 9.167 -37.814 1.00 84.06 142 PRO A O 1
ATOM 1114 N N . GLN A 1 143 ? 30.631 8.622 -39.894 1.00 80.44 143 GLN A N 1
ATOM 1115 C CA . GLN A 1 143 ? 29.940 9.687 -40.621 1.00 80.44 143 GLN A CA 1
ATOM 1116 C C . GLN A 1 143 ? 28.994 9.039 -41.633 1.00 80.44 143 GLN A C 1
ATOM 1118 O O . GLN A 1 143 ? 29.252 7.930 -42.105 1.00 80.44 143 GLN A O 1
ATOM 1123 N N . THR A 1 144 ? 27.892 9.703 -41.964 1.00 67.12 144 THR A N 1
ATOM 1124 C CA . THR A 1 144 ? 27.016 9.238 -43.040 1.00 67.12 144 THR A CA 1
ATOM 1125 C C . THR A 1 144 ? 27.686 9.477 -44.397 1.00 67.12 144 THR A C 1
ATOM 1127 O O . THR A 1 144 ? 28.209 10.569 -44.623 1.00 67.12 144 THR A O 1
ATOM 1130 N N . PRO A 1 145 ? 27.707 8.490 -45.316 1.00 58.09 145 PRO A N 1
ATOM 1131 C CA . PRO A 1 145 ? 28.202 8.724 -46.667 1.00 58.09 145 PRO A CA 1
ATOM 1132 C C . PRO A 1 145 ? 27.344 9.802 -47.337 1.00 58.09 145 PRO A C 1
ATOM 1134 O O . PRO A 1 145 ? 26.117 9.772 -47.250 1.00 58.09 145 PRO A O 1
ATOM 1137 N N . ALA A 1 146 ? 27.997 10.765 -47.988 1.00 48.09 146 ALA A N 1
ATOM 1138 C CA . ALA A 1 146 ? 27.378 12.010 -48.438 1.00 48.09 146 ALA A CA 1
ATOM 1139 C C . ALA A 1 146 ? 26.250 11.854 -49.481 1.00 48.09 146 ALA A C 1
ATOM 1141 O O . ALA A 1 146 ? 25.591 12.842 -49.787 1.00 48.09 146 ALA A O 1
ATOM 1142 N N . GLN A 1 147 ? 25.978 10.665 -50.033 1.00 44.06 147 GLN A N 1
ATOM 1143 C CA . GLN A 1 147 ? 24.979 10.490 -51.092 1.00 44.06 147 GLN A CA 1
ATOM 1144 C C . GLN A 1 147 ? 24.294 9.111 -51.077 1.00 44.06 147 GLN A C 1
ATOM 1146 O O . GLN A 1 147 ? 24.936 8.080 -50.896 1.00 44.06 147 GLN A O 1
ATOM 1151 N N . LYS A 1 148 ? 22.991 9.155 -51.406 1.00 43.03 148 LYS A N 1
ATOM 1152 C CA . LYS A 1 148 ? 22.017 8.080 -51.700 1.00 43.03 148 LYS A CA 1
ATOM 1153 C C . LYS A 1 148 ? 21.303 7.434 -50.504 1.00 43.03 148 LYS A C 1
ATOM 1155 O O . LYS A 1 148 ? 21.562 6.297 -50.124 1.00 43.03 148 LYS A O 1
ATOM 1160 N N . ALA A 1 149 ? 20.265 8.123 -50.029 1.00 43.00 149 ALA A N 1
ATOM 1161 C CA . ALA A 1 149 ? 19.081 7.454 -49.495 1.00 43.00 149 ALA A CA 1
ATOM 1162 C C . ALA A 1 149 ? 18.391 6.693 -50.648 1.00 43.00 149 ALA A C 1
ATOM 1164 O O . ALA A 1 149 ? 17.615 7.268 -51.406 1.00 43.00 149 ALA A O 1
ATOM 1165 N N . GLY A 1 150 ? 18.754 5.426 -50.846 1.00 42.38 150 GLY A N 1
ATOM 1166 C CA . GLY A 1 150 ? 18.009 4.511 -51.713 1.00 42.38 150 GLY A CA 1
ATOM 1167 C C . GLY A 1 150 ? 16.811 3.897 -50.969 1.00 42.38 150 GLY A C 1
ATOM 1168 O O . GLY A 1 150 ? 16.868 3.761 -49.742 1.00 42.38 150 GLY A O 1
ATOM 1169 N N . PRO A 1 151 ? 15.735 3.511 -51.676 1.00 36.56 151 PRO A N 1
ATOM 1170 C CA . PRO A 1 151 ? 14.620 2.782 -51.082 1.00 36.56 151 PRO A CA 1
ATOM 1171 C C . PRO A 1 151 ? 15.120 1.397 -50.644 1.00 36.56 151 PRO A C 1
ATOM 1173 O O . PRO A 1 151 ? 15.662 0.649 -51.451 1.00 36.56 151 PRO A O 1
ATOM 1176 N N . GLY A 1 152 ? 15.006 1.085 -49.350 1.00 45.59 152 GLY A N 1
ATOM 1177 C CA . GLY A 1 152 ? 15.556 -0.145 -48.754 1.00 45.59 152 GLY A CA 1
ATOM 1178 C C . GLY A 1 152 ? 16.447 0.066 -47.525 1.00 45.59 152 GLY A C 1
ATOM 1179 O O . GLY A 1 152 ? 17.133 -0.863 -47.098 1.00 45.59 152 GLY A O 1
ATOM 1180 N N . ARG A 1 153 ? 16.460 1.272 -46.939 1.00 56.66 153 ARG A N 1
ATOM 1181 C CA . ARG A 1 153 ? 17.125 1.526 -45.655 1.00 56.66 153 ARG A CA 1
ATOM 1182 C C . ARG A 1 153 ? 16.525 0.595 -44.597 1.00 56.66 153 ARG A C 1
ATOM 1184 O O . ARG A 1 153 ? 15.332 0.669 -44.326 1.00 56.66 153 ARG A O 1
ATOM 1191 N N . ALA A 1 154 ? 17.337 -0.308 -44.050 1.00 55.38 154 ALA A N 1
ATOM 1192 C CA . ALA A 1 154 ? 16.897 -1.190 -42.976 1.00 55.38 154 ALA A CA 1
ATOM 1193 C C . ALA A 1 154 ? 16.448 -0.332 -41.786 1.00 55.38 154 ALA A C 1
ATOM 1195 O O . ALA A 1 154 ? 17.240 0.452 -41.261 1.00 55.38 154 ALA A O 1
ATOM 1196 N N . VAL A 1 155 ? 15.177 -0.455 -41.413 1.00 76.81 155 VAL A N 1
ATOM 1197 C CA . VAL A 1 155 ? 14.600 0.240 -40.264 1.00 76.81 155 VAL A CA 1
ATOM 1198 C C . VAL A 1 155 ? 14.968 -0.573 -39.030 1.00 76.81 155 VAL A C 1
ATOM 1200 O O . VAL A 1 155 ? 14.517 -1.704 -38.875 1.00 76.81 155 VAL A O 1
ATOM 1203 N N . TRP A 1 156 ? 15.845 -0.027 -38.194 1.00 89.19 156 TRP A N 1
ATOM 1204 C CA . TRP A 1 156 ? 16.114 -0.578 -36.870 1.00 89.19 156 TRP A CA 1
ATOM 1205 C C . TRP A 1 156 ? 15.017 -0.098 -35.906 1.00 89.19 156 TRP A C 1
ATOM 1207 O O . TRP A 1 156 ? 14.458 0.986 -36.096 1.00 89.19 156 TRP A O 1
ATOM 1217 N N . HIS A 1 157 ? 14.720 -0.884 -34.875 1.00 92.25 157 HIS A N 1
ATOM 1218 C CA . HIS A 1 157 ? 13.744 -0.535 -33.843 1.00 92.25 157 HIS A CA 1
ATOM 1219 C C . HIS A 1 157 ? 14.198 -1.019 -32.462 1.00 92.25 157 HIS A C 1
ATOM 1221 O O . HIS A 1 157 ? 15.083 -1.872 -32.340 1.00 92.25 157 HIS A O 1
ATOM 1227 N N . PHE A 1 158 ? 13.612 -0.438 -31.416 1.00 95.19 158 PHE A N 1
ATOM 1228 C CA . PHE A 1 158 ? 13.679 -0.987 -30.063 1.00 95.19 158 PHE A CA 1
ATOM 1229 C C . PHE A 1 158 ? 12.866 -2.296 -29.963 1.00 95.19 158 PHE A C 1
ATOM 1231 O O . PHE A 1 158 ? 11.939 -2.474 -30.752 1.00 95.19 158 PHE A O 1
ATOM 1238 N N . PRO A 1 159 ? 13.194 -3.224 -29.043 1.00 92.81 159 PRO A N 1
ATOM 1239 C CA . PRO A 1 159 ? 12.465 -4.482 -28.901 1.00 92.81 159 PRO A CA 1
ATOM 1240 C C . PRO A 1 159 ? 11.005 -4.242 -28.511 1.00 92.81 159 PRO A C 1
ATOM 1242 O O . PRO A 1 159 ? 10.716 -3.344 -27.722 1.00 92.81 159 PRO A O 1
ATOM 1245 N N . ASP A 1 160 ? 10.106 -5.067 -29.049 1.00 91.81 160 ASP A N 1
ATOM 1246 C CA . ASP A 1 160 ? 8.668 -5.004 -28.758 1.00 91.81 160 ASP A CA 1
ATOM 1247 C C . ASP A 1 160 ? 8.371 -5.281 -27.281 1.00 91.81 160 ASP A C 1
ATOM 1249 O O . ASP A 1 160 ? 7.571 -4.575 -26.670 1.00 91.81 160 ASP A O 1
ATOM 1253 N N . ASP A 1 161 ? 9.107 -6.229 -26.694 1.00 90.94 161 ASP A N 1
ATOM 1254 C CA . ASP A 1 161 ? 9.048 -6.578 -25.278 1.00 90.94 161 ASP A CA 1
ATOM 1255 C C . ASP A 1 161 ? 10.284 -6.025 -24.542 1.00 90.94 161 ASP A C 1
ATOM 1257 O O . ASP A 1 161 ? 11.329 -6.686 -24.482 1.00 90.94 161 ASP A O 1
ATOM 1261 N N . PRO A 1 162 ? 10.227 -4.798 -23.990 1.00 92.88 162 PRO A N 1
ATOM 1262 C CA . PRO A 1 162 ? 11.357 -4.234 -23.267 1.00 92.88 162 PRO A CA 1
ATOM 1263 C C . PRO A 1 162 ? 11.664 -5.048 -21.998 1.00 92.88 162 PRO A C 1
ATOM 1265 O O . PRO A 1 162 ? 10.754 -5.329 -21.212 1.00 92.88 162 PRO A O 1
ATOM 1268 N N . PRO A 1 163 ? 12.942 -5.369 -21.721 1.00 92.38 163 PRO A N 1
ATOM 1269 C CA . PRO A 1 163 ? 13.310 -6.087 -20.505 1.00 92.38 163 PRO A CA 1
ATOM 1270 C C . PRO A 1 163 ? 13.075 -5.234 -19.241 1.00 92.38 163 PRO A C 1
ATOM 1272 O O . P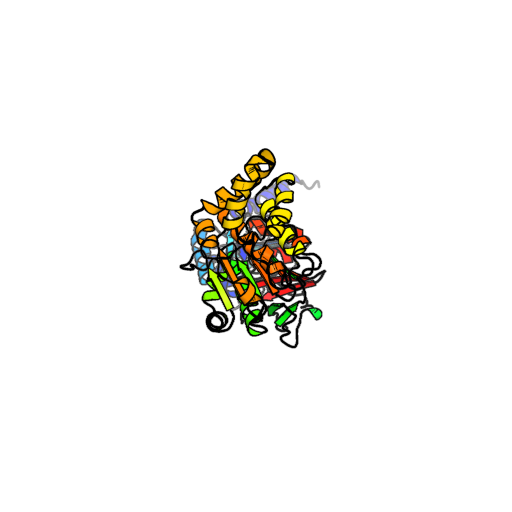RO A 1 163 ? 12.942 -3.999 -19.326 1.00 92.38 163 PRO A O 1
ATOM 1275 N N . PRO A 1 164 ? 13.070 -5.855 -18.042 1.00 92.75 164 PRO A N 1
ATOM 1276 C CA . PRO A 1 164 ? 12.978 -5.122 -16.785 1.00 92.75 164 PRO A CA 1
ATOM 1277 C C . PRO A 1 164 ? 14.021 -4.002 -16.707 1.00 92.75 164 PRO A C 1
ATOM 1279 O O . PRO A 1 164 ? 15.170 -4.162 -17.109 1.00 92.75 164 PRO A O 1
ATOM 1282 N N . GLY A 1 165 ? 13.611 -2.836 -16.209 1.00 92.75 165 GLY A N 1
ATOM 1283 C CA . GLY A 1 165 ? 14.455 -1.638 -16.146 1.00 92.75 165 GLY A CA 1
ATOM 1284 C C . GLY A 1 165 ? 14.452 -0.757 -17.403 1.00 92.75 165 GLY A C 1
ATOM 1285 O O . GLY A 1 165 ? 14.774 0.433 -17.278 1.00 92.75 165 GLY A O 1
ATOM 1286 N N . ILE A 1 166 ? 14.025 -1.292 -18.552 1.00 95.62 166 ILE A N 1
ATOM 1287 C CA . ILE A 1 166 ? 13.678 -0.540 -19.771 1.00 95.62 166 ILE A CA 1
ATOM 1288 C C . ILE A 1 166 ? 12.158 -0.415 -19.909 1.00 95.62 166 ILE A C 1
ATOM 1290 O O . ILE A 1 166 ? 11.662 0.604 -20.382 1.00 95.62 166 ILE A O 1
ATOM 1294 N N . ALA A 1 167 ? 11.394 -1.402 -19.449 1.00 94.88 167 ALA A N 1
ATOM 1295 C CA . ALA A 1 167 ? 9.942 -1.297 -19.436 1.00 94.88 167 ALA A CA 1
ATOM 1296 C C . ALA A 1 167 ? 9.461 -0.092 -18.599 1.00 94.88 167 ALA A C 1
ATOM 1298 O O . ALA A 1 167 ? 9.971 0.199 -17.508 1.00 94.88 167 ALA A O 1
ATOM 1299 N N . SER A 1 168 ? 8.461 0.630 -19.112 1.00 92.44 168 SER A N 1
ATOM 1300 C CA . SER A 1 168 ? 7.760 1.691 -18.364 1.00 92.44 168 SER A CA 1
ATOM 1301 C C . SER A 1 168 ? 6.625 1.166 -17.477 1.00 92.44 168 SER A C 1
ATOM 1303 O O . SER A 1 168 ? 6.017 1.928 -16.728 1.00 92.44 168 SER A O 1
ATOM 1305 N N . THR A 1 169 ? 6.332 -0.127 -17.578 1.00 90.38 169 THR A N 1
ATOM 1306 C CA . THR A 1 169 ? 5.355 -0.861 -16.771 1.00 90.38 169 THR A CA 1
ATOM 1307 C C . THR A 1 169 ? 6.045 -1.995 -16.026 1.00 90.38 169 THR A C 1
ATOM 1309 O O . THR A 1 169 ? 7.105 -2.443 -16.469 1.00 90.38 169 THR A O 1
ATOM 1312 N N . PRO A 1 170 ? 5.467 -2.470 -14.909 1.00 90.12 170 PRO A N 1
ATOM 1313 C CA . PRO A 1 170 ? 5.943 -3.678 -14.250 1.00 90.12 170 PRO A CA 1
ATOM 1314 C C . PRO A 1 170 ? 6.053 -4.853 -15.232 1.00 90.12 170 PRO A C 1
ATOM 1316 O O . PRO A 1 170 ? 5.175 -5.036 -16.076 1.00 90.12 170 PRO A O 1
ATOM 1319 N N . VAL A 1 171 ? 7.115 -5.649 -15.110 1.00 89.75 171 VAL A N 1
ATOM 1320 C CA . VAL A 1 171 ? 7.346 -6.843 -15.936 1.00 89.75 171 VAL A CA 1
ATOM 1321 C C . VAL A 1 171 ? 7.134 -8.077 -15.072 1.00 89.75 171 VAL A C 1
ATOM 1323 O O . VAL A 1 171 ? 7.895 -8.323 -14.137 1.00 89.75 171 VAL A O 1
ATOM 1326 N N . TRP A 1 172 ? 6.097 -8.850 -15.385 1.00 85.81 172 TRP A N 1
ATOM 1327 C CA . TRP A 1 172 ? 5.677 -10.023 -14.603 1.00 85.81 172 TRP A CA 1
ATOM 1328 C C . TRP A 1 172 ? 5.918 -11.358 -15.301 1.00 85.81 172 TRP A C 1
ATOM 1330 O O . TRP A 1 172 ? 5.629 -12.411 -14.735 1.00 85.81 172 TRP A O 1
ATOM 1340 N N . ASN A 1 173 ? 6.456 -11.321 -16.520 1.00 71.25 173 ASN A N 1
ATOM 1341 C CA . ASN A 1 173 ? 6.741 -12.511 -17.309 1.00 71.25 173 ASN A CA 1
ATOM 1342 C C . ASN A 1 173 ? 7.602 -13.485 -16.485 1.00 71.25 173 ASN A C 1
ATOM 1344 O O . ASN A 1 173 ? 8.667 -13.114 -15.995 1.00 71.25 173 ASN A O 1
ATOM 1348 N N . GLY A 1 174 ? 7.111 -14.715 -16.307 1.00 70.62 174 GLY A N 1
ATOM 1349 C CA . GLY A 1 174 ? 7.788 -15.768 -15.541 1.00 70.62 174 GLY A CA 1
ATOM 1350 C C . GLY A 1 174 ? 7.323 -15.956 -14.092 1.00 70.62 174 GLY A C 1
ATOM 1351 O O . GLY A 1 174 ? 7.733 -16.936 -13.479 1.00 70.62 174 GLY A O 1
ATOM 1352 N N . TRP A 1 175 ? 6.445 -15.098 -13.555 1.00 83.19 175 TRP A N 1
ATOM 1353 C CA . TRP A 1 175 ? 5.856 -15.280 -12.219 1.00 83.19 175 TRP A CA 1
ATOM 1354 C C . TRP A 1 175 ? 4.449 -15.882 -12.337 1.00 83.19 175 TRP A C 1
ATOM 1356 O O . TRP A 1 175 ? 3.508 -15.161 -12.685 1.00 83.19 175 TRP A O 1
ATOM 1366 N N . PRO A 1 176 ? 4.272 -17.197 -12.102 1.00 86.81 176 PRO A N 1
ATOM 1367 C CA . PRO A 1 176 ? 2.958 -17.815 -12.196 1.00 86.81 176 PRO A CA 1
ATOM 1368 C C . PRO A 1 176 ? 2.028 -17.253 -11.121 1.00 86.81 176 PRO A C 1
ATOM 1370 O O . PRO A 1 176 ? 2.441 -16.948 -10.005 1.00 86.81 176 PRO A O 1
ATOM 1373 N N . VAL A 1 177 ? 0.742 -17.142 -11.449 1.00 89.75 177 VAL A N 1
ATOM 1374 C CA . VAL A 1 177 ? -0.276 -16.849 -10.438 1.00 89.75 177 VAL A CA 1
ATOM 1375 C C . VAL A 1 177 ? -0.466 -18.111 -9.585 1.00 89.75 177 VAL A C 1
ATOM 1377 O O . VAL A 1 177 ? -0.822 -19.150 -10.156 1.00 89.75 177 VAL A O 1
ATOM 1380 N N . PRO A 1 178 ? -0.253 -18.050 -8.259 1.00 90.44 178 PRO A N 1
ATOM 1381 C CA . PRO A 1 178 ? -0.379 -19.215 -7.394 1.00 90.44 178 PRO A CA 1
ATOM 1382 C C . PRO A 1 178 ? -1.816 -19.734 -7.357 1.00 90.44 178 PRO A C 1
ATOM 1384 O O . PRO A 1 178 ? -2.734 -18.986 -7.024 1.00 90.44 178 PRO A O 1
ATOM 1387 N N . GLU A 1 179 ? -2.011 -21.025 -7.639 1.00 89.38 179 GLU A N 1
ATOM 1388 C CA . GLU A 1 179 ? -3.344 -21.656 -7.700 1.00 89.38 179 GLU A CA 1
ATOM 1389 C C . GLU A 1 179 ? -4.150 -21.459 -6.417 1.00 89.38 179 GLU A C 1
ATOM 1391 O O . GLU A 1 179 ? -5.347 -21.202 -6.468 1.00 89.38 179 GLU A O 1
ATOM 1396 N N . ARG A 1 180 ? -3.487 -21.508 -5.256 1.00 89.69 180 ARG A N 1
ATOM 1397 C CA . ARG A 1 180 ? -4.141 -21.348 -3.949 1.00 89.69 180 ARG A CA 1
ATOM 1398 C C . ARG A 1 180 ? -4.771 -19.971 -3.728 1.00 89.69 180 ARG A C 1
ATOM 1400 O O . ARG A 1 180 ? -5.611 -19.839 -2.846 1.00 89.69 180 ARG A O 1
ATOM 1407 N N . LEU A 1 181 ? -4.340 -18.956 -4.482 1.00 90.88 181 LEU A N 1
ATOM 1408 C CA . LEU A 1 181 ? -4.910 -17.610 -4.422 1.00 90.88 181 LEU A CA 1
ATOM 1409 C C . LEU A 1 181 ? -6.036 -17.420 -5.440 1.00 90.88 181 LEU A C 1
ATOM 1411 O O . LEU A 1 181 ? -6.774 -16.446 -5.343 1.00 90.88 181 LEU A O 1
ATOM 1415 N N . ILE A 1 182 ? -6.174 -18.302 -6.430 1.00 89.69 182 ILE A N 1
ATOM 1416 C CA . ILE A 1 182 ? -7.215 -18.190 -7.450 1.00 89.69 182 ILE A CA 1
ATOM 1417 C C . ILE A 1 182 ? -8.503 -18.762 -6.869 1.00 89.69 182 ILE A C 1
ATOM 1419 O O . ILE A 1 182 ? -8.579 -19.947 -6.552 1.00 89.69 182 ILE A O 1
ATOM 1423 N N . ALA A 1 183 ? -9.539 -17.933 -6.761 1.00 79.62 183 ALA A N 1
ATOM 1424 C CA . ALA A 1 183 ? -10.852 -18.425 -6.368 1.00 79.62 183 ALA A CA 1
ATOM 1425 C C . ALA A 1 183 ? -11.747 -18.650 -7.582 1.00 79.62 183 ALA A C 1
ATOM 1427 O O . ALA A 1 183 ? -11.779 -17.856 -8.523 1.00 79.62 183 ALA A O 1
ATOM 1428 N N . VAL A 1 184 ? -12.533 -19.722 -7.510 1.00 70.56 184 VAL A N 1
ATOM 1429 C CA . VAL A 1 184 ? -13.592 -20.021 -8.483 1.00 70.56 184 VAL A CA 1
ATOM 1430 C C . VAL A 1 184 ? -14.881 -19.257 -8.141 1.00 70.56 184 VAL A C 1
ATOM 1432 O O . VAL A 1 184 ? -15.659 -18.929 -9.032 1.00 70.56 184 VAL A O 1
ATOM 1435 N N . HIS A 1 185 ? -15.092 -18.928 -6.861 1.00 70.81 185 HIS A N 1
ATOM 1436 C CA . HIS A 1 185 ? -16.292 -18.254 -6.361 1.00 70.81 185 HIS A CA 1
ATOM 1437 C C . HIS A 1 185 ? -15.939 -17.184 -5.324 1.00 70.81 185 HIS A C 1
ATOM 1439 O O . HIS A 1 185 ? -14.914 -17.273 -4.651 1.00 70.81 185 HIS A O 1
ATOM 1445 N N . ASN A 1 186 ? -16.821 -16.195 -5.164 1.00 71.12 186 ASN A N 1
ATOM 1446 C CA . ASN A 1 186 ? -16.712 -15.225 -4.080 1.00 71.12 186 ASN A CA 1
ATOM 1447 C C . ASN A 1 186 ? -17.061 -15.898 -2.747 1.00 71.12 186 ASN A C 1
ATOM 1449 O O . ASN A 1 186 ? -18.228 -16.181 -2.491 1.00 71.12 186 ASN A O 1
ATOM 1453 N N . ASP A 1 187 ? -16.052 -16.127 -1.910 1.00 78.94 187 ASP A N 1
ATOM 1454 C CA . ASP A 1 187 ? -16.219 -16.657 -0.557 1.00 78.94 187 ASP A CA 1
ATOM 1455 C C . ASP A 1 187 ? -16.248 -15.508 0.472 1.00 78.94 187 ASP A C 1
ATOM 1457 O O . ASP A 1 187 ? -15.256 -14.768 0.568 1.00 78.94 187 ASP A O 1
ATOM 1461 N N . PRO A 1 188 ? -17.339 -15.331 1.250 1.00 79.56 188 PRO A N 1
ATOM 1462 C CA . PRO A 1 188 ? -17.388 -14.350 2.334 1.00 79.56 188 PRO A CA 1
ATOM 1463 C C . PRO A 1 188 ? -16.341 -14.620 3.430 1.00 79.56 188 PRO A C 1
ATOM 1465 O O . PRO A 1 188 ? -15.962 -13.720 4.167 1.00 79.56 188 PRO A O 1
ATOM 1468 N N . GLU A 1 189 ? -15.765 -15.808 3.528 1.00 85.62 189 GLU A N 1
ATOM 1469 C CA . GLU A 1 189 ? -14.708 -16.068 4.505 1.00 85.62 189 GLU A CA 1
ATOM 1470 C C . GLU A 1 189 ? -13.328 -15.546 4.066 1.00 85.62 189 GLU A C 1
ATOM 1472 O O . GLU A 1 189 ? -12.379 -15.558 4.854 1.00 85.62 189 GLU A O 1
ATOM 1477 N N . THR A 1 190 ? -13.223 -15.007 2.847 1.00 90.62 190 THR A N 1
ATOM 1478 C CA . THR A 1 190 ? -11.969 -14.535 2.245 1.00 90.62 190 THR A CA 1
ATOM 1479 C C . THR A 1 190 ? -11.959 -13.036 1.945 1.00 90.62 190 THR A C 1
ATOM 1481 O O . THR A 1 190 ? -12.988 -12.359 1.857 1.00 90.62 190 THR A O 1
ATOM 1484 N N . TRP A 1 191 ? -10.755 -12.510 1.742 1.00 93.12 191 TRP A N 1
ATOM 1485 C CA . TRP A 1 191 ? -10.514 -11.181 1.206 1.00 93.12 191 TRP A CA 1
ATOM 1486 C C . TRP A 1 191 ? -10.245 -11.241 -0.288 1.00 93.12 191 TRP A C 1
ATOM 1488 O O . TRP A 1 191 ? -9.306 -11.906 -0.719 1.00 93.12 191 TRP A O 1
ATOM 1498 N N . VAL A 1 192 ? -11.012 -10.479 -1.068 1.00 93.38 192 VAL A N 1
ATOM 1499 C CA . VAL A 1 192 ? -10.711 -10.258 -2.485 1.00 93.38 192 VAL A CA 1
ATOM 1500 C C . VAL A 1 192 ? -9.545 -9.280 -2.590 1.00 93.38 192 VAL A C 1
ATOM 1502 O O . VAL A 1 192 ? -9.654 -8.124 -2.180 1.00 93.38 192 VAL A O 1
ATOM 1505 N N . LEU A 1 193 ? -8.432 -9.735 -3.154 1.00 93.75 193 LEU A N 1
ATOM 1506 C CA . LEU A 1 193 ? -7.224 -8.931 -3.334 1.00 93.75 193 LEU A CA 1
ATOM 1507 C C . LEU A 1 193 ? -7.253 -8.123 -4.629 1.00 93.75 193 LEU A C 1
ATOM 1509 O O . LEU A 1 193 ? -6.565 -7.122 -4.733 1.00 93.75 193 LEU A O 1
ATOM 1513 N N . GLY A 1 194 ? -8.041 -8.538 -5.615 1.00 92.56 194 GLY A N 1
ATOM 1514 C CA . GLY A 1 194 ? -8.102 -7.913 -6.932 1.00 92.56 194 GLY A CA 1
ATOM 1515 C C . GLY A 1 194 ? -8.126 -8.981 -8.009 1.00 92.56 194 GLY A C 1
ATOM 1516 O O . GLY A 1 194 ? -8.655 -10.069 -7.788 1.00 92.56 194 GLY A O 1
ATOM 1517 N N . ARG A 1 195 ? -7.582 -8.681 -9.186 1.00 91.31 195 ARG A N 1
ATOM 1518 C CA . ARG A 1 195 ? -7.568 -9.590 -10.335 1.00 91.31 195 ARG A CA 1
ATOM 1519 C C . ARG A 1 195 ? -6.154 -9.811 -10.850 1.00 91.31 195 ARG A C 1
ATOM 1521 O O . ARG A 1 195 ? -5.330 -8.902 -10.849 1.00 91.31 195 ARG A O 1
ATOM 1528 N N . SER A 1 196 ? -5.917 -11.026 -11.319 1.00 90.06 196 SER A N 1
ATOM 1529 C CA . SER A 1 196 ? -4.766 -11.427 -12.122 1.00 90.06 196 SER A CA 1
ATOM 1530 C C . SER A 1 196 ? -5.232 -11.813 -13.528 1.00 90.06 196 SER A C 1
ATOM 1532 O O . SER A 1 196 ? -6.437 -11.920 -13.777 1.00 90.06 196 SER A O 1
ATOM 1534 N N . LEU A 1 197 ? -4.290 -12.115 -14.427 1.00 84.06 197 LEU A N 1
ATOM 1535 C CA . LEU A 1 197 ? -4.587 -12.671 -15.756 1.00 84.06 197 LEU A CA 1
ATOM 1536 C C . LEU A 1 197 ? -5.443 -13.950 -15.707 1.00 84.06 197 LEU A C 1
ATOM 1538 O O . LEU A 1 197 ? -6.099 -14.287 -16.687 1.00 84.06 197 LEU A O 1
ATOM 1542 N N . ARG A 1 198 ? -5.446 -14.664 -14.574 1.00 87.56 198 ARG A N 1
ATOM 1543 C CA . ARG A 1 198 ? -6.193 -15.915 -14.393 1.00 87.56 198 ARG A CA 1
ATOM 1544 C C . ARG A 1 198 ? -7.540 -15.748 -13.695 1.00 87.56 198 ARG A C 1
ATOM 1546 O O . ARG A 1 198 ? -8.279 -16.721 -13.595 1.00 87.56 198 ARG A O 1
ATOM 1553 N N . GLY A 1 199 ? -7.874 -14.544 -13.233 1.00 88.00 199 GLY A N 1
ATOM 1554 C CA . GLY A 1 199 ? -9.122 -14.273 -12.521 1.00 88.00 199 GLY A CA 1
ATOM 1555 C C . GLY A 1 199 ? -8.922 -13.579 -11.171 1.00 88.00 199 GLY A C 1
ATOM 1556 O O . GLY A 1 199 ? -7.832 -13.067 -10.890 1.00 88.00 199 GLY A O 1
ATOM 1557 N N . PRO A 1 200 ? -9.987 -13.492 -10.353 1.00 90.81 200 PRO A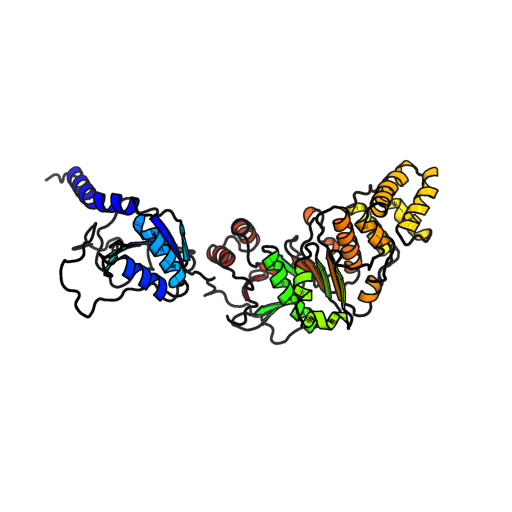 N 1
ATOM 1558 C CA . PRO A 1 200 ? -9.932 -12.845 -9.051 1.00 90.81 200 PRO A CA 1
ATOM 1559 C C . PRO A 1 200 ? -9.024 -13.612 -8.086 1.00 90.81 200 PRO A C 1
ATOM 1561 O O . PRO A 1 200 ? -9.018 -14.843 -8.056 1.00 90.81 200 PRO A O 1
ATOM 1564 N N . LEU A 1 201 ? -8.263 -12.859 -7.294 1.00 92.81 201 LEU A N 1
ATOM 1565 C CA . LEU A 1 201 ? -7.405 -13.402 -6.251 1.00 92.81 201 LEU A CA 1
ATOM 1566 C C . LEU A 1 201 ? -8.049 -13.223 -4.885 1.00 92.81 201 LEU A C 1
ATOM 1568 O O . LEU A 1 201 ? -8.553 -12.143 -4.572 1.00 92.81 201 LEU A O 1
ATOM 1572 N N . HIS A 1 202 ? -8.002 -14.275 -4.082 1.00 93.69 202 HIS A N 1
ATOM 1573 C CA . HIS A 1 202 ? -8.583 -14.338 -2.755 1.00 93.69 202 HIS A CA 1
ATOM 1574 C C . HIS A 1 202 ? -7.569 -14.861 -1.755 1.00 93.69 202 HIS A C 1
ATOM 1576 O O . HIS A 1 202 ? -6.670 -15.630 -2.094 1.00 93.69 202 HIS A O 1
ATOM 1582 N N . VAL A 1 203 ? -7.741 -14.467 -0.501 1.00 92.62 203 VAL A N 1
ATOM 1583 C CA . VAL A 1 203 ? -6.963 -15.035 0.590 1.00 92.62 203 VAL A CA 1
ATOM 1584 C C . VAL A 1 203 ? -7.784 -15.116 1.863 1.00 92.62 203 VAL A C 1
ATOM 1586 O O . VAL A 1 203 ? -8.555 -14.210 2.183 1.00 92.62 203 VAL A O 1
ATOM 1589 N N . ALA A 1 204 ? -7.631 -16.224 2.576 1.00 90.94 204 ALA A N 1
ATOM 1590 C CA . ALA A 1 204 ? -8.176 -16.383 3.912 1.00 90.94 204 ALA A CA 1
ATOM 1591 C C . ALA A 1 204 ? -7.251 -15.722 4.942 1.00 90.94 204 ALA A C 1
ATOM 1593 O O . ALA A 1 204 ? -6.054 -15.550 4.712 1.00 90.94 204 ALA A O 1
ATOM 1594 N N . GLY A 1 205 ? -7.795 -15.401 6.110 1.00 91.50 205 GLY A N 1
ATOM 1595 C CA . GLY A 1 205 ? -6.986 -14.930 7.224 1.00 91.50 205 GLY A CA 1
ATOM 1596 C C . GLY A 1 205 ? -6.729 -13.419 7.218 1.00 91.50 205 GLY A C 1
ATOM 1597 O O . GLY A 1 205 ? -7.520 -12.618 6.710 1.00 91.50 205 GLY A O 1
ATOM 1598 N N . SER A 1 206 ? -5.601 -13.033 7.812 1.00 94.81 206 SER A N 1
ATOM 1599 C CA . SER A 1 206 ? -5.213 -11.636 7.996 1.00 94.81 206 SER A CA 1
ATOM 1600 C C . SER A 1 206 ? -4.325 -11.105 6.870 1.00 94.81 206 SER A C 1
ATOM 1602 O O . SER A 1 206 ? -3.577 -11.841 6.222 1.00 94.81 206 SER A O 1
ATOM 1604 N N . LEU A 1 207 ? -4.383 -9.790 6.673 1.00 96.44 207 LEU A N 1
ATOM 1605 C CA . LEU A 1 207 ? -3.672 -9.053 5.644 1.00 96.44 207 LEU A CA 1
ATOM 1606 C C . LEU A 1 207 ? -2.857 -7.903 6.219 1.00 96.44 207 LEU A C 1
ATOM 1608 O O . LEU A 1 207 ? -3.321 -7.131 7.060 1.00 96.44 207 LEU A O 1
ATOM 1612 N N . ASN A 1 208 ? -1.678 -7.708 5.649 1.00 97.75 208 ASN A N 1
ATOM 1613 C CA . ASN A 1 208 ? -0.947 -6.461 5.763 1.00 97.75 208 ASN A CA 1
ATOM 1614 C C . ASN A 1 208 ? -0.937 -5.737 4.421 1.00 97.75 208 ASN A C 1
ATOM 1616 O O . ASN A 1 208 ? -0.676 -6.335 3.383 1.00 97.75 208 ASN A O 1
ATOM 1620 N N . LEU A 1 209 ? -1.188 -4.433 4.440 1.00 97.81 209 LEU A N 1
ATOM 1621 C CA . LEU A 1 209 ? -1.152 -3.592 3.249 1.00 97.81 209 LEU A CA 1
ATOM 1622 C C . LEU A 1 209 ? -0.114 -2.487 3.434 1.00 97.81 209 LEU A C 1
ATOM 1624 O O . LEU A 1 209 ? -0.236 -1.690 4.362 1.00 97.81 209 LEU A O 1
ATOM 1628 N N . TYR A 1 210 ? 0.869 -2.399 2.542 1.00 97.88 210 TYR A N 1
ATOM 1629 C CA . TYR A 1 210 ? 1.914 -1.376 2.601 1.00 97.88 210 TYR A CA 1
ATOM 1630 C C . TYR A 1 210 ? 1.945 -0.512 1.347 1.00 97.88 210 TYR A C 1
ATOM 1632 O O . TYR A 1 210 ? 1.842 -1.000 0.224 1.00 97.88 210 TYR A O 1
ATOM 1640 N N . GLY A 1 211 ? 2.113 0.792 1.545 1.00 96.06 211 GLY A N 1
ATOM 1641 C CA . GLY A 1 211 ? 2.178 1.763 0.460 1.00 96.06 211 GLY A CA 1
ATOM 1642 C C . GLY A 1 211 ? 2.070 3.198 0.951 1.00 96.06 211 GLY A C 1
ATOM 1643 O O . GLY A 1 211 ? 2.018 3.471 2.151 1.00 96.06 211 GLY A O 1
ATOM 1644 N N . GLN A 1 212 ? 2.011 4.153 0.024 1.00 94.88 212 GLN A N 1
ATOM 1645 C CA . GLN A 1 212 ? 1.638 5.521 0.398 1.00 94.88 212 GLN A CA 1
ATOM 1646 C C . GLN A 1 212 ? 0.156 5.588 0.799 1.00 94.88 212 GLN A C 1
ATOM 1648 O O . GLN A 1 212 ? -0.652 4.813 0.289 1.00 94.88 212 GLN A O 1
ATOM 1653 N N . ALA A 1 213 ? -0.204 6.516 1.690 1.00 92.38 213 ALA A N 1
ATOM 1654 C CA . ALA A 1 213 ? -1.533 6.577 2.306 1.00 92.38 213 ALA A CA 1
ATOM 1655 C C . ALA A 1 213 ? -2.684 6.634 1.282 1.00 92.38 213 ALA A C 1
ATOM 1657 O O . ALA A 1 213 ? -3.707 5.969 1.439 1.00 92.38 213 ALA A O 1
ATOM 1658 N N . GLU A 1 214 ? -2.509 7.375 0.190 1.00 93.69 214 GLU A N 1
ATOM 1659 C CA . GLU A 1 214 ? -3.498 7.489 -0.884 1.00 93.69 214 GLU A CA 1
ATOM 1660 C C . GLU A 1 214 ? -3.654 6.178 -1.671 1.00 93.69 214 GLU A C 1
ATOM 1662 O O . GLU A 1 214 ? -4.760 5.813 -2.066 1.00 93.69 214 GLU A O 1
ATOM 1667 N N . ALA A 1 215 ? -2.557 5.444 -1.880 1.00 94.75 215 ALA A N 1
ATOM 1668 C CA . ALA A 1 215 ? -2.593 4.162 -2.579 1.00 94.75 215 ALA A CA 1
ATOM 1669 C C . ALA A 1 215 ? -3.221 3.073 -1.704 1.00 94.75 215 ALA A C 1
ATOM 1671 O O . ALA A 1 215 ? -4.060 2.319 -2.190 1.00 94.75 215 ALA A O 1
ATOM 1672 N N . THR A 1 216 ? -2.865 3.016 -0.416 1.00 96.44 216 THR A N 1
ATOM 1673 C CA . THR A 1 216 ? -3.428 2.026 0.509 1.00 96.44 216 THR A CA 1
ATOM 1674 C C . THR A 1 216 ? -4.912 2.278 0.764 1.00 96.44 216 THR A C 1
ATOM 1676 O O . THR A 1 216 ? -5.700 1.342 0.695 1.00 96.44 216 THR A O 1
ATOM 1679 N N . SER A 1 217 ? -5.332 3.532 0.959 1.00 95.62 217 SER A N 1
ATOM 1680 C CA . SER A 1 217 ? -6.759 3.874 1.087 1.00 95.62 217 SER A CA 1
ATOM 1681 C C . SER A 1 217 ? -7.560 3.555 -0.181 1.00 95.62 217 SER A C 1
ATOM 1683 O O . SER A 1 217 ? -8.643 2.983 -0.083 1.00 95.62 217 SER A O 1
ATOM 1685 N N . SER A 1 218 ? -7.028 3.853 -1.372 1.00 94.25 218 SER A N 1
ATOM 1686 C CA . SER A 1 218 ? -7.680 3.507 -2.647 1.00 94.25 218 SER A CA 1
ATOM 1687 C C . SER A 1 218 ? -7.822 1.996 -2.837 1.00 94.25 218 SER A C 1
ATOM 1689 O O . SER A 1 218 ? -8.896 1.506 -3.196 1.00 94.25 218 SER A O 1
ATOM 1691 N N . TRP A 1 219 ? -6.768 1.243 -2.517 1.00 96.19 219 TRP A N 1
ATOM 1692 C CA . TRP A 1 219 ? -6.785 -0.216 -2.547 1.00 96.19 219 TRP A CA 1
ATOM 1693 C C . TRP A 1 219 ? -7.826 -0.802 -1.588 1.00 96.19 219 TRP A C 1
ATOM 1695 O O . TRP A 1 219 ? -8.666 -1.606 -1.995 1.00 96.19 219 TRP A O 1
ATOM 1705 N N . LEU A 1 220 ? -7.820 -0.354 -0.326 1.00 97.06 220 LEU A N 1
ATOM 1706 C CA . LEU A 1 220 ? -8.797 -0.771 0.681 1.00 97.06 220 LEU A CA 1
ATOM 1707 C C . LEU A 1 220 ? -10.221 -0.423 0.267 1.00 97.06 220 LEU A C 1
ATOM 1709 O O . LEU A 1 220 ? -11.118 -1.218 0.509 1.00 97.06 220 LEU A O 1
ATOM 1713 N N . ALA A 1 221 ? -10.450 0.722 -0.381 1.00 95.38 221 ALA A N 1
ATOM 1714 C CA . ALA A 1 221 ? -11.776 1.076 -0.871 1.00 95.38 221 ALA A CA 1
ATOM 1715 C C . ALA A 1 221 ? -12.280 0.084 -1.935 1.00 95.38 221 ALA A C 1
ATOM 1717 O O . ALA A 1 221 ? -13.464 -0.250 -1.935 1.00 95.38 221 ALA A O 1
ATOM 1718 N N . GLY A 1 222 ? -11.405 -0.400 -2.825 1.00 93.06 222 GLY A N 1
ATOM 1719 C CA . GLY A 1 222 ? -11.736 -1.454 -3.791 1.00 93.06 222 GLY A CA 1
ATOM 1720 C C . GLY A 1 222 ? -12.098 -2.775 -3.109 1.00 93.06 222 GLY A C 1
ATOM 1721 O O . GLY A 1 222 ? -13.167 -3.331 -3.370 1.00 93.06 222 GLY A O 1
ATOM 1722 N N . LEU A 1 223 ? -11.248 -3.218 -2.181 1.00 94.56 223 LEU A N 1
ATOM 1723 C CA . LEU A 1 223 ? -11.437 -4.442 -1.401 1.00 94.56 223 LEU A CA 1
ATOM 1724 C C . LEU A 1 223 ? -12.717 -4.394 -0.554 1.00 94.56 223 LEU A C 1
ATOM 1726 O O . LEU A 1 223 ? -13.518 -5.325 -0.583 1.00 94.56 223 LEU A O 1
ATOM 1730 N N . LEU A 1 224 ? -12.948 -3.297 0.169 1.00 94.69 224 LEU A N 1
ATOM 1731 C CA . LEU A 1 224 ? -14.093 -3.145 1.065 1.00 94.69 224 LEU A CA 1
ATOM 1732 C C . LEU A 1 224 ? -15.418 -3.114 0.309 1.00 94.69 224 LEU A C 1
ATOM 1734 O O . LEU A 1 224 ? -16.384 -3.690 0.791 1.00 94.69 224 LEU A O 1
ATOM 1738 N N . VAL A 1 225 ? -15.476 -2.525 -0.890 1.00 92.62 225 VAL A N 1
ATOM 1739 C CA . VAL A 1 225 ? -16.682 -2.611 -1.732 1.00 92.62 225 VAL A CA 1
ATOM 1740 C C . VAL A 1 225 ? -17.055 -4.069 -2.016 1.00 92.62 225 VAL A C 1
ATOM 1742 O O . VAL A 1 225 ? -18.237 -4.398 -1.988 1.00 92.62 225 VAL A O 1
ATOM 1745 N N . GLN A 1 226 ? -16.074 -4.945 -2.250 1.00 90.75 226 GLN A N 1
ATOM 1746 C CA . GLN A 1 226 ? -16.335 -6.377 -2.429 1.00 90.75 226 GLN A CA 1
ATOM 1747 C C . GLN A 1 226 ? -16.713 -7.057 -1.107 1.00 90.75 226 GLN A C 1
ATOM 1749 O O . GLN A 1 226 ? -17.647 -7.852 -1.085 1.00 90.75 226 GLN A O 1
ATOM 1754 N N . ALA A 1 227 ? -16.036 -6.721 -0.004 1.00 90.94 227 ALA A N 1
ATOM 1755 C CA . ALA A 1 227 ? -16.324 -7.294 1.311 1.00 90.94 227 ALA A CA 1
ATOM 1756 C C . ALA A 1 227 ? -17.760 -6.987 1.769 1.00 90.94 227 ALA A C 1
ATOM 1758 O O . ALA A 1 227 ? -18.493 -7.907 2.113 1.00 90.94 227 ALA A O 1
ATOM 1759 N N . PHE A 1 228 ? -18.182 -5.723 1.676 1.00 89.94 228 PHE A N 1
ATOM 1760 C CA . PHE A 1 228 ? -19.545 -5.289 1.994 1.00 89.94 228 PHE A CA 1
ATOM 1761 C C . PHE A 1 228 ? -20.599 -5.874 1.048 1.00 89.94 228 PHE A C 1
ATOM 1763 O O . PHE A 1 228 ? -21.731 -6.098 1.463 1.00 89.94 228 PHE A O 1
ATOM 1770 N N . ALA A 1 229 ? -20.254 -6.118 -0.220 1.00 88.62 229 ALA A N 1
ATOM 1771 C CA . ALA A 1 229 ? -21.165 -6.773 -1.155 1.00 88.62 229 ALA A CA 1
ATOM 1772 C C . ALA A 1 229 ? -21.351 -8.268 -0.841 1.00 88.62 229 ALA A C 1
ATOM 1774 O O . ALA A 1 229 ? -22.430 -8.804 -1.079 1.00 88.62 229 ALA A O 1
ATOM 1775 N N . ALA A 1 230 ? -20.311 -8.934 -0.331 1.00 86.94 230 ALA A N 1
ATOM 1776 C CA . ALA A 1 230 ? -20.362 -10.343 0.049 1.00 86.94 230 ALA A CA 1
ATOM 1777 C C . ALA A 1 230 ? -21.042 -10.559 1.410 1.00 86.94 230 ALA A C 1
ATOM 1779 O O . ALA A 1 230 ? -21.805 -11.506 1.566 1.00 86.94 230 ALA A O 1
ATOM 1780 N N . ASP A 1 231 ? -20.761 -9.690 2.382 1.00 85.81 231 ASP A N 1
ATOM 1781 C CA . ASP A 1 231 ? -21.348 -9.724 3.720 1.00 85.81 231 ASP A CA 1
ATOM 1782 C C . ASP A 1 231 ? -21.463 -8.290 4.274 1.00 85.81 231 ASP A C 1
ATOM 1784 O O . ASP A 1 231 ? -20.480 -7.729 4.775 1.00 85.81 231 ASP A O 1
ATOM 1788 N N . PRO A 1 232 ? -22.644 -7.653 4.167 1.00 83.31 232 PRO A N 1
ATOM 1789 C CA . PRO A 1 232 ? -22.825 -6.264 4.581 1.00 83.31 232 PRO A CA 1
ATOM 1790 C C . PRO A 1 232 ? -22.784 -6.068 6.102 1.00 83.31 232 PRO A C 1
ATOM 1792 O O . PRO A 1 232 ? -22.727 -4.925 6.560 1.00 83.31 232 PRO A O 1
ATOM 1795 N N . ASN A 1 233 ? -22.791 -7.149 6.884 1.00 81.31 233 ASN A N 1
ATOM 1796 C CA . ASN A 1 233 ? -23.212 -7.135 8.280 1.00 81.31 233 ASN A CA 1
ATOM 1797 C C . ASN A 1 233 ? -22.108 -7.483 9.291 1.00 81.31 233 ASN A C 1
ATOM 1799 O O . ASN A 1 233 ? -22.387 -7.633 10.478 1.00 81.31 233 ASN A O 1
ATOM 1803 N N . ARG A 1 234 ? -20.851 -7.617 8.851 1.00 85.00 234 ARG A N 1
ATOM 1804 C CA . ARG A 1 234 ? -19.731 -8.044 9.713 1.00 85.00 234 ARG A CA 1
ATOM 1805 C C . ARG A 1 234 ? -18.420 -7.351 9.375 1.00 85.00 234 ARG A C 1
ATOM 1807 O O . ARG A 1 234 ? -17.360 -7.973 9.391 1.00 85.00 234 ARG A O 1
ATOM 1814 N N . VAL A 1 235 ? -18.470 -6.063 9.040 1.00 91.25 235 VAL A N 1
ATOM 1815 C CA . VAL A 1 235 ? -17.271 -5.287 8.701 1.00 91.25 235 VAL A CA 1
ATOM 1816 C C . VAL A 1 235 ? -17.137 -4.085 9.626 1.00 91.25 235 VAL A C 1
ATOM 1818 O O . VAL A 1 235 ? -18.026 -3.238 9.709 1.00 91.25 235 VAL A O 1
ATOM 1821 N N . ALA A 1 236 ? -15.992 -3.983 10.294 1.00 93.00 236 ALA A N 1
ATOM 1822 C CA . ALA A 1 236 ? -15.609 -2.818 11.072 1.00 93.00 236 ALA A CA 1
ATOM 1823 C C . ALA A 1 236 ? -14.374 -2.159 10.452 1.00 93.00 236 ALA A C 1
ATOM 1825 O O . ALA A 1 236 ? -13.317 -2.774 10.316 1.00 93.00 236 ALA A O 1
ATOM 1826 N N . VAL A 1 237 ? -14.504 -0.889 10.083 1.00 95.62 237 VAL A N 1
ATOM 1827 C CA . VAL A 1 237 ? -13.426 -0.062 9.542 1.00 95.62 237 VAL A CA 1
ATOM 1828 C C . VAL A 1 237 ? -13.091 1.024 10.551 1.00 95.62 237 VAL A C 1
ATOM 1830 O O . VAL A 1 237 ? -13.952 1.816 10.927 1.00 95.62 237 VAL A O 1
ATOM 1833 N N . ILE A 1 238 ? -11.827 1.071 10.948 1.00 96.25 238 ILE A N 1
ATOM 1834 C CA . ILE A 1 238 ? -11.250 2.064 11.846 1.00 96.25 238 ILE A CA 1
ATOM 1835 C C . ILE A 1 238 ? -10.227 2.860 11.034 1.00 96.25 238 ILE A C 1
ATOM 1837 O O . ILE A 1 238 ? -9.133 2.377 10.738 1.00 96.25 238 ILE A O 1
ATOM 1841 N N . ASP A 1 239 ? -10.610 4.068 10.625 1.00 96.94 239 ASP A N 1
ATOM 1842 C CA . ASP A 1 239 ? -9.813 4.951 9.774 1.00 96.94 239 ASP A CA 1
ATOM 1843 C C . ASP A 1 239 ? -9.326 6.181 10.550 1.00 96.94 239 ASP A C 1
ATOM 1845 O O . ASP A 1 239 ? -10.038 7.180 10.661 1.00 96.94 239 ASP A O 1
ATOM 1849 N N . GLY A 1 240 ? -8.085 6.109 11.035 1.00 96.19 240 GLY A N 1
ATOM 1850 C CA . GLY A 1 240 ? -7.391 7.190 11.742 1.00 96.19 240 GLY A CA 1
ATOM 1851 C C . GLY A 1 240 ? -6.839 8.305 10.843 1.00 96.19 240 GLY A C 1
ATOM 1852 O O . GLY A 1 240 ? -6.309 9.291 11.352 1.00 96.19 240 GLY A O 1
ATOM 1853 N N . SER A 1 241 ? -6.941 8.167 9.515 1.00 93.94 241 SER A N 1
ATOM 1854 C CA . SER A 1 241 ? -6.504 9.197 8.556 1.00 93.94 241 SER A CA 1
ATOM 1855 C C . SER A 1 241 ? -7.650 10.039 7.995 1.00 93.94 241 SER A C 1
ATOM 1857 O O . SER A 1 241 ? -7.422 11.111 7.433 1.00 93.94 241 SER A O 1
ATOM 1859 N N . GLY A 1 242 ? -8.874 9.512 8.042 1.00 92.88 242 GLY A N 1
ATOM 1860 C CA . GLY A 1 242 ? -10.032 10.066 7.344 1.00 92.88 242 GLY A CA 1
ATOM 1861 C C . GLY A 1 242 ? -10.052 9.848 5.824 1.00 92.88 242 GLY A C 1
ATOM 1862 O O . GLY A 1 242 ? -11.042 10.181 5.165 1.00 92.88 242 GLY A O 1
ATOM 1863 N N . LEU A 1 243 ? -8.979 9.324 5.220 1.00 93.81 243 LEU A N 1
ATOM 1864 C CA . LEU A 1 243 ? -8.862 9.195 3.765 1.00 93.81 243 LEU A CA 1
ATOM 1865 C C . LEU A 1 243 ? -9.723 8.062 3.208 1.00 93.81 243 LEU A C 1
ATOM 1867 O O . LEU A 1 243 ? -10.346 8.225 2.154 1.00 93.81 243 LEU A O 1
ATOM 1871 N N . LEU A 1 244 ? -9.762 6.921 3.895 1.00 95.94 244 LEU A N 1
ATOM 1872 C CA . LEU A 1 244 ? -10.488 5.739 3.446 1.00 95.94 244 LEU A CA 1
ATOM 1873 C C . LEU A 1 244 ? -11.997 5.970 3.530 1.00 95.94 244 LEU A C 1
ATOM 1875 O O . LEU A 1 244 ? -12.709 5.753 2.549 1.00 95.94 244 LEU A O 1
ATOM 1879 N N . ALA A 1 245 ? -12.491 6.484 4.654 1.00 93.06 245 ALA A N 1
ATOM 1880 C CA . ALA A 1 245 ? -13.915 6.728 4.844 1.00 93.06 245 ALA A CA 1
ATOM 1881 C C . ALA A 1 245 ? -14.471 7.736 3.824 1.00 93.06 245 ALA A C 1
ATOM 1883 O O . ALA A 1 245 ? -15.546 7.522 3.259 1.00 93.06 245 ALA A O 1
ATOM 1884 N N . ARG A 1 246 ? -13.711 8.796 3.499 1.00 91.50 246 ARG A N 1
ATOM 1885 C CA . ARG A 1 246 ? -14.067 9.756 2.434 1.00 91.50 246 ARG A CA 1
ATOM 1886 C C . ARG A 1 246 ? -14.204 9.093 1.066 1.00 91.50 246 ARG A C 1
ATOM 1888 O O . ARG A 1 246 ? -15.073 9.488 0.288 1.00 91.50 246 ARG A O 1
ATOM 1895 N N . GLN A 1 247 ? -13.364 8.107 0.758 1.00 93.31 247 GLN A N 1
ATOM 1896 C CA . GLN A 1 247 ? -13.461 7.353 -0.491 1.00 93.31 247 GLN A CA 1
ATOM 1897 C C . GLN A 1 247 ? -14.652 6.396 -0.484 1.00 93.31 247 GLN A C 1
ATOM 1899 O O . GLN A 1 247 ? -15.396 6.361 -1.464 1.00 93.31 247 GLN A O 1
ATOM 1904 N N . LEU A 1 248 ? -14.877 5.678 0.621 1.00 93.44 248 LEU A N 1
ATOM 1905 C CA . LEU A 1 248 ? -16.002 4.753 0.782 1.00 93.44 248 LEU A CA 1
ATOM 1906 C C . LEU A 1 248 ? -17.355 5.463 0.665 1.00 93.44 248 LEU A C 1
ATOM 1908 O O . LEU A 1 248 ? -18.223 4.977 -0.052 1.00 93.44 248 LEU A O 1
ATOM 1912 N N . LYS A 1 249 ? -17.511 6.661 1.251 1.00 89.94 249 LYS A N 1
ATOM 1913 C CA . LYS A 1 249 ? -18.729 7.489 1.117 1.00 89.94 249 LYS A CA 1
ATOM 1914 C C . LYS A 1 249 ? -19.146 7.754 -0.333 1.00 89.94 249 LYS A C 1
ATOM 1916 O O . LYS A 1 249 ? -20.322 7.989 -0.588 1.00 89.94 249 LYS A O 1
ATOM 1921 N N . ARG A 1 250 ? -18.190 7.765 -1.270 1.00 90.25 250 ARG A N 1
ATOM 1922 C CA . ARG A 1 250 ? -18.417 8.039 -2.701 1.00 90.25 250 ARG A CA 1
ATOM 1923 C C . ARG A 1 250 ? -18.717 6.776 -3.512 1.00 90.25 250 ARG A C 1
ATOM 1925 O O . ARG A 1 250 ? -18.960 6.871 -4.712 1.00 90.25 250 ARG A O 1
ATOM 1932 N N . LYS A 1 251 ? -18.651 5.591 -2.900 1.00 91.31 251 LYS A N 1
ATOM 1933 C CA . LYS A 1 251 ? -18.967 4.320 -3.554 1.00 91.31 251 LYS A CA 1
ATOM 1934 C C . LYS A 1 251 ? -20.448 4.032 -3.349 1.00 91.31 251 LYS A C 1
ATOM 1936 O O . LYS A 1 251 ? -20.861 3.759 -2.228 1.00 91.31 251 LYS A O 1
ATOM 1941 N N . SER A 1 252 ? -21.226 4.030 -4.431 1.00 87.94 252 SER A N 1
ATOM 1942 C CA . SER A 1 252 ? -22.674 3.773 -4.384 1.00 87.94 252 SER A CA 1
ATOM 1943 C C . SER A 1 252 ? -23.023 2.502 -3.605 1.00 87.94 252 SER A C 1
ATOM 1945 O O . SER A 1 252 ? -23.902 2.539 -2.751 1.00 87.94 252 SER A O 1
ATOM 1947 N N . ALA A 1 253 ? -22.268 1.418 -3.820 1.00 85.81 253 ALA A N 1
ATOM 1948 C CA . ALA A 1 253 ? -22.420 0.151 -3.102 1.00 85.81 253 ALA A CA 1
ATOM 1949 C C . ALA A 1 253 ? -22.369 0.297 -1.568 1.00 85.81 253 ALA A C 1
ATOM 1951 O O . ALA A 1 253 ? -23.063 -0.428 -0.869 1.00 85.81 253 ALA A O 1
ATOM 1952 N N . ILE A 1 254 ? -21.591 1.253 -1.049 1.00 89.06 254 ILE A N 1
ATOM 1953 C CA . ILE A 1 254 ? -21.505 1.551 0.386 1.00 89.06 254 ILE A CA 1
ATOM 1954 C C . ILE A 1 254 ? -22.595 2.537 0.804 1.00 89.06 254 ILE A C 1
ATOM 1956 O O . ILE A 1 254 ? -23.228 2.354 1.838 1.00 89.06 254 ILE A O 1
ATOM 1960 N N . THR A 1 255 ? -22.849 3.574 0.003 1.00 85.00 255 THR A N 1
ATOM 1961 C CA . THR A 1 255 ? -23.848 4.605 0.325 1.00 85.00 255 THR A CA 1
ATOM 1962 C C . THR A 1 255 ? -25.247 4.015 0.523 1.00 85.00 255 THR A C 1
ATOM 1964 O O . THR A 1 255 ? -25.976 4.463 1.406 1.00 85.00 255 THR A O 1
ATOM 1967 N N . HIS A 1 256 ? -25.613 2.979 -0.241 1.00 85.06 256 HIS A N 1
ATOM 1968 C CA . HIS A 1 256 ? -26.886 2.269 -0.066 1.00 85.06 256 HIS A CA 1
ATOM 1969 C C . HIS A 1 256 ? -27.015 1.555 1.293 1.00 85.06 256 HIS A C 1
ATOM 1971 O O . HIS A 1 256 ? -28.133 1.326 1.749 1.00 85.06 256 HIS A O 1
ATOM 1977 N N . LEU A 1 257 ? -25.903 1.239 1.967 1.00 85.81 257 LEU A N 1
ATOM 1978 C CA . LEU A 1 257 ? -25.910 0.564 3.268 1.00 85.81 257 LEU A CA 1
ATOM 1979 C C . LEU A 1 257 ? -26.156 1.519 4.442 1.00 85.81 257 LEU A C 1
ATOM 1981 O O . LEU A 1 257 ? -26.536 1.062 5.516 1.00 85.81 257 LEU A O 1
ATOM 1985 N N . PHE A 1 258 ? -26.021 2.840 4.265 1.00 81.88 258 PHE A N 1
ATOM 1986 C CA . PHE A 1 258 ? -26.253 3.813 5.349 1.00 81.88 258 PHE A CA 1
ATOM 1987 C C . PHE A 1 258 ? -27.678 3.780 5.915 1.00 81.88 258 PHE A C 1
ATOM 1989 O O . PHE A 1 258 ? -27.902 4.214 7.042 1.00 81.88 258 PHE A O 1
ATOM 1996 N N . GLN A 1 259 ? -28.640 3.275 5.141 1.00 76.25 259 GLN A N 1
ATOM 1997 C CA . GLN A 1 259 ? -30.026 3.085 5.578 1.00 76.25 259 GLN A CA 1
ATOM 1998 C C . GLN A 1 259 ? -30.301 1.652 6.068 1.00 76.25 259 GLN A C 1
ATOM 2000 O O . GLN A 1 259 ? -31.348 1.405 6.653 1.00 76.25 259 GLN A O 1
ATOM 2005 N N . ASN A 1 260 ? -29.353 0.730 5.867 1.00 73.69 260 ASN A N 1
ATOM 2006 C CA . ASN A 1 260 ? -29.517 -0.715 6.008 1.00 73.69 260 ASN A CA 1
ATOM 2007 C C . ASN A 1 260 ? -28.340 -1.328 6.796 1.00 73.69 260 ASN A C 1
ATOM 2009 O O . ASN A 1 260 ? -27.510 -2.032 6.230 1.00 73.69 260 ASN A O 1
ATOM 2013 N N . GLY A 1 261 ? -28.249 -1.042 8.100 1.00 78.31 261 GLY A N 1
ATOM 2014 C CA . GLY A 1 261 ? -27.344 -1.750 9.025 1.00 78.31 261 GLY A CA 1
ATOM 2015 C C . GLY A 1 261 ? -25.896 -1.239 9.127 1.00 78.31 261 GLY A C 1
ATOM 2016 O O . GLY A 1 261 ? -25.180 -1.648 10.041 1.00 78.31 261 GLY A O 1
ATOM 2017 N N . LEU A 1 262 ? -25.456 -0.304 8.272 1.00 87.44 262 LEU A N 1
ATOM 2018 C CA . LEU A 1 262 ? -24.131 0.321 8.387 1.00 87.44 262 LEU A CA 1
ATOM 2019 C C . LEU A 1 262 ? -24.167 1.562 9.290 1.00 87.44 262 LEU A C 1
ATOM 2021 O O . LEU A 1 262 ? -24.692 2.615 8.920 1.00 87.44 262 LEU A O 1
ATOM 2025 N N . THR A 1 263 ? -23.522 1.468 10.450 1.00 88.81 263 THR A N 1
ATOM 2026 C CA . THR A 1 263 ? -23.237 2.619 11.308 1.00 88.81 263 THR A CA 1
ATOM 2027 C C . THR A 1 263 ? -22.038 3.379 10.760 1.00 88.81 263 THR A C 1
ATOM 2029 O O . THR A 1 263 ? -20.925 2.863 10.695 1.00 88.81 263 THR A O 1
ATOM 2032 N N . PHE A 1 264 ? -22.259 4.629 10.367 1.00 88.31 264 PHE A N 1
ATOM 2033 C CA . PHE A 1 264 ? -21.217 5.481 9.813 1.00 88.31 264 PHE A CA 1
ATOM 2034 C C . PHE A 1 264 ? -20.954 6.676 10.738 1.00 88.31 264 PHE A C 1
ATOM 2036 O O . PHE A 1 264 ? -21.856 7.474 10.994 1.00 88.31 264 PHE A O 1
ATOM 2043 N N . ILE A 1 265 ? -19.716 6.810 11.215 1.00 89.00 265 ILE A N 1
ATOM 2044 C CA . ILE A 1 265 ? -19.271 7.879 12.113 1.00 89.00 265 ILE A CA 1
ATOM 2045 C C . ILE A 1 265 ? -18.049 8.545 11.498 1.00 89.00 265 ILE A C 1
ATOM 2047 O O . ILE A 1 265 ? -17.013 7.917 11.301 1.00 89.00 265 ILE A O 1
ATOM 2051 N N . ASP A 1 266 ? -18.179 9.835 11.215 1.00 88.44 266 ASP A N 1
ATOM 2052 C CA . ASP A 1 266 ? -17.088 10.688 10.751 1.00 88.44 266 ASP A CA 1
ATOM 2053 C C . ASP A 1 266 ? -17.003 11.897 11.671 1.00 88.44 266 ASP A C 1
ATOM 2055 O O . ASP A 1 266 ? -17.850 12.792 11.614 1.00 88.44 266 ASP A O 1
ATOM 2059 N N . MET A 1 267 ? -15.998 11.859 12.543 1.00 86.75 267 MET A N 1
ATOM 2060 C CA . MET A 1 267 ? -15.723 12.874 13.559 1.00 86.75 267 MET A CA 1
ATOM 2061 C C . MET A 1 267 ? -15.190 14.179 12.963 1.00 86.75 267 MET A C 1
ATOM 2063 O O . MET A 1 267 ? -15.242 15.213 13.620 1.00 86.75 267 MET A O 1
ATOM 2067 N N . ASP A 1 268 ? -14.681 14.149 11.729 1.00 85.69 268 ASP A N 1
ATOM 2068 C CA . ASP A 1 268 ? -14.290 15.358 10.995 1.00 85.69 268 ASP A CA 1
ATOM 2069 C C . ASP A 1 268 ? -15.471 15.988 10.243 1.00 85.69 268 ASP A C 1
ATOM 2071 O O . ASP A 1 268 ? -15.348 17.074 9.673 1.00 85.69 268 ASP A O 1
ATOM 2075 N N . GLY A 1 269 ? -16.608 15.291 10.202 1.00 78.75 269 GLY A N 1
ATOM 2076 C CA . GLY A 1 269 ? -17.863 15.755 9.629 1.00 78.75 269 GLY A CA 1
ATOM 2077 C C . GLY A 1 269 ? -18.844 16.273 10.684 1.00 78.75 269 GLY A C 1
ATOM 2078 O O . GLY A 1 269 ? -18.514 16.479 11.845 1.00 78.75 269 GLY A O 1
ATOM 2079 N N . ALA A 1 270 ? -20.105 16.446 10.287 1.00 67.00 270 ALA A N 1
ATOM 2080 C CA . ALA A 1 270 ? -21.175 16.946 11.159 1.00 67.00 270 ALA A CA 1
ATOM 2081 C C . ALA A 1 270 ? -21.743 15.890 12.139 1.00 67.00 270 ALA A C 1
ATOM 2083 O O . ALA A 1 270 ? -22.903 15.983 12.541 1.00 67.00 270 ALA A O 1
ATOM 2084 N N . SER A 1 271 ? -20.987 14.841 12.479 1.00 67.19 271 SER A N 1
ATOM 2085 C CA . SER A 1 271 ? -21.487 13.769 13.346 1.00 67.19 271 SER A CA 1
ATOM 2086 C C . SER A 1 271 ? -21.518 14.215 14.808 1.00 67.19 271 SER A C 1
ATOM 2088 O O . SER A 1 271 ? -20.484 14.533 15.381 1.00 67.19 271 SER A O 1
ATOM 2090 N N . THR A 1 272 ? -22.693 14.160 15.437 1.00 66.31 272 THR A N 1
ATOM 2091 C CA . THR A 1 272 ? -22.881 14.393 16.884 1.00 66.31 272 THR A CA 1
ATOM 2092 C C . THR A 1 272 ? -22.968 13.094 17.693 1.00 66.31 272 THR A C 1
ATOM 2094 O O . THR A 1 272 ? -23.296 13.112 18.877 1.00 66.31 272 THR A O 1
ATOM 2097 N N . ARG A 1 273 ? -22.723 11.939 17.059 1.00 75.69 273 ARG A N 1
ATOM 2098 C CA . ARG A 1 273 ? -22.856 10.623 17.698 1.00 75.69 273 ARG A CA 1
ATOM 2099 C C . ARG A 1 273 ? -21.614 10.289 18.521 1.00 75.69 273 ARG A C 1
ATOM 2101 O O . ARG A 1 273 ? -20.579 9.921 17.966 1.00 75.69 273 ARG A O 1
ATOM 2108 N N . GLY A 1 274 ? -21.757 10.419 19.835 1.00 79.50 274 GLY A N 1
ATOM 2109 C CA . GLY A 1 274 ? -20.767 10.042 20.833 1.00 79.50 274 GLY A CA 1
ATOM 2110 C C . GLY A 1 274 ? -20.688 8.540 21.100 1.00 79.50 274 GLY A C 1
ATOM 2111 O O . GLY A 1 274 ? -21.602 7.806 20.730 1.00 79.50 274 GLY A O 1
ATOM 2112 N N . MET A 1 275 ? -19.661 8.078 21.813 1.00 85.31 275 MET A N 1
ATOM 2113 C CA . MET A 1 275 ? -19.570 6.715 22.360 1.00 85.31 275 MET A CA 1
ATOM 2114 C C . MET A 1 275 ? -19.122 6.793 23.817 1.00 85.31 275 MET A C 1
ATOM 2116 O O . MET A 1 275 ? -18.295 7.626 24.180 1.00 85.31 275 MET A O 1
ATOM 2120 N N . ASN A 1 276 ? -19.636 5.897 24.653 1.00 87.38 276 ASN A N 1
ATOM 2121 C CA . ASN A 1 276 ? -19.123 5.731 26.004 1.00 87.38 276 ASN A CA 1
ATOM 2122 C C . ASN A 1 276 ? -17.986 4.691 25.997 1.00 87.38 276 ASN A C 1
ATOM 2124 O O . ASN A 1 276 ? -18.275 3.503 25.851 1.00 87.38 276 ASN A O 1
ATOM 2128 N N . PRO A 1 277 ? -16.713 5.089 26.184 1.00 89.06 277 PRO A N 1
ATOM 2129 C CA . PRO A 1 277 ? -15.589 4.151 26.194 1.00 89.06 277 PRO A CA 1
ATOM 2130 C C . PRO A 1 277 ? -15.643 3.170 27.372 1.00 89.06 277 PRO A C 1
ATOM 2132 O O . PRO A 1 277 ? -15.022 2.112 27.308 1.00 89.06 277 PRO A O 1
ATOM 2135 N N . LEU A 1 278 ? -16.397 3.489 28.430 1.00 91.81 278 LEU A N 1
ATOM 2136 C CA . LEU A 1 278 ? -16.557 2.629 29.599 1.00 91.81 278 LEU A CA 1
ATOM 2137 C C . LEU A 1 278 ? -17.797 1.725 29.520 1.00 91.81 278 LEU A C 1
ATOM 2139 O O . LEU A 1 278 ? -17.972 0.858 30.369 1.00 91.81 278 LEU A O 1
ATOM 2143 N N . ALA A 1 279 ? -18.660 1.873 28.512 1.00 88.69 279 ALA A N 1
ATOM 2144 C CA . ALA A 1 279 ? -19.810 0.982 28.380 1.00 88.69 279 ALA A CA 1
ATOM 2145 C C . ALA A 1 279 ? -19.339 -0.464 28.131 1.00 88.69 279 ALA A C 1
ATOM 2147 O O . ALA A 1 279 ? -18.405 -0.649 27.345 1.00 88.69 279 ALA A O 1
ATOM 2148 N N . PRO A 1 280 ? -19.959 -1.479 28.760 1.00 88.00 280 PRO A N 1
ATOM 2149 C CA . PRO A 1 280 ? -19.736 -2.877 28.397 1.00 88.00 280 PRO A CA 1
ATOM 2150 C C . PRO A 1 280 ? -20.068 -3.114 26.920 1.00 88.00 280 PRO A C 1
ATOM 2152 O O . PRO A 1 280 ? -21.056 -2.571 26.415 1.00 88.00 280 PRO A O 1
ATOM 2155 N N . VAL A 1 281 ? -19.266 -3.922 26.228 1.00 86.25 281 VAL A N 1
ATOM 2156 C CA . VAL A 1 281 ? -19.582 -4.385 24.869 1.00 86.25 281 VAL A CA 1
ATOM 2157 C C . VAL A 1 281 ? -20.318 -5.716 24.965 1.00 86.25 281 VAL A C 1
ATOM 2159 O O . VAL A 1 281 ? -20.022 -6.545 25.823 1.00 86.25 281 VAL A O 1
ATOM 2162 N N . LYS A 1 282 ? -21.309 -5.949 24.099 1.00 77.56 282 LYS A N 1
ATOM 2163 C CA . LYS A 1 282 ? -22.023 -7.230 24.096 1.00 77.56 282 LYS A CA 1
ATOM 2164 C C . LYS A 1 282 ? -21.032 -8.370 23.844 1.00 77.56 282 LYS A C 1
ATOM 2166 O O . LYS A 1 282 ? -20.299 -8.346 22.862 1.00 77.56 282 LYS A O 1
ATOM 2171 N N . GLY A 1 283 ? -21.080 -9.383 24.702 1.00 78.94 283 GLY A N 1
ATOM 2172 C CA . GLY A 1 283 ? -20.173 -10.529 24.648 1.00 78.94 283 GLY A CA 1
ATOM 2173 C C . GLY A 1 283 ? -18.973 -10.410 25.584 1.00 78.94 283 GLY A C 1
ATOM 2174 O O . GLY A 1 283 ? -18.362 -11.436 25.848 1.00 78.94 283 GLY A O 1
ATOM 2175 N N . GLU A 1 284 ? -18.687 -9.224 26.133 1.00 87.56 284 GLU A N 1
ATOM 2176 C CA . GLU A 1 284 ? -17.683 -9.075 27.191 1.00 87.56 284 GLU A CA 1
ATOM 2177 C C . GLU A 1 284 ? -18.219 -9.574 28.537 1.00 87.56 284 GLU A C 1
ATOM 2179 O O . GLU A 1 284 ? -19.358 -9.281 28.918 1.00 87.56 284 GLU A O 1
ATOM 2184 N N . SER A 1 285 ? -17.368 -10.274 29.288 1.00 91.56 285 SER A N 1
ATOM 2185 C CA . SER A 1 285 ? -17.551 -10.444 30.728 1.00 91.56 285 SER A CA 1
ATOM 2186 C C . SER A 1 285 ? -17.284 -9.132 31.481 1.00 91.56 285 SER A C 1
ATOM 2188 O O . SER A 1 285 ? -16.726 -8.163 30.947 1.00 91.56 285 SER A O 1
ATOM 2190 N N . ASP A 1 286 ? -17.659 -9.094 32.759 1.00 93.88 286 ASP A N 1
ATOM 2191 C CA . ASP A 1 286 ? -17.336 -7.967 33.636 1.00 93.88 286 ASP A CA 1
ATOM 2192 C C . ASP A 1 286 ? -15.813 -7.783 33.768 1.00 93.88 286 ASP A C 1
ATOM 2194 O O . ASP A 1 286 ? -15.307 -6.660 33.702 1.00 93.88 286 ASP A O 1
ATOM 2198 N N . GLU A 1 287 ? -15.058 -8.880 33.888 1.00 94.81 287 GLU A N 1
ATOM 2199 C CA . GLU A 1 287 ? -13.593 -8.852 33.942 1.00 94.81 287 GLU A CA 1
ATOM 2200 C C . GLU A 1 287 ? -12.980 -8.326 32.641 1.00 94.81 287 GLU A C 1
ATOM 2202 O O . GLU A 1 287 ? -12.040 -7.529 32.682 1.00 94.81 287 GLU A O 1
ATOM 2207 N N . GLU A 1 288 ? -13.515 -8.730 31.487 1.00 92.62 288 GLU A N 1
ATOM 2208 C CA . GLU A 1 288 ? -13.057 -8.252 30.179 1.00 92.62 288 GLU A CA 1
ATOM 2209 C C . GLU A 1 288 ? -13.349 -6.761 29.995 1.00 92.62 288 GLU A C 1
ATOM 2211 O O . GLU A 1 288 ? -12.478 -6.017 29.537 1.00 92.62 288 GLU A O 1
ATOM 2216 N N . THR A 1 289 ? -14.521 -6.301 30.442 1.00 93.50 289 THR A N 1
ATOM 2217 C CA . THR A 1 289 ? -14.887 -4.879 30.441 1.00 93.50 289 THR A CA 1
ATOM 2218 C C . THR A 1 289 ? -13.879 -4.062 31.253 1.00 93.50 289 THR A C 1
ATOM 2220 O O . THR A 1 289 ? -13.328 -3.072 30.765 1.00 93.50 289 THR A O 1
ATOM 2223 N N . VAL A 1 290 ? -13.572 -4.495 32.479 1.00 96.12 290 VAL A N 1
ATOM 2224 C CA . VAL A 1 290 ? -12.596 -3.817 33.347 1.00 96.12 290 VAL A CA 1
ATOM 2225 C C . VAL A 1 290 ? -11.182 -3.882 32.763 1.00 96.12 290 VAL A C 1
ATOM 2227 O O . VAL A 1 290 ? -10.467 -2.878 32.779 1.00 96.12 290 VAL A O 1
ATOM 2230 N N . SER A 1 291 ? -10.775 -5.022 32.200 1.00 94.50 291 SER A N 1
ATOM 2231 C CA . SER A 1 291 ? -9.475 -5.182 31.537 1.00 94.50 291 SER A CA 1
ATOM 2232 C C . SER A 1 291 ? -9.324 -4.232 30.345 1.00 94.50 291 SER A C 1
ATOM 2234 O O . SER A 1 291 ? -8.274 -3.602 30.161 1.00 94.50 291 SER A O 1
ATOM 2236 N N . ARG A 1 292 ? -10.393 -4.044 29.566 1.00 93.88 292 ARG A N 1
ATOM 2237 C CA . ARG A 1 292 ? -10.433 -3.069 28.476 1.00 93.88 292 ARG A CA 1
ATOM 2238 C C . ARG A 1 292 ? -10.286 -1.640 28.989 1.00 93.88 292 ARG A C 1
ATOM 2240 O O . ARG A 1 292 ? -9.513 -0.875 28.409 1.00 93.88 292 ARG A O 1
ATOM 2247 N N . TRP A 1 293 ? -10.962 -1.279 30.083 1.00 95.50 293 TRP A N 1
ATOM 2248 C CA . TRP A 1 293 ? -10.788 0.040 30.704 1.00 95.50 293 TRP A CA 1
ATOM 2249 C C . TRP A 1 293 ? -9.340 0.257 31.134 1.00 95.50 293 TRP A C 1
ATOM 2251 O O . TRP A 1 293 ? -8.757 1.293 30.825 1.00 95.50 293 TRP A O 1
ATOM 2261 N N . GLN A 1 294 ? -8.751 -0.729 31.816 1.00 95.62 294 GLN A N 1
ATOM 2262 C CA . GLN A 1 294 ? -7.361 -0.672 32.258 1.00 95.62 294 GLN A CA 1
ATOM 2263 C C . GLN A 1 294 ? -6.418 -0.471 31.075 1.00 95.62 294 GLN A C 1
ATOM 2265 O O . GLN A 1 294 ? -5.604 0.443 31.116 1.00 95.62 294 GLN A O 1
ATOM 2270 N N . THR A 1 295 ? -6.596 -1.243 30.000 1.00 93.62 295 THR A N 1
ATOM 2271 C CA . THR A 1 295 ? -5.795 -1.131 28.772 1.00 93.62 295 THR A CA 1
ATOM 2272 C C . THR A 1 295 ? -5.882 0.271 28.169 1.00 93.62 295 THR A C 1
ATOM 2274 O O . THR A 1 295 ? -4.859 0.874 27.848 1.00 93.62 295 THR A O 1
ATOM 2277 N N . TRP A 1 296 ? -7.090 0.828 28.062 1.00 93.50 296 TRP A N 1
ATOM 2278 C CA . TRP A 1 296 ? -7.288 2.173 27.525 1.00 93.50 296 TRP A CA 1
ATOM 2279 C C . TRP A 1 296 ? -6.629 3.251 28.399 1.00 93.50 296 TRP A C 1
ATOM 2281 O O . TRP A 1 296 ? -5.924 4.120 27.889 1.00 93.50 296 TRP A O 1
ATOM 2291 N N . PHE A 1 297 ? -6.770 3.168 29.726 1.00 94.81 297 PHE A N 1
ATOM 2292 C CA . PHE A 1 297 ? -6.078 4.081 30.639 1.00 94.81 297 PHE A CA 1
ATOM 2293 C C . PHE A 1 297 ? -4.553 3.902 30.617 1.00 94.81 297 PHE A C 1
ATOM 2295 O O . PHE A 1 297 ? -3.834 4.897 30.702 1.00 94.81 297 PHE A O 1
ATOM 2302 N N . THR A 1 298 ? -4.035 2.683 30.441 1.00 92.81 298 THR A N 1
ATOM 2303 C CA . THR A 1 298 ? -2.598 2.442 30.230 1.00 92.81 298 THR A CA 1
ATOM 2304 C C . THR A 1 298 ? -2.090 3.169 28.985 1.00 92.81 298 THR A C 1
ATOM 2306 O O . THR A 1 298 ? -1.055 3.826 29.061 1.00 92.81 298 THR A O 1
ATOM 2309 N N . MET A 1 299 ? -2.828 3.127 27.870 1.00 89.12 299 MET A N 1
ATOM 2310 C CA . MET A 1 299 ? -2.478 3.845 26.631 1.00 89.12 299 MET A CA 1
ATOM 2311 C C . MET A 1 299 ? -2.493 5.372 26.801 1.00 89.12 299 MET A C 1
ATOM 2313 O O . MET A 1 299 ? -1.750 6.084 26.130 1.00 89.12 299 MET A O 1
ATOM 2317 N N . MET A 1 300 ? -3.284 5.881 27.748 1.00 90.88 300 MET A N 1
ATOM 2318 C CA . MET A 1 300 ? -3.268 7.288 28.158 1.00 90.88 300 MET A CA 1
ATOM 2319 C C . MET A 1 300 ? -2.115 7.641 29.114 1.00 90.88 300 MET A C 1
ATOM 2321 O O . MET A 1 300 ? -1.967 8.805 29.482 1.00 90.88 300 MET A O 1
ATOM 2325 N N . GLY A 1 301 ? -1.293 6.668 29.518 1.00 90.56 301 GLY A N 1
ATOM 2326 C CA . GLY A 1 301 ? -0.166 6.864 30.431 1.00 90.56 301 GLY A CA 1
ATOM 2327 C C . GLY A 1 301 ? -0.519 6.718 31.914 1.00 90.56 301 GLY A C 1
ATOM 2328 O O . GLY A 1 301 ? 0.221 7.205 32.770 1.00 90.56 301 GLY A O 1
ATOM 2329 N N . ALA A 1 302 ? -1.636 6.067 32.254 1.00 93.00 302 ALA A N 1
ATOM 2330 C CA . ALA A 1 302 ? -1.987 5.815 33.648 1.00 93.00 302 ALA A CA 1
ATOM 2331 C C . ALA A 1 302 ? -0.972 4.884 34.330 1.00 93.00 302 ALA A C 1
ATOM 2333 O O . ALA A 1 302 ? -0.618 3.820 33.819 1.00 93.00 302 ALA A O 1
ATOM 2334 N N . HIS A 1 303 ? -0.554 5.259 35.538 1.00 91.12 303 HIS A N 1
ATOM 2335 C CA . HIS A 1 303 ? 0.330 4.441 36.363 1.00 91.12 303 HIS A CA 1
ATOM 2336 C C . HIS A 1 303 ? -0.385 3.172 36.863 1.00 91.12 303 HIS A C 1
ATOM 2338 O O . HIS A 1 303 ? -1.547 3.240 37.265 1.00 91.12 303 HIS A O 1
ATOM 2344 N N . ALA A 1 304 ? 0.324 2.040 36.945 1.00 91.69 304 ALA A N 1
ATOM 2345 C CA . ALA A 1 304 ? -0.240 0.739 37.334 1.00 91.69 304 ALA A CA 1
ATOM 2346 C C . ALA A 1 304 ? -1.042 0.778 38.650 1.00 91.69 304 ALA A C 1
ATOM 2348 O O . ALA A 1 304 ? -2.155 0.266 38.714 1.00 91.69 304 ALA A O 1
ATOM 2349 N N . ASN A 1 305 ? -0.530 1.469 39.677 1.00 90.62 305 ASN A N 1
ATOM 2350 C CA . ASN A 1 305 ? -1.248 1.636 40.949 1.00 90.62 305 ASN A CA 1
ATOM 2351 C C . ASN A 1 305 ? -2.600 2.348 40.797 1.00 90.62 305 ASN A C 1
ATOM 2353 O O . ASN A 1 305 ? -3.509 2.060 41.556 1.00 90.62 305 ASN A O 1
ATOM 2357 N N . ALA A 1 306 ? -2.747 3.276 39.847 1.00 92.06 306 ALA A N 1
ATOM 2358 C CA . ALA A 1 306 ? -4.010 3.978 39.615 1.00 92.06 306 ALA A CA 1
ATOM 2359 C C . ALA A 1 306 ? -5.050 3.084 38.923 1.00 92.06 306 ALA A C 1
ATOM 2361 O O . ALA A 1 306 ? -6.249 3.225 39.157 1.00 92.06 306 ALA A O 1
ATOM 2362 N N . LEU A 1 307 ? -4.593 2.121 38.117 1.00 95.00 307 LEU A N 1
ATOM 2363 C CA . LEU A 1 307 ? -5.445 1.169 37.399 1.00 95.00 307 LEU A CA 1
ATOM 2364 C C . LEU A 1 307 ? -6.126 0.150 38.323 1.00 95.00 307 LEU A C 1
ATOM 2366 O O . LEU A 1 307 ? -7.144 -0.431 37.941 1.00 95.00 307 LEU A O 1
ATOM 2370 N N . THR A 1 308 ? -5.611 -0.050 39.542 1.00 93.44 308 THR A N 1
ATOM 2371 C CA . THR A 1 308 ? -6.228 -0.937 40.545 1.00 93.44 308 THR A CA 1
ATOM 2372 C C . THR A 1 308 ? -7.539 -0.376 41.103 1.00 93.44 308 THR A C 1
ATOM 2374 O O . THR A 1 308 ? -8.318 -1.125 41.685 1.00 93.44 308 THR A O 1
ATOM 2377 N N . LEU A 1 309 ? -7.823 0.914 40.880 1.00 94.69 309 LEU A N 1
ATOM 2378 C CA . LEU A 1 309 ? -9.089 1.548 41.259 1.00 94.69 309 LEU A CA 1
ATOM 2379 C C . LEU A 1 309 ? -10.247 1.185 40.322 1.00 94.69 309 LEU A C 1
ATOM 2381 O O . LEU A 1 309 ? -11.406 1.246 40.729 1.00 94.69 309 LEU A O 1
ATOM 2385 N N . LEU A 1 310 ? -9.954 0.828 39.068 1.00 96.81 310 LEU A N 1
ATOM 2386 C CA . LEU A 1 310 ? -10.973 0.606 38.038 1.00 96.81 310 LEU A CA 1
ATOM 2387 C C . LEU A 1 310 ? -11.891 -0.599 38.330 1.00 96.81 310 LEU A C 1
ATOM 2389 O O . LEU A 1 310 ? -13.101 -0.434 38.178 1.00 96.81 310 LEU A O 1
ATOM 2393 N N . PRO A 1 311 ? -11.392 -1.759 38.813 1.00 97.00 311 PRO A N 1
ATOM 2394 C CA . PRO A 1 311 ? -12.257 -2.849 39.265 1.00 97.00 311 PRO A CA 1
ATOM 2395 C C . PRO A 1 311 ? -13.239 -2.425 40.367 1.00 97.00 311 PRO A C 1
ATOM 2397 O O . PRO A 1 311 ? -14.422 -2.747 40.286 1.00 97.00 311 PRO A O 1
ATOM 2400 N N . GLN A 1 312 ? -12.780 -1.656 41.364 1.00 95.19 312 GLN A N 1
ATOM 2401 C CA . GLN A 1 312 ? -13.650 -1.172 42.442 1.00 95.19 312 GLN A CA 1
ATOM 2402 C C . GLN A 1 312 ? -14.707 -0.200 41.908 1.00 95.19 312 GLN A C 1
ATOM 2404 O O . GLN A 1 312 ? -15.879 -0.331 42.240 1.00 95.19 312 GLN A O 1
ATOM 2409 N N . ALA A 1 313 ? -14.321 0.745 41.043 1.00 96.12 313 ALA A N 1
ATOM 2410 C CA . ALA A 1 313 ? -15.273 1.660 40.418 1.00 96.12 313 ALA A CA 1
ATOM 2411 C C . ALA A 1 313 ? -16.354 0.895 39.632 1.00 96.12 313 ALA A C 1
ATOM 2413 O O . ALA A 1 313 ? -17.534 1.236 39.698 1.00 96.12 313 ALA A O 1
ATOM 2414 N N . TYR A 1 314 ? -15.971 -0.171 38.924 1.00 96.44 314 TYR A N 1
ATOM 2415 C CA . TYR A 1 314 ? -16.924 -1.034 38.230 1.00 96.44 314 TYR A CA 1
ATOM 2416 C C . TYR A 1 314 ? -17.893 -1.729 39.200 1.00 96.44 314 TYR A C 1
ATOM 2418 O O . TYR A 1 314 ? -19.104 -1.721 38.965 1.00 96.44 314 TYR A O 1
ATOM 2426 N N . GLN A 1 315 ? -17.397 -2.286 40.307 1.00 96.25 315 GLN A N 1
ATOM 2427 C CA . GLN A 1 315 ? -18.235 -2.908 41.343 1.00 96.25 315 GLN A CA 1
ATOM 2428 C C . GLN A 1 315 ? -19.193 -1.907 42.001 1.00 96.25 315 GLN A C 1
ATOM 2430 O O . GLN A 1 315 ? -20.351 -2.236 42.248 1.00 96.25 315 GLN A O 1
ATOM 2435 N N . ASP A 1 316 ? -18.753 -0.662 42.179 1.00 95.50 316 ASP A N 1
ATOM 2436 C CA . ASP A 1 316 ? -19.557 0.441 42.715 1.00 95.50 316 ASP A CA 1
ATOM 2437 C C . ASP A 1 316 ? -20.598 0.979 41.700 1.00 95.50 316 ASP A C 1
ATOM 2439 O O . ASP A 1 316 ? -21.259 1.990 41.944 1.00 95.50 316 ASP A O 1
ATOM 2443 N N . GLY A 1 317 ? -20.763 0.321 40.545 1.00 94.94 317 GLY A N 1
ATOM 2444 C CA . GLY A 1 317 ? -21.794 0.638 39.553 1.00 94.94 317 GLY A CA 1
ATOM 2445 C C . GLY A 1 317 ? -21.432 1.769 38.590 1.00 94.94 317 GLY A C 1
ATOM 2446 O O . GLY A 1 317 ? -22.288 2.230 37.833 1.00 94.94 317 GLY A O 1
ATOM 2447 N N . ILE A 1 318 ? -20.177 2.224 38.571 1.00 95.62 318 ILE A N 1
ATOM 2448 C CA . ILE A 1 318 ? -19.725 3.235 37.611 1.00 95.62 318 ILE A CA 1
ATOM 2449 C C . ILE A 1 318 ? -19.715 2.630 36.211 1.00 95.62 318 ILE A C 1
ATOM 2451 O O . ILE A 1 318 ? -19.255 1.507 36.033 1.00 95.62 318 ILE A O 1
ATOM 2455 N N . ARG A 1 319 ? -20.237 3.348 35.212 1.00 90.75 319 ARG A N 1
ATOM 2456 C CA . ARG A 1 319 ? -20.316 2.866 33.819 1.00 90.75 319 ARG A CA 1
ATOM 2457 C C . ARG A 1 319 ? -19.956 3.915 32.767 1.00 90.75 319 ARG A C 1
ATOM 2459 O O . ARG A 1 319 ? -19.970 3.594 31.588 1.00 90.75 319 ARG A O 1
ATOM 2466 N N . ASP A 1 320 ? -19.633 5.147 33.155 1.00 91.38 320 ASP A N 1
ATOM 2467 C CA . ASP A 1 320 ? -19.279 6.236 32.237 1.00 91.38 320 ASP A CA 1
ATOM 2468 C C . ASP A 1 320 ? -18.224 7.180 32.849 1.00 91.38 320 ASP A C 1
ATOM 2470 O O . ASP A 1 320 ? -17.940 7.129 34.051 1.00 91.38 320 ASP A O 1
ATOM 2474 N N . ILE A 1 321 ? -17.620 8.034 32.014 1.00 93.25 321 ILE A N 1
ATOM 2475 C CA . ILE A 1 321 ? -16.521 8.934 32.410 1.00 93.25 321 ILE A CA 1
ATOM 2476 C C . ILE A 1 321 ? -16.960 9.969 33.456 1.00 93.25 321 ILE A C 1
ATOM 2478 O O . ILE A 1 321 ? -16.196 10.281 34.371 1.00 93.25 321 ILE A O 1
ATOM 2482 N N . PHE A 1 322 ? -18.185 10.491 33.374 1.00 91.94 322 PHE A N 1
ATOM 2483 C CA . PHE A 1 322 ? -18.689 11.483 34.330 1.00 91.94 322 PHE A CA 1
ATOM 2484 C C . PHE A 1 322 ? -19.012 10.854 35.692 1.00 91.94 322 PHE A C 1
ATOM 2486 O O . PHE A 1 322 ? -18.803 11.474 36.738 1.00 91.94 322 PHE A O 1
ATOM 2493 N N . GLY A 1 323 ? -19.491 9.612 35.699 1.00 94.06 323 GLY A N 1
ATOM 2494 C CA . GLY A 1 323 ? -19.631 8.763 36.872 1.00 94.06 323 GLY A CA 1
ATOM 2495 C C . GLY A 1 323 ? -18.277 8.501 37.518 1.00 94.06 323 GLY A C 1
ATOM 2496 O O . GLY A 1 323 ? -18.126 8.754 38.712 1.00 94.06 323 GLY A O 1
ATOM 2497 N N . LEU A 1 324 ? -17.274 8.107 36.726 1.00 95.50 324 LEU A N 1
ATOM 2498 C CA . LEU A 1 324 ? -15.915 7.869 37.216 1.00 95.50 324 LEU A CA 1
ATOM 2499 C C . LEU A 1 324 ? -15.309 9.134 37.828 1.00 95.50 324 LEU A C 1
ATOM 2501 O O . LEU A 1 324 ? -14.757 9.085 38.925 1.00 95.50 324 LEU A O 1
ATOM 2505 N N . ARG A 1 325 ? -15.488 10.288 37.180 1.00 94.81 325 ARG A N 1
ATOM 2506 C CA . ARG A 1 325 ? -15.068 11.589 37.713 1.00 94.81 325 ARG A CA 1
ATOM 2507 C C . ARG A 1 325 ? -15.667 11.865 39.094 1.00 94.81 325 ARG A C 1
ATOM 2509 O O . ARG A 1 325 ? -14.939 12.183 40.031 1.00 94.81 325 ARG A O 1
ATOM 2516 N N . ARG A 1 326 ? -16.992 11.732 39.235 1.00 94.75 326 ARG A N 1
ATOM 2517 C CA . ARG A 1 326 ? -17.686 11.954 40.518 1.00 94.75 326 ARG A CA 1
ATOM 2518 C C . ARG A 1 326 ? -17.213 10.981 41.596 1.00 94.75 326 ARG A C 1
ATOM 2520 O O . ARG A 1 326 ? -17.007 11.391 42.734 1.00 94.75 326 ARG A O 1
ATOM 2527 N N . TRP A 1 327 ? -17.004 9.721 41.227 1.00 95.69 327 TRP A N 1
ATOM 2528 C CA . TRP A 1 327 ? -16.516 8.687 42.133 1.00 95.69 327 TRP A CA 1
ATOM 2529 C C . TRP A 1 327 ? -15.098 8.985 42.646 1.00 95.69 327 TRP A C 1
ATOM 2531 O O . TRP A 1 327 ? -14.851 8.933 43.852 1.00 95.69 327 TRP A O 1
ATOM 2541 N N . LEU A 1 328 ? -14.186 9.411 41.763 1.00 94.69 328 LEU A N 1
ATOM 2542 C CA . LEU A 1 328 ? -12.814 9.778 42.133 1.00 94.69 328 LEU A CA 1
ATOM 2543 C C . LEU A 1 328 ? -12.757 10.968 43.099 1.00 94.69 328 LEU A C 1
ATOM 2545 O O . LEU A 1 328 ? -11.950 10.958 44.030 1.00 94.69 328 LEU A O 1
ATOM 2549 N N . ILE A 1 329 ? -13.639 11.962 42.940 1.00 92.25 329 ILE A N 1
ATOM 2550 C CA . ILE A 1 329 ? -13.745 13.089 43.882 1.00 92.25 329 ILE A CA 1
ATOM 2551 C C . ILE A 1 329 ? -14.044 12.582 45.302 1.00 92.25 329 ILE A C 1
ATOM 2553 O O . ILE A 1 329 ? -13.415 13.047 46.254 1.00 92.25 329 ILE A O 1
ATOM 2557 N N . GLY A 1 330 ? -14.940 11.599 45.442 1.00 89.19 330 GLY A N 1
ATOM 2558 C CA . GLY A 1 330 ? -15.255 10.972 46.730 1.00 89.19 330 GLY A CA 1
ATOM 2559 C C . GLY A 1 330 ? -14.095 10.156 47.310 1.00 89.19 330 GLY A C 1
ATOM 2560 O O . GLY A 1 330 ? -13.824 10.232 48.505 1.00 89.19 330 GLY A O 1
ATOM 2561 N N . LYS A 1 331 ? -13.347 9.431 46.468 1.00 88.94 331 LYS A N 1
ATOM 2562 C CA . LYS A 1 331 ? -12.220 8.576 46.895 1.00 88.94 331 LYS A CA 1
ATOM 2563 C C . LYS A 1 331 ? -10.940 9.319 47.259 1.00 88.94 331 LYS A C 1
ATOM 2565 O O . LYS A 1 331 ? -10.041 8.750 47.883 1.00 88.94 331 LYS A O 1
ATOM 2570 N N . ARG A 1 332 ? -10.850 10.603 46.922 1.00 82.31 332 ARG A N 1
ATOM 2571 C CA . ARG A 1 332 ? -9.652 11.420 47.143 1.00 82.31 332 ARG A CA 1
ATOM 2572 C C . ARG A 1 332 ? -9.222 11.507 48.612 1.00 82.31 332 ARG A C 1
ATOM 2574 O O . ARG A 1 332 ? -8.034 11.686 48.868 1.00 82.31 332 ARG A O 1
ATOM 2581 N N . GLN A 1 333 ? -10.156 11.367 49.554 1.00 76.94 333 GLN A N 1
ATOM 2582 C CA . GLN A 1 333 ? -9.872 11.417 50.993 1.00 76.94 333 GLN A CA 1
ATOM 2583 C C . GLN A 1 333 ? -9.186 10.146 51.523 1.00 76.94 333 GLN A C 1
ATOM 2585 O O . GLN A 1 333 ? -8.451 10.222 52.501 1.00 76.94 333 GLN A O 1
ATOM 2590 N N . GLU A 1 334 ? -9.378 8.999 50.866 1.00 77.62 334 GLU A N 1
ATOM 2591 C CA . GLU A 1 334 ? -8.857 7.699 51.314 1.00 77.62 334 GLU A CA 1
ATOM 2592 C C . GLU A 1 334 ? -7.504 7.363 50.663 1.00 77.62 334 GLU A C 1
ATOM 2594 O O . GLU A 1 334 ? -6.641 6.755 51.291 1.00 77.62 334 GLU A O 1
ATOM 2599 N N . GLN A 1 335 ? -7.309 7.737 49.390 1.00 80.31 335 GLN A N 1
ATOM 2600 C CA . GLN A 1 335 ? -6.189 7.257 48.562 1.00 80.31 335 GLN A CA 1
ATOM 2601 C C . GLN A 1 335 ? -5.611 8.361 47.656 1.00 80.31 335 GLN A C 1
ATOM 2603 O O . GLN A 1 335 ? -5.452 8.188 46.445 1.00 80.31 335 GLN A O 1
ATOM 2608 N N . PHE A 1 336 ? -5.296 9.522 48.244 1.00 81.25 336 PHE A N 1
ATOM 2609 C CA . PHE A 1 336 ? -4.980 10.770 47.530 1.00 81.25 336 PHE A CA 1
ATOM 2610 C C . PHE A 1 336 ? -3.993 10.625 46.359 1.00 81.25 336 PHE A C 1
ATOM 2612 O O . PHE A 1 336 ? -4.276 11.103 45.260 1.00 81.25 336 PHE A O 1
ATOM 2619 N N . ALA A 1 337 ? -2.843 9.974 46.571 1.00 79.69 337 ALA A N 1
ATOM 2620 C CA . ALA A 1 337 ? -1.797 9.864 45.550 1.00 79.69 337 ALA A CA 1
ATOM 2621 C C . ALA A 1 337 ? -2.242 9.026 44.337 1.00 79.69 337 ALA A C 1
ATOM 2623 O O . ALA A 1 337 ? -2.023 9.420 43.193 1.00 79.69 337 ALA A O 1
ATOM 2624 N N . VAL A 1 338 ? -2.919 7.902 44.587 1.00 85.00 338 VAL A N 1
ATOM 2625 C CA . VAL A 1 338 ? -3.389 6.969 43.553 1.00 85.00 338 VAL A CA 1
ATOM 2626 C C . VAL A 1 338 ? -4.562 7.568 42.773 1.00 85.00 338 VAL A C 1
ATOM 2628 O O . VAL A 1 338 ? -4.575 7.543 41.543 1.00 85.00 338 VAL A O 1
ATOM 2631 N N . VAL A 1 339 ? -5.504 8.193 43.485 1.00 89.38 339 VAL A N 1
ATOM 2632 C CA . VAL A 1 339 ? -6.670 8.867 42.898 1.00 89.38 339 VAL A CA 1
ATOM 2633 C C . VAL A 1 339 ? -6.244 10.042 42.021 1.00 89.38 339 VAL A C 1
ATOM 2635 O O . VAL A 1 339 ? -6.813 10.236 40.946 1.00 89.38 339 VAL A O 1
ATOM 2638 N N . SER A 1 340 ? -5.230 10.810 42.434 1.00 87.12 340 SER A N 1
ATOM 2639 C CA . SER A 1 340 ? -4.793 12.007 41.702 1.00 87.12 340 SER A CA 1
ATOM 2640 C C . SER A 1 340 ? -4.295 11.681 40.293 1.00 87.12 340 SER A C 1
ATOM 2642 O O . SER A 1 340 ? -4.631 12.405 39.361 1.00 87.12 340 SER A O 1
ATOM 2644 N N . ALA A 1 341 ? -3.570 10.573 40.113 1.00 87.25 341 ALA A N 1
ATOM 2645 C CA . ALA A 1 341 ? -3.069 10.164 38.800 1.00 87.25 341 ALA A CA 1
ATOM 2646 C C . ALA A 1 341 ? -4.208 9.856 37.810 1.00 87.25 341 ALA A C 1
ATOM 2648 O O . ALA A 1 341 ? -4.194 10.344 36.682 1.00 87.25 341 ALA A O 1
ATOM 2649 N N . LEU A 1 342 ? -5.230 9.106 38.242 1.00 92.19 342 LEU A N 1
ATOM 2650 C CA . LEU A 1 342 ? -6.392 8.804 37.399 1.00 92.19 342 LEU A CA 1
ATOM 2651 C C . LEU A 1 342 ? -7.288 10.035 37.192 1.00 92.19 342 LEU A C 1
ATOM 2653 O O . LEU A 1 342 ? -7.827 10.235 36.106 1.00 92.19 342 LEU A O 1
ATOM 2657 N N . SER A 1 343 ? -7.400 10.894 38.211 1.00 93.25 343 SER A N 1
ATOM 2658 C CA . SER A 1 343 ? -8.184 12.134 38.145 1.00 93.25 343 SER A CA 1
ATOM 2659 C C . SER A 1 343 ? -7.646 13.084 37.082 1.00 93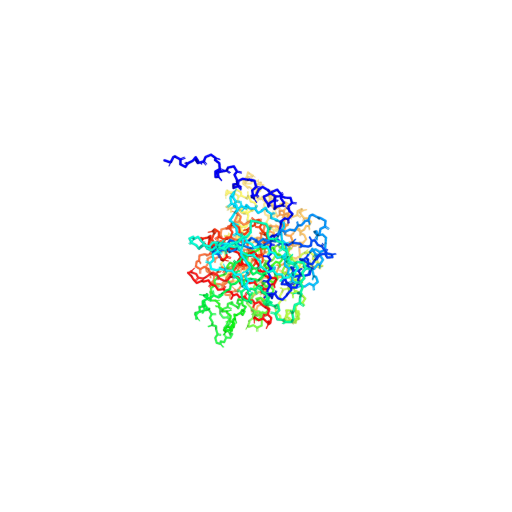.25 343 SER A C 1
ATOM 2661 O O . SER A 1 343 ? -8.435 13.644 36.336 1.00 93.25 343 SER A O 1
ATOM 2663 N N . VAL A 1 344 ? -6.322 13.233 36.959 1.00 92.56 344 VAL A N 1
ATOM 2664 C CA . VAL A 1 344 ? -5.714 14.088 35.923 1.00 92.56 344 VAL A CA 1
ATOM 2665 C C . VAL A 1 344 ? -6.141 13.648 34.521 1.00 92.56 344 VAL A C 1
ATOM 2667 O O . VAL A 1 344 ? -6.570 14.486 33.731 1.00 92.56 344 VAL A O 1
ATOM 2670 N N . LEU A 1 345 ? -6.099 12.345 34.232 1.00 92.62 345 LEU A N 1
ATOM 2671 C CA . LEU A 1 345 ? -6.497 11.810 32.926 1.00 92.62 345 LEU A CA 1
ATOM 2672 C C . LEU A 1 345 ? -7.997 11.986 32.670 1.00 92.62 345 LEU A C 1
ATOM 2674 O O . LEU A 1 345 ? -8.395 12.428 31.595 1.00 92.62 345 LEU A O 1
ATOM 2678 N N . VAL A 1 346 ? -8.838 11.692 33.666 1.00 93.69 346 VAL A N 1
ATOM 2679 C CA . VAL A 1 346 ? -10.294 11.871 33.552 1.00 93.69 346 VAL A CA 1
ATOM 2680 C C . VAL A 1 346 ? -10.656 13.342 33.331 1.00 93.69 346 VAL A C 1
ATOM 2682 O O . VAL A 1 346 ? -11.479 13.646 32.469 1.00 93.69 346 VAL A O 1
ATOM 2685 N N . GLU A 1 347 ? -10.024 14.269 34.054 1.00 93.00 347 GLU A N 1
ATOM 2686 C CA . GLU A 1 347 ? -10.239 15.703 33.844 1.00 93.00 347 GLU A CA 1
ATOM 2687 C C . GLU A 1 347 ? -9.738 16.148 32.464 1.00 93.00 347 GLU A C 1
ATOM 2689 O O . GLU A 1 347 ? -10.412 16.950 31.823 1.00 93.00 347 GLU A O 1
ATOM 2694 N N . GLN A 1 348 ? -8.620 15.614 31.966 1.00 91.31 348 GLN A N 1
ATOM 2695 C CA . GLN A 1 348 ? -8.131 15.917 30.617 1.00 91.31 348 GLN A CA 1
ATOM 2696 C C . GLN A 1 348 ? -9.139 15.494 29.534 1.00 91.31 348 GLN A C 1
ATOM 2698 O O . GLN A 1 348 ? -9.399 16.261 28.607 1.00 91.31 348 GLN A O 1
ATOM 2703 N N . ILE A 1 349 ? -9.766 14.319 29.677 1.00 90.38 349 ILE A N 1
ATOM 2704 C CA . ILE A 1 349 ? -10.818 13.848 28.760 1.00 90.38 349 ILE A CA 1
ATOM 2705 C C . ILE A 1 349 ? -12.042 14.773 28.818 1.00 90.38 349 ILE A C 1
ATOM 2707 O O . ILE A 1 349 ? -12.556 15.182 27.780 1.00 90.38 349 ILE A O 1
ATOM 2711 N N . VAL A 1 350 ? -12.512 15.113 30.022 1.00 90.00 350 VAL A N 1
ATOM 2712 C CA . VAL A 1 350 ? -13.740 15.904 30.220 1.00 90.00 350 VAL A CA 1
ATOM 2713 C C . VAL A 1 350 ? -13.588 17.354 29.750 1.00 90.00 350 VAL A C 1
ATOM 2715 O O . VAL A 1 350 ? -14.555 17.934 29.257 1.00 90.00 350 VAL A O 1
ATOM 2718 N N . HIS A 1 351 ? -12.396 17.939 29.889 1.00 90.00 351 HIS A N 1
ATOM 2719 C CA . HIS A 1 351 ? -12.118 19.314 29.460 1.00 90.00 351 HIS A CA 1
ATOM 2720 C C . HIS A 1 351 ? -11.752 19.439 27.980 1.00 90.00 351 HIS A C 1
ATOM 2722 O O . HIS A 1 351 ? -11.780 20.545 27.439 1.00 90.00 351 HIS A O 1
ATOM 2728 N N . SER A 1 352 ? -11.418 18.335 27.312 1.00 87.69 352 SER A N 1
ATOM 2729 C CA . SER A 1 352 ? -11.225 18.344 25.867 1.00 87.69 352 SER A CA 1
ATOM 2730 C C . SER A 1 352 ? -12.546 18.669 25.172 1.00 87.69 352 SER A C 1
ATOM 2732 O O . SER A 1 352 ? -13.563 18.029 25.420 1.00 87.69 352 SER A O 1
ATOM 2734 N N . VAL A 1 353 ? -12.534 19.654 24.273 1.00 82.19 353 VAL A N 1
ATOM 2735 C CA . VAL A 1 353 ? -13.720 20.007 23.475 1.00 82.19 353 VAL A CA 1
ATOM 2736 C C . VAL A 1 353 ? -14.143 18.828 22.592 1.00 82.19 353 VAL A C 1
ATOM 2738 O O . VAL A 1 353 ? -15.327 18.535 22.480 1.00 82.19 353 VAL A O 1
ATOM 2741 N N . GLU A 1 354 ? -13.180 18.118 22.001 1.00 79.38 354 GLU A N 1
ATOM 2742 C CA . GLU A 1 354 ? -13.444 17.034 21.048 1.00 79.38 354 GLU A CA 1
ATOM 2743 C C . GLU A 1 354 ? -13.884 15.740 21.750 1.00 79.38 354 GLU A C 1
ATOM 2745 O O . GLU A 1 354 ? -14.941 15.193 21.436 1.00 79.38 354 GLU A O 1
ATOM 2750 N N . LEU A 1 355 ? -13.101 15.263 22.728 1.00 81.25 355 LEU A N 1
ATOM 2751 C CA . LEU A 1 355 ? -13.445 14.074 23.520 1.00 81.25 355 LEU A CA 1
ATOM 2752 C C . LEU A 1 355 ? -14.674 14.338 24.389 1.00 81.25 355 LEU A C 1
ATOM 2754 O O . LEU A 1 355 ? -15.558 13.491 24.454 1.00 81.25 355 LEU A O 1
ATOM 2758 N N . GLY A 1 356 ? -14.734 15.507 25.032 1.00 77.56 356 GLY A N 1
ATOM 2759 C CA . GLY A 1 356 ? -15.791 15.901 25.955 1.00 77.56 356 GLY A CA 1
ATOM 2760 C C . GLY A 1 356 ? -17.172 15.852 25.314 1.00 77.56 356 GLY A C 1
ATOM 2761 O O . GLY A 1 356 ? -18.073 15.236 25.873 1.00 77.56 356 GLY A O 1
ATOM 2762 N N . GLU A 1 357 ? -17.352 16.436 24.128 1.00 77.81 357 GLU A N 1
ATOM 2763 C CA . GLU A 1 357 ? -18.630 16.347 23.406 1.00 77.81 357 GLU A CA 1
ATOM 2764 C C . GLU A 1 357 ? -18.976 14.901 23.026 1.00 77.81 357 GLU A C 1
ATOM 2766 O O . GLU A 1 357 ? -20.115 14.462 23.205 1.00 77.81 357 GLU A O 1
ATOM 2771 N N . TRP A 1 358 ? -17.981 14.122 22.596 1.00 80.75 358 TRP A N 1
ATOM 2772 C CA . TRP A 1 358 ? -18.167 12.715 22.245 1.00 80.75 358 TRP A CA 1
ATOM 2773 C C . TRP A 1 358 ? -18.579 11.840 23.439 1.00 80.75 358 TRP A C 1
ATOM 2775 O O . TRP A 1 358 ? -19.370 10.914 23.274 1.00 80.75 358 TRP A O 1
ATOM 2785 N N . ILE A 1 359 ? -18.104 12.135 24.651 1.00 84.12 359 ILE A N 1
ATOM 2786 C CA . ILE A 1 359 ? -18.497 11.392 25.860 1.00 84.12 359 ILE A CA 1
ATOM 2787 C C . ILE A 1 359 ? -19.760 11.941 26.539 1.00 84.12 359 ILE A C 1
ATOM 2789 O O . ILE A 1 359 ? -20.389 11.206 27.297 1.00 84.12 359 ILE A O 1
ATOM 2793 N N . LYS A 1 360 ? -20.141 13.210 26.314 1.00 81.44 360 LYS A N 1
ATOM 2794 C CA . LYS A 1 360 ? -21.353 13.829 26.899 1.00 81.44 360 LYS A CA 1
ATOM 2795 C C . LYS A 1 360 ? -22.639 13.270 26.312 1.00 81.44 360 LYS A C 1
ATOM 2797 O O . LYS A 1 360 ? -23.643 13.171 27.015 1.00 81.44 360 LYS A O 1
ATOM 2802 N N . HIS A 1 361 ? -22.608 12.914 25.033 1.00 78.06 361 HIS A N 1
ATOM 2803 C CA . HIS A 1 361 ? -23.770 12.425 24.299 1.00 78.06 361 HIS A CA 1
ATOM 2804 C C . HIS A 1 361 ? -23.505 11.026 23.731 1.00 78.06 361 HIS A C 1
ATOM 2806 O O . HIS A 1 361 ? -23.506 10.845 22.508 1.00 78.06 361 HIS A O 1
ATOM 2812 N N . PRO A 1 362 ? -23.242 10.025 24.596 1.00 78.81 362 PRO A N 1
ATOM 2813 C CA . PRO A 1 362 ? -22.917 8.692 24.135 1.00 78.81 362 PRO A CA 1
ATOM 2814 C C . PRO A 1 362 ? -24.131 8.080 23.441 1.00 78.81 362 PRO A C 1
ATOM 2816 O O . PRO A 1 362 ? -25.259 8.127 23.930 1.00 78.81 362 PRO A O 1
ATOM 2819 N N . THR A 1 363 ? -23.879 7.486 22.286 1.00 76.75 363 THR A N 1
ATOM 2820 C CA . THR A 1 363 ? -24.840 6.686 21.539 1.00 76.75 363 THR A CA 1
ATOM 2821 C C . THR A 1 363 ? -24.425 5.225 21.592 1.00 76.75 363 THR A C 1
ATOM 2823 O O . THR A 1 363 ? -23.264 4.892 21.837 1.00 76.75 363 THR A O 1
ATOM 2826 N N . ASP A 1 364 ? -25.385 4.338 21.365 1.00 74.81 364 ASP A N 1
ATOM 2827 C CA . ASP A 1 364 ? -25.205 2.900 21.535 1.00 74.81 364 ASP A CA 1
ATOM 2828 C C . ASP A 1 364 ? -24.611 2.223 20.282 1.00 74.81 364 ASP A C 1
ATOM 2830 O O . ASP A 1 364 ? -25.133 1.248 19.739 1.00 74.81 364 ASP A O 1
ATOM 2834 N N . ILE A 1 365 ? -23.529 2.813 19.763 1.00 75.38 365 ILE A N 1
ATOM 2835 C CA . ILE A 1 365 ? -22.871 2.423 18.503 1.00 75.38 365 ILE A CA 1
ATOM 2836 C C . ILE A 1 365 ? -22.436 0.959 18.540 1.00 75.38 365 ILE A C 1
ATOM 2838 O O . ILE A 1 365 ? -22.526 0.250 17.540 1.00 75.38 365 ILE A O 1
ATOM 2842 N N . LEU A 1 366 ? -21.975 0.502 19.702 1.00 74.62 366 LEU A N 1
ATOM 2843 C CA . LEU A 1 366 ? -21.433 -0.838 19.872 1.00 74.62 366 LEU A CA 1
ATOM 2844 C C . LEU A 1 366 ? -22.542 -1.894 19.928 1.00 74.62 366 LEU A C 1
ATOM 2846 O O . LEU A 1 366 ? -22.385 -2.956 19.331 1.00 74.62 366 LEU A O 1
ATOM 2850 N N . ASN A 1 367 ? -23.708 -1.605 20.517 1.00 70.50 367 ASN A N 1
ATOM 2851 C CA . ASN A 1 367 ? -24.836 -2.536 20.420 1.00 70.50 367 ASN A CA 1
ATOM 2852 C C . ASN A 1 367 ? -25.390 -2.643 18.998 1.00 70.50 367 ASN A C 1
ATOM 2854 O O . ASN A 1 367 ? -25.882 -3.712 18.631 1.00 70.50 367 ASN A O 1
ATOM 2858 N N . ALA A 1 368 ? -25.303 -1.577 18.194 1.00 67.00 368 ALA A N 1
ATOM 2859 C CA . ALA A 1 368 ? -25.687 -1.634 16.785 1.00 67.00 368 ALA A CA 1
ATOM 2860 C C . ALA A 1 368 ? -24.795 -2.599 15.984 1.00 67.00 368 ALA A C 1
ATOM 2862 O O . ALA A 1 368 ? -25.307 -3.318 15.131 1.00 67.00 368 ALA A O 1
ATOM 2863 N N . LEU A 1 369 ? -23.496 -2.680 16.300 1.00 71.88 369 LEU A N 1
ATOM 2864 C CA . LEU A 1 369 ? -22.576 -3.654 15.695 1.00 71.88 369 LEU A CA 1
ATOM 2865 C C . LEU A 1 369 ? -22.946 -5.099 16.022 1.00 71.88 369 LEU A C 1
ATOM 2867 O O . LEU A 1 369 ? -22.894 -5.979 15.171 1.00 71.88 369 LEU A O 1
ATOM 2871 N N . CYS A 1 370 ? -23.399 -5.339 17.248 1.00 62.53 370 CYS A N 1
ATOM 2872 C CA . CYS A 1 370 ? -23.653 -6.678 17.765 1.00 62.53 370 CYS A CA 1
ATOM 2873 C C . CYS A 1 370 ? -24.983 -7.318 17.302 1.00 62.53 370 CYS A C 1
ATOM 2875 O O . CYS A 1 370 ? -25.409 -8.340 17.860 1.00 62.53 370 CYS A O 1
ATOM 2877 N N . ARG A 1 371 ? -25.682 -6.692 16.347 1.00 62.12 371 ARG A N 1
ATOM 2878 C CA . ARG A 1 371 ? -26.931 -7.166 15.723 1.00 62.12 371 ARG A CA 1
ATOM 2879 C C . ARG A 1 371 ? -26.755 -7.323 14.210 1.00 62.12 371 ARG A C 1
ATOM 2881 O O . ARG A 1 371 ? -27.578 -6.815 13.455 1.00 62.12 371 ARG A O 1
ATOM 2888 N N . ASP A 1 372 ? -25.664 -7.966 13.791 1.00 68.44 372 ASP A N 1
ATOM 2889 C CA . ASP A 1 372 ? -25.292 -8.089 12.375 1.00 68.44 372 ASP A CA 1
ATOM 2890 C C . ASP A 1 372 ? -25.116 -6.702 11.719 1.00 68.44 372 ASP A C 1
ATOM 2892 O O . ASP A 1 372 ? -25.582 -6.445 10.613 1.00 68.44 372 ASP A O 1
ATOM 2896 N N . GLY A 1 373 ? -24.506 -5.762 12.448 1.00 80.81 373 GLY A N 1
ATOM 2897 C CA . GLY A 1 373 ? -24.250 -4.408 11.969 1.00 80.81 373 GLY A CA 1
ATOM 2898 C C . GLY A 1 373 ? -22.801 -4.224 11.540 1.00 80.81 373 GLY A C 1
ATOM 2899 O O . GLY A 1 373 ? -21.893 -4.889 12.031 1.00 80.81 373 GLY A O 1
ATOM 2900 N N . SER A 1 374 ? -22.565 -3.252 10.667 1.00 89.75 374 SER A N 1
ATOM 2901 C CA . SER A 1 374 ? -21.211 -2.843 10.283 1.00 89.75 374 SER A CA 1
ATOM 2902 C C . SER A 1 374 ? -20.882 -1.450 10.806 1.00 89.75 374 SER A C 1
ATOM 2904 O O . SER A 1 374 ? -21.777 -0.631 11.031 1.00 89.75 374 SER A O 1
ATOM 2906 N N . LEU A 1 375 ? -19.594 -1.156 10.984 1.00 91.62 375 LEU A N 1
ATOM 2907 C CA . LEU A 1 375 ? -19.102 0.152 11.419 1.00 91.62 375 LEU A CA 1
ATOM 2908 C C . LEU A 1 375 ? -18.086 0.688 10.421 1.00 91.62 375 LEU A C 1
ATOM 2910 O O . LEU A 1 375 ? -17.135 0.007 10.053 1.00 91.62 375 LEU A O 1
ATOM 2914 N N . ILE A 1 376 ? -18.231 1.959 10.064 1.00 93.06 376 ILE A N 1
ATOM 2915 C CA . ILE A 1 376 ? -17.109 2.769 9.598 1.00 93.06 376 ILE A CA 1
ATOM 2916 C C . ILE A 1 376 ? -16.941 3.908 10.594 1.00 93.06 376 ILE A C 1
ATOM 2918 O O . ILE A 1 376 ? -17.780 4.806 10.661 1.00 93.06 376 ILE A O 1
ATOM 2922 N N . PHE A 1 377 ? -15.861 3.850 11.365 1.00 93.62 377 PHE A N 1
ATOM 2923 C CA . PHE A 1 377 ? -15.421 4.912 12.252 1.00 93.62 377 PHE A CA 1
ATOM 2924 C C . PHE A 1 377 ? -14.237 5.633 11.622 1.00 93.62 377 PHE A C 1
ATOM 2926 O O . PHE A 1 377 ? -13.244 5.012 11.236 1.00 93.62 377 PHE A O 1
ATOM 2933 N N . SER A 1 378 ? -14.351 6.949 11.513 1.00 93.94 378 SER A N 1
ATOM 2934 C CA . SER A 1 378 ? -13.361 7.784 10.861 1.00 93.94 378 SER A CA 1
ATOM 2935 C C . SER A 1 378 ? -13.076 9.037 11.664 1.00 93.94 378 SER A C 1
ATOM 2937 O O . SER A 1 378 ? -13.992 9.728 12.118 1.00 93.94 378 SER A O 1
ATOM 2939 N N . ILE A 1 379 ? -11.790 9.314 11.830 1.00 92.31 379 ILE A N 1
ATOM 2940 C CA . ILE A 1 379 ? -11.286 10.493 12.517 1.00 92.31 379 ILE A CA 1
ATOM 2941 C C . ILE A 1 379 ? -9.876 10.780 12.027 1.00 92.31 379 ILE A C 1
ATOM 2943 O O . ILE A 1 379 ? -9.071 9.865 11.896 1.00 92.31 379 ILE A O 1
ATOM 2947 N N . ASN A 1 380 ? -9.539 12.040 11.795 1.00 92.69 380 ASN A N 1
ATOM 2948 C CA . ASN A 1 380 ? -8.163 12.425 11.549 1.00 92.69 380 ASN A CA 1
ATOM 2949 C C . ASN A 1 380 ? -7.386 12.533 12.874 1.00 92.69 380 ASN A C 1
ATOM 2951 O O . ASN A 1 380 ? -7.435 13.562 13.549 1.00 92.69 380 ASN A O 1
ATOM 2955 N N . ALA A 1 381 ? -6.693 11.465 13.272 1.00 90.56 381 ALA A N 1
ATOM 2956 C CA . ALA A 1 381 ? -6.105 11.298 14.605 1.00 90.56 381 ALA A CA 1
ATOM 2957 C C . ALA A 1 381 ? -4.708 11.941 14.768 1.00 90.56 381 ALA A C 1
ATOM 2959 O O . ALA A 1 381 ? -3.733 11.286 15.144 1.00 90.56 381 ALA A O 1
ATOM 2960 N N . HIS A 1 382 ? -4.588 13.240 14.481 1.00 87.88 382 HIS A N 1
ATOM 2961 C CA . HIS A 1 382 ? -3.307 13.959 14.563 1.00 87.88 382 HIS A CA 1
ATOM 2962 C C . HIS A 1 382 ? -2.902 14.415 15.972 1.00 87.88 382 HIS A C 1
ATOM 2964 O O . HIS A 1 382 ? -1.713 14.611 16.215 1.00 87.88 382 HIS A O 1
ATOM 2970 N N . ASN A 1 383 ? -3.859 14.604 16.881 1.00 89.06 383 ASN A N 1
ATOM 2971 C CA . ASN A 1 383 ? -3.608 15.017 18.264 1.00 89.06 383 ASN A CA 1
ATOM 2972 C C . ASN A 1 383 ? -3.879 13.862 19.241 1.00 89.06 383 ASN A C 1
ATOM 2974 O O . ASN A 1 383 ? -4.452 12.834 18.872 1.00 89.06 383 ASN A O 1
ATOM 2978 N N . TRP A 1 384 ? -3.456 14.038 20.491 1.00 89.56 384 TRP A N 1
ATOM 2979 C CA . TRP A 1 384 ? -3.576 13.012 21.523 1.00 89.56 384 TRP A CA 1
ATOM 2980 C C . TRP A 1 384 ? -5.038 12.630 21.782 1.00 89.56 384 TRP A C 1
ATOM 2982 O O . TRP A 1 384 ? -5.366 11.450 21.847 1.00 89.56 384 TRP A O 1
ATOM 2992 N N . GLU A 1 385 ? -5.935 13.610 21.860 1.00 88.38 385 GLU A N 1
ATOM 2993 C CA . GLU A 1 385 ? -7.349 13.419 22.176 1.00 88.38 385 GLU A CA 1
ATOM 2994 C C . GLU A 1 385 ? -8.032 12.485 21.170 1.00 88.38 385 GLU A C 1
ATOM 2996 O O . GLU A 1 385 ? -8.691 11.507 21.530 1.00 88.38 385 GLU A O 1
ATOM 3001 N N . ARG A 1 386 ? -7.817 12.750 19.881 1.00 89.94 386 ARG A N 1
ATOM 3002 C CA . ARG A 1 386 ? -8.379 11.968 18.778 1.00 89.94 386 ARG A CA 1
ATOM 3003 C C . ARG A 1 386 ? -7.743 10.590 18.663 1.00 89.94 386 ARG A C 1
ATOM 3005 O O . ARG A 1 386 ? -8.411 9.642 18.253 1.00 89.94 386 ARG A O 1
ATOM 3012 N N . GLN A 1 387 ? -6.481 10.453 19.060 1.00 91.62 387 GLN A N 1
ATOM 3013 C CA . GLN A 1 387 ? -5.842 9.145 19.193 1.00 91.62 387 GLN A CA 1
ATOM 3014 C C . GLN A 1 387 ? -6.515 8.306 20.277 1.00 91.62 387 GLN A C 1
ATOM 3016 O O . GLN A 1 387 ? -6.777 7.128 20.043 1.00 91.62 387 GLN A O 1
ATOM 3021 N N . GLN A 1 388 ? -6.878 8.902 21.419 1.00 90.44 388 GLN A N 1
ATOM 3022 C CA . GLN A 1 388 ? -7.580 8.173 22.481 1.00 90.44 388 GLN A CA 1
ATOM 3023 C C . GLN A 1 388 ? -8.983 7.726 22.066 1.00 90.44 388 GLN A C 1
ATOM 3025 O O . GLN A 1 388 ? -9.408 6.636 22.452 1.00 90.44 388 GLN A O 1
ATOM 3030 N N . LEU A 1 389 ? -9.680 8.517 21.243 1.00 89.94 389 LEU A N 1
ATOM 3031 C CA . LEU A 1 389 ? -10.947 8.115 20.620 1.00 89.94 389 LEU A CA 1
ATOM 3032 C C . LEU A 1 389 ? -10.774 6.889 19.718 1.00 89.94 389 LEU A C 1
ATOM 3034 O O . LEU A 1 389 ? -11.536 5.928 19.815 1.00 89.94 389 LEU A O 1
ATOM 3038 N N . LEU A 1 390 ? -9.750 6.911 18.862 1.00 91.75 390 LEU A N 1
ATOM 3039 C CA . LEU A 1 390 ? -9.439 5.807 17.958 1.00 91.75 390 LEU A CA 1
ATOM 3040 C C . LEU A 1 390 ? -9.103 4.524 18.734 1.00 91.75 390 LEU A C 1
ATOM 3042 O O . LEU A 1 390 ? -9.607 3.453 18.396 1.00 91.75 390 LEU A O 1
ATOM 3046 N N . TRP A 1 391 ? -8.310 4.646 19.804 1.00 92.38 391 TRP A N 1
ATOM 3047 C CA . TRP A 1 391 ? -7.994 3.546 20.715 1.00 92.38 391 TRP A CA 1
ATOM 3048 C C . TRP A 1 391 ? -9.233 2.985 21.405 1.00 92.38 391 TRP A C 1
ATOM 3050 O O . TRP A 1 391 ? -9.411 1.771 21.419 1.00 92.38 391 TRP A O 1
ATOM 3060 N N . ALA A 1 392 ? -10.114 3.839 21.931 1.00 91.31 392 ALA A N 1
ATOM 3061 C CA . ALA A 1 392 ? -11.344 3.396 22.582 1.00 91.31 392 ALA A CA 1
ATOM 3062 C C . ALA A 1 392 ? -12.234 2.578 21.632 1.00 91.31 392 ALA A C 1
ATOM 3064 O O . ALA A 1 392 ? -12.750 1.530 22.019 1.00 91.31 392 ALA A O 1
ATOM 3065 N N . VAL A 1 393 ? -12.386 3.032 20.382 1.00 91.62 393 VAL A N 1
ATOM 3066 C CA . VAL A 1 393 ? -13.170 2.316 19.364 1.00 91.62 393 VAL A CA 1
ATOM 3067 C C . VAL A 1 393 ? -12.511 0.992 18.994 1.00 91.62 393 VAL A C 1
ATOM 3069 O O . VAL A 1 393 ? -13.190 -0.030 18.959 1.00 91.62 393 VAL A O 1
ATOM 3072 N N . LEU A 1 394 ? -11.197 0.979 18.759 1.00 92.44 394 LEU A N 1
ATOM 3073 C CA . LEU A 1 394 ? -10.463 -0.251 18.464 1.00 92.44 394 LEU A CA 1
ATOM 3074 C C . LEU A 1 394 ? -10.605 -1.279 19.583 1.00 92.44 394 LEU A C 1
ATOM 3076 O O . LEU A 1 394 ? -10.935 -2.434 19.315 1.00 92.44 394 LEU A O 1
ATOM 3080 N N . LEU A 1 395 ? -10.382 -0.847 20.823 1.00 91.31 395 LEU A N 1
ATOM 3081 C CA . LEU A 1 395 ? -10.485 -1.701 21.993 1.00 91.31 395 LEU A CA 1
ATOM 3082 C C . LEU A 1 395 ? -11.897 -2.251 22.172 1.00 91.31 395 LEU A C 1
ATOM 3084 O O . LEU A 1 395 ? -12.022 -3.390 22.589 1.00 91.31 395 LEU A O 1
ATOM 3088 N N . ALA A 1 396 ? -12.943 -1.497 21.838 1.00 89.50 396 ALA A N 1
ATOM 3089 C CA . ALA A 1 396 ? -14.313 -1.994 21.884 1.00 89.50 396 ALA A CA 1
ATOM 3090 C C . ALA A 1 396 ? -14.620 -2.998 20.757 1.00 89.50 396 ALA A C 1
ATOM 3092 O O . ALA A 1 396 ? -15.161 -4.073 21.001 1.00 89.50 396 ALA A O 1
ATOM 3093 N N . VAL A 1 397 ? -14.255 -2.669 19.515 1.00 89.69 397 VAL A N 1
ATOM 3094 C CA . VAL A 1 397 ? -14.555 -3.496 18.334 1.00 89.69 397 VAL A CA 1
ATOM 3095 C C . VAL A 1 397 ? -13.828 -4.840 18.382 1.00 89.69 397 VAL A C 1
ATOM 3097 O O . VAL A 1 397 ? -14.382 -5.852 17.959 1.00 89.69 397 VAL A O 1
ATOM 3100 N N . ARG A 1 398 ? -12.609 -4.893 18.933 1.00 88.19 398 ARG A N 1
ATOM 3101 C CA . ARG A 1 398 ? -11.842 -6.145 19.016 1.00 88.19 398 ARG A CA 1
ATOM 3102 C C . ARG A 1 398 ? -12.468 -7.219 19.921 1.00 88.19 398 ARG A C 1
ATOM 3104 O O . ARG A 1 398 ? -11.984 -8.342 19.910 1.00 88.19 398 ARG A O 1
ATOM 3111 N N . HIS A 1 399 ? -13.490 -6.928 20.720 1.00 84.31 399 HIS A N 1
ATOM 3112 C CA . HIS A 1 399 ? -14.175 -7.978 21.487 1.00 84.31 399 HIS A CA 1
ATOM 3113 C C . HIS A 1 399 ? -15.254 -8.703 20.663 1.00 84.31 399 HIS A C 1
ATOM 3115 O O . HIS A 1 399 ? -15.792 -9.713 21.102 1.00 84.31 399 HIS A O 1
ATOM 3121 N N . ILE A 1 400 ? -15.512 -8.250 19.431 1.00 85.19 400 ILE A N 1
ATOM 3122 C CA . ILE A 1 400 ? -16.466 -8.858 18.499 1.00 85.19 400 ILE A CA 1
ATOM 3123 C C . ILE A 1 400 ? -15.687 -9.719 17.484 1.00 85.19 400 ILE A C 1
ATOM 3125 O O . ILE A 1 400 ? -15.314 -9.257 16.406 1.00 85.19 400 ILE A O 1
ATOM 3129 N N . SER A 1 401 ? -15.350 -10.954 17.868 1.00 78.94 401 SER A N 1
ATOM 3130 C CA . SER A 1 401 ? -14.374 -11.819 17.172 1.00 78.94 401 SER A CA 1
ATOM 3131 C C . SER A 1 401 ? -14.799 -12.335 15.791 1.00 78.94 401 SER A C 1
ATOM 3133 O O . SER A 1 401 ? -13.949 -12.758 15.007 1.00 78.94 401 SER A O 1
ATOM 3135 N N . ASP A 1 402 ? -16.091 -12.293 15.466 1.00 83.19 402 ASP A N 1
ATOM 3136 C CA . ASP A 1 402 ? -16.630 -12.691 14.164 1.00 83.19 402 ASP A CA 1
ATOM 3137 C C . ASP A 1 402 ? -16.626 -11.552 13.126 1.00 83.19 402 ASP A C 1
ATOM 3139 O O . ASP A 1 402 ? -16.928 -11.789 11.951 1.00 83.19 402 ASP A O 1
ATOM 3143 N N . MET A 1 403 ? -16.235 -10.331 13.518 1.00 86.81 403 MET A N 1
ATOM 3144 C CA . MET A 1 403 ? -16.108 -9.207 12.593 1.00 86.81 403 MET A CA 1
ATOM 3145 C C . MET A 1 403 ? -14.830 -9.273 11.760 1.00 86.81 403 MET A C 1
ATOM 3147 O O . MET A 1 403 ? -13.738 -9.604 12.221 1.00 86.81 403 MET A O 1
ATOM 3151 N N . ARG A 1 404 ? -14.952 -8.827 10.511 1.00 92.00 404 ARG A N 1
ATOM 3152 C CA . ARG A 1 404 ? -13.811 -8.446 9.690 1.00 92.00 404 ARG A CA 1
ATOM 3153 C C . ARG A 1 404 ? -13.347 -7.054 10.083 1.00 92.00 404 ARG A C 1
ATOM 3155 O O . ARG A 1 404 ? -14.080 -6.079 9.913 1.00 92.00 404 ARG A O 1
ATOM 3162 N N . LEU A 1 405 ? -12.119 -6.959 10.567 1.00 94.44 405 LEU A N 1
ATOM 3163 C CA . LEU A 1 405 ? -11.566 -5.728 11.110 1.00 94.44 405 LEU A CA 1
ATOM 3164 C C . LEU A 1 405 ? -10.567 -5.104 10.135 1.00 94.44 405 LEU A C 1
ATOM 3166 O O . LEU A 1 405 ? -9.598 -5.739 9.731 1.00 94.44 405 LEU A O 1
ATOM 3170 N N . VAL A 1 406 ? -10.766 -3.839 9.772 1.00 96.88 406 VAL A N 1
ATOM 3171 C CA . VAL A 1 406 ? -9.838 -3.069 8.936 1.00 96.88 406 VAL A CA 1
ATOM 3172 C C . VAL A 1 406 ? -9.348 -1.856 9.708 1.00 96.88 406 VAL A C 1
ATOM 3174 O O . VAL A 1 406 ? -10.139 -0.989 10.066 1.00 96.88 406 VAL A O 1
ATOM 3177 N N . ILE A 1 407 ? -8.037 -1.770 9.922 1.00 97.31 407 ILE A N 1
ATOM 3178 C CA . ILE A 1 407 ? -7.391 -0.662 10.630 1.00 97.31 407 ILE A CA 1
ATOM 3179 C C . ILE A 1 407 ? -6.470 0.071 9.653 1.00 97.31 407 ILE A C 1
ATOM 3181 O O . ILE A 1 407 ? -5.514 -0.489 9.105 1.00 97.31 407 ILE A O 1
ATOM 3185 N N . HIS A 1 408 ? -6.764 1.348 9.424 1.00 97.19 408 HIS A N 1
ATOM 3186 C CA . HIS A 1 408 ? -6.064 2.190 8.462 1.00 97.19 408 HIS A CA 1
ATOM 3187 C C . HIS A 1 408 ? -5.712 3.551 9.059 1.00 97.19 408 HIS A C 1
ATOM 3189 O O . HIS A 1 408 ? -6.474 4.120 9.833 1.00 97.19 408 HIS A O 1
ATOM 3195 N N . GLY A 1 409 ? -4.545 4.085 8.686 1.00 94.12 409 GLY A N 1
ATOM 3196 C CA . GLY A 1 409 ? -4.134 5.426 9.103 1.00 94.12 409 GLY A CA 1
ATOM 3197 C C . GLY A 1 409 ? -3.890 5.568 10.605 1.00 94.12 409 GLY A C 1
ATOM 3198 O O . GLY A 1 409 ? -4.030 6.665 11.133 1.00 94.12 409 GLY A O 1
ATOM 3199 N N . PHE A 1 410 ? -3.567 4.475 11.298 1.00 92.62 410 PHE A N 1
ATOM 3200 C CA . PHE A 1 410 ? -3.348 4.500 12.739 1.00 92.62 410 PHE A CA 1
ATOM 3201 C C . PHE A 1 410 ? -2.029 5.237 13.066 1.00 92.62 410 PHE A C 1
ATOM 3203 O O . PHE A 1 410 ? -0.997 4.909 12.476 1.00 92.62 410 PHE A O 1
ATOM 3210 N N . PRO A 1 411 ? -2.031 6.246 13.953 1.00 85.00 411 PRO A N 1
ATOM 3211 C CA . PRO A 1 411 ? -0.887 7.148 14.133 1.00 85.00 411 PRO A CA 1
ATOM 3212 C C . PRO A 1 411 ? 0.201 6.638 15.095 1.00 85.00 411 PRO A C 1
ATOM 3214 O O . PRO A 1 411 ? 1.325 7.123 15.017 1.00 85.00 411 PRO A O 1
ATOM 3217 N N . ALA A 1 412 ? -0.102 5.670 15.968 1.00 84.56 412 ALA A N 1
ATOM 3218 C CA . ALA A 1 412 ? 0.791 5.191 17.035 1.00 84.56 412 ALA A CA 1
ATOM 3219 C C . ALA A 1 412 ? 1.077 3.681 16.919 1.00 84.56 412 ALA A C 1
ATOM 3221 O O . ALA A 1 412 ? 0.770 2.895 17.815 1.00 84.56 412 ALA A O 1
ATOM 3222 N N . TRP A 1 413 ? 1.610 3.250 15.771 1.00 90.06 413 TRP A N 1
ATOM 3223 C CA . TRP A 1 413 ? 1.937 1.834 15.538 1.00 90.06 413 TRP A CA 1
ATOM 3224 C C . TRP A 1 413 ? 3.046 1.297 16.449 1.00 90.06 413 TRP A C 1
ATOM 3226 O O . TRP A 1 413 ? 3.114 0.096 16.676 1.00 90.06 413 TRP A O 1
ATOM 3236 N N . ASP A 1 414 ? 3.901 2.170 16.971 1.00 85.62 414 ASP A N 1
ATOM 3237 C CA . ASP A 1 414 ? 4.939 1.859 17.956 1.00 85.62 414 ASP A CA 1
ATOM 3238 C C . ASP A 1 414 ? 4.366 1.397 19.305 1.00 85.62 414 ASP A C 1
ATOM 3240 O O . ASP A 1 414 ? 4.989 0.598 19.997 1.00 85.62 414 ASP A O 1
ATOM 3244 N N . GLN A 1 415 ? 3.164 1.856 19.651 1.00 84.06 415 GLN A N 1
ATOM 3245 C CA . GLN A 1 415 ? 2.433 1.466 20.862 1.00 84.06 415 GLN A CA 1
ATOM 3246 C C . GLN A 1 415 ? 1.447 0.316 20.606 1.00 84.06 415 GLN A C 1
ATOM 3248 O O . GLN A 1 415 ? 0.749 -0.132 21.516 1.00 84.06 415 GLN A O 1
ATOM 3253 N N . PHE A 1 416 ? 1.355 -0.154 19.361 1.00 87.94 416 PHE A N 1
ATOM 3254 C CA . PHE A 1 416 ? 0.403 -1.174 18.951 1.00 87.94 416 PHE A CA 1
ATOM 3255 C C . PHE A 1 416 ? 0.982 -2.576 19.139 1.00 87.94 416 PHE A C 1
ATOM 3257 O O . PHE A 1 416 ? 1.797 -3.042 18.344 1.00 87.94 416 PHE A O 1
ATOM 3264 N N . ASP A 1 417 ? 0.505 -3.282 20.162 1.00 88.25 417 ASP A N 1
ATOM 3265 C CA . ASP A 1 417 ? 0.774 -4.709 20.338 1.00 88.25 417 ASP A CA 1
ATOM 3266 C C . ASP A 1 417 ? -0.181 -5.554 19.484 1.00 88.25 417 ASP A C 1
ATOM 3268 O O . ASP A 1 417 ? -1.382 -5.601 19.739 1.00 88.25 417 ASP A O 1
ATOM 3272 N N . THR A 1 418 ? 0.342 -6.284 18.498 1.00 88.25 418 THR A N 1
ATOM 3273 C CA . THR A 1 418 ? -0.464 -7.197 17.670 1.00 88.25 418 THR A CA 1
ATOM 3274 C C . THR A 1 418 ? -1.152 -8.303 18.471 1.00 88.25 418 THR A C 1
ATOM 3276 O O . THR A 1 418 ? -2.182 -8.803 18.025 1.00 88.25 418 THR A O 1
ATOM 3279 N N . GLY A 1 419 ? -0.643 -8.656 19.658 1.00 86.38 419 GLY A N 1
ATOM 3280 C CA . GLY A 1 419 ? -1.290 -9.602 20.568 1.00 86.38 419 GLY A CA 1
ATOM 3281 C C . GLY A 1 419 ? -2.685 -9.150 21.010 1.00 86.38 419 GLY A C 1
ATOM 3282 O O . GLY A 1 419 ? -3.534 -9.981 21.329 1.00 86.38 419 GLY A O 1
ATOM 3283 N N . MET A 1 420 ? -2.981 -7.849 20.932 1.00 86.62 420 MET A N 1
ATOM 3284 C CA . MET A 1 420 ? -4.312 -7.315 21.221 1.00 86.62 420 MET A CA 1
ATOM 3285 C C . MET A 1 420 ? -5.382 -7.751 20.213 1.00 86.62 420 MET A C 1
ATOM 3287 O O . MET A 1 420 ? -6.562 -7.563 20.490 1.00 86.62 420 MET A O 1
ATOM 3291 N N . LEU A 1 421 ? -4.973 -8.287 19.059 1.00 89.75 421 LEU A N 1
ATOM 3292 C CA . LEU A 1 421 ? -5.838 -8.802 17.997 1.00 89.75 421 LEU A CA 1
ATOM 3293 C C . LEU A 1 421 ? -5.941 -10.335 18.019 1.00 89.75 421 LEU A C 1
ATOM 3295 O O . LEU A 1 421 ? -6.504 -10.925 17.098 1.00 89.75 421 LEU A O 1
ATOM 3299 N N . ASN A 1 422 ? -5.391 -10.999 19.040 1.00 83.19 422 ASN A N 1
ATOM 3300 C CA . ASN A 1 422 ? -5.519 -12.445 19.188 1.00 83.19 422 ASN A CA 1
ATOM 3301 C C . ASN A 1 422 ? -7.001 -12.856 19.203 1.00 83.19 422 ASN A C 1
ATOM 3303 O O . ASN A 1 422 ? -7.829 -12.214 19.841 1.00 83.19 422 ASN A O 1
ATOM 3307 N N . GLY A 1 423 ? -7.331 -13.926 18.478 1.00 81.38 423 GLY A N 1
ATOM 3308 C CA . GLY A 1 423 ? -8.714 -14.374 18.279 1.00 81.38 423 GLY A CA 1
ATOM 3309 C C . GLY A 1 423 ? -9.417 -13.738 17.075 1.00 81.38 423 GLY A C 1
ATOM 3310 O O . GLY A 1 423 ? -10.442 -14.257 16.645 1.00 81.38 423 GLY A O 1
ATOM 3311 N N . HIS A 1 424 ? -8.851 -12.686 16.469 1.00 86.06 424 HIS A N 1
ATOM 3312 C CA . HIS A 1 424 ? -9.314 -12.193 15.172 1.00 86.06 424 HIS A CA 1
ATOM 3313 C C . HIS A 1 424 ? -8.579 -12.886 14.039 1.00 86.06 424 HIS A C 1
ATOM 3315 O O . HIS A 1 424 ? -7.365 -12.756 13.879 1.00 86.06 424 HIS A O 1
ATOM 3321 N N . HIS A 1 425 ? -9.337 -13.579 13.198 1.00 84.75 425 HIS A N 1
ATOM 3322 C CA . HIS A 1 425 ? -8.777 -14.285 12.050 1.00 84.75 425 HIS A CA 1
ATOM 3323 C C . HIS A 1 425 ? -8.849 -13.475 10.753 1.00 84.75 425 HIS A C 1
ATOM 3325 O O . HIS A 1 425 ? -8.179 -13.833 9.795 1.00 84.75 425 HIS A O 1
ATOM 3331 N N . LYS A 1 426 ? -9.626 -12.385 10.701 1.00 91.25 426 LYS A N 1
ATOM 3332 C CA . LYS A 1 426 ? -9.842 -11.579 9.488 1.00 91.25 426 LYS A CA 1
ATOM 3333 C C . LYS A 1 426 ? -9.527 -10.111 9.751 1.00 91.25 426 LYS A C 1
ATOM 3335 O O . LYS A 1 426 ? -10.429 -9.275 9.819 1.00 91.25 426 LYS A O 1
ATOM 3340 N N . VAL A 1 427 ? -8.241 -9.801 9.898 1.00 95.31 427 VAL A N 1
ATOM 3341 C CA . VAL A 1 427 ? -7.780 -8.428 10.149 1.00 95.31 427 VAL A CA 1
ATOM 3342 C C . VAL A 1 427 ? -6.989 -7.893 8.969 1.00 95.31 427 VAL A C 1
ATOM 3344 O O . VAL A 1 427 ? -6.149 -8.598 8.424 1.00 95.31 427 VAL A O 1
ATOM 3347 N N . ILE A 1 428 ? -7.198 -6.628 8.614 1.00 97.19 428 ILE A N 1
ATOM 3348 C CA . ILE A 1 428 ? -6.324 -5.888 7.706 1.00 97.19 428 ILE A CA 1
ATOM 3349 C C . ILE A 1 428 ? -5.648 -4.748 8.460 1.00 97.19 428 ILE A C 1
ATOM 3351 O O . ILE A 1 428 ? -6.332 -3.858 8.968 1.00 97.19 428 ILE A O 1
ATOM 3355 N N . LEU A 1 429 ? -4.312 -4.726 8.469 1.00 97.38 429 LEU A N 1
ATOM 3356 C CA . LEU A 1 429 ? -3.529 -3.580 8.940 1.00 97.38 429 LEU A CA 1
ATOM 3357 C C . LEU A 1 429 ? -2.864 -2.860 7.767 1.00 97.38 429 LEU A C 1
ATOM 3359 O O . LEU A 1 429 ? -2.046 -3.434 7.044 1.00 97.38 429 LEU A O 1
ATOM 3363 N N . SER A 1 430 ? -3.163 -1.572 7.607 1.00 96.81 430 SER A N 1
ATOM 3364 C CA . SER A 1 430 ? -2.510 -0.724 6.606 1.00 96.81 430 SER A CA 1
ATOM 3365 C C . SER A 1 430 ? -1.346 0.059 7.205 1.00 96.81 430 SER A C 1
ATOM 3367 O O . SER A 1 430 ? -1.551 0.908 8.069 1.00 96.81 430 SER A O 1
ATOM 3369 N N . ASN A 1 431 ? -0.145 -0.137 6.657 1.00 95.62 431 ASN A N 1
ATOM 3370 C CA . ASN A 1 431 ? 1.118 0.467 7.097 1.00 95.62 431 ASN A CA 1
ATOM 3371 C C . ASN A 1 431 ? 1.453 0.220 8.581 1.00 95.62 431 ASN A C 1
ATOM 3373 O O . ASN A 1 431 ? 2.225 0.977 9.162 1.00 95.62 431 ASN A O 1
ATOM 3377 N N . GLY A 1 432 ? 0.880 -0.830 9.176 1.00 94.38 432 GLY A N 1
ATOM 3378 C CA . GLY A 1 432 ? 1.097 -1.222 10.567 1.00 94.38 432 GLY A CA 1
ATOM 3379 C C . GLY A 1 432 ? 2.127 -2.343 10.750 1.00 94.38 432 GLY A C 1
ATOM 3380 O O . GLY A 1 432 ? 2.802 -2.740 9.789 1.00 94.38 432 GLY A O 1
ATOM 3381 N N . PRO A 1 433 ? 2.262 -2.875 11.976 1.00 94.94 433 PRO A N 1
ATOM 3382 C CA . PRO A 1 433 ? 3.095 -4.043 12.249 1.00 94.94 433 PRO A CA 1
ATOM 3383 C C . PRO A 1 433 ? 2.621 -5.262 11.447 1.00 94.94 433 PRO A C 1
ATOM 3385 O O . PRO A 1 433 ? 1.446 -5.377 11.095 1.00 94.94 433 PRO A O 1
ATOM 3388 N N . THR A 1 434 ? 3.547 -6.166 11.121 1.00 93.44 434 THR A N 1
ATOM 3389 C CA . THR A 1 434 ? 3.210 -7.385 10.375 1.00 93.44 434 THR A CA 1
ATOM 3390 C C . THR A 1 434 ? 2.491 -8.360 11.295 1.00 93.44 434 THR A C 1
ATOM 3392 O O . THR A 1 434 ? 2.979 -8.661 12.381 1.00 93.44 434 THR A O 1
ATOM 3395 N N . LEU A 1 435 ? 1.342 -8.856 10.852 1.00 93.44 435 LEU A N 1
ATOM 3396 C CA . LEU A 1 435 ? 0.590 -9.896 11.530 1.00 93.44 435 LEU A CA 1
ATOM 3397 C C . LEU A 1 435 ? 1.200 -11.263 11.213 1.00 93.44 435 LEU A C 1
ATOM 3399 O O . LEU A 1 435 ? 1.603 -11.530 10.077 1.00 93.44 435 LEU A O 1
ATOM 3403 N N . ASN A 1 436 ? 1.247 -12.143 12.209 1.00 89.81 436 ASN A N 1
ATOM 3404 C CA . ASN A 1 436 ? 1.788 -13.486 12.026 1.00 89.81 436 ASN A CA 1
ATOM 3405 C C . ASN A 1 436 ? 0.952 -14.285 11.009 1.00 89.81 436 ASN A C 1
ATOM 3407 O O . ASN A 1 436 ? -0.277 -14.256 11.059 1.00 89.81 436 ASN A O 1
ATOM 3411 N N . GLY A 1 437 ? 1.617 -14.974 10.078 1.00 88.88 437 GLY A N 1
ATOM 3412 C CA . GLY A 1 437 ? 0.969 -15.766 9.026 1.00 88.88 437 GLY A CA 1
ATOM 3413 C C . GLY A 1 437 ? 0.127 -14.962 8.027 1.00 88.88 437 GLY A C 1
ATOM 3414 O O . GLY A 1 437 ? -0.636 -15.553 7.265 1.00 88.88 437 GLY A O 1
ATOM 3415 N N . SER A 1 438 ? 0.226 -13.631 8.031 1.00 94.25 438 SER A N 1
ATOM 3416 C CA . SER A 1 438 ? -0.558 -12.784 7.134 1.00 94.25 438 SER A CA 1
ATOM 3417 C C . SER A 1 438 ? -0.027 -12.787 5.707 1.00 94.25 438 SER A C 1
ATOM 3419 O O . SER A 1 438 ? 1.167 -12.946 5.448 1.00 94.25 438 SER A O 1
ATOM 3421 N N . THR A 1 439 ? -0.935 -12.544 4.766 1.00 96.69 439 THR A N 1
ATOM 3422 C CA . THR A 1 439 ? -0.550 -12.200 3.397 1.00 96.69 439 THR A CA 1
ATOM 3423 C C . THR A 1 439 ? -0.286 -10.704 3.306 1.00 96.69 439 THR A C 1
ATOM 3425 O O . THR A 1 439 ? -1.030 -9.886 3.846 1.00 96.69 439 THR A O 1
ATOM 3428 N N . THR A 1 440 ? 0.790 -10.331 2.624 1.00 97.81 440 THR A N 1
ATOM 3429 C CA . THR A 1 440 ? 1.172 -8.936 2.431 1.00 97.81 440 THR A CA 1
ATOM 3430 C C . THR A 1 440 ? 0.792 -8.470 1.034 1.00 97.81 440 THR A C 1
ATOM 3432 O O . THR A 1 440 ? 1.020 -9.166 0.052 1.00 97.81 440 THR A O 1
ATOM 3435 N N . VAL A 1 441 ? 0.243 -7.266 0.930 1.00 98.00 441 VAL A N 1
ATOM 3436 C CA . VAL A 1 441 ? 0.010 -6.578 -0.337 1.00 98.00 441 VAL A CA 1
ATOM 3437 C C . VAL A 1 441 ? 0.820 -5.289 -0.344 1.00 98.00 441 VAL A C 1
ATOM 3439 O O . VAL A 1 441 ? 0.686 -4.447 0.545 1.00 98.00 441 VAL A O 1
ATOM 3442 N N . LEU A 1 442 ? 1.669 -5.124 -1.350 1.00 98.25 442 LEU A N 1
ATOM 3443 C CA . LEU A 1 442 ? 2.416 -3.898 -1.603 1.00 98.25 442 LEU A CA 1
ATOM 3444 C C . LEU A 1 442 ? 1.722 -3.139 -2.728 1.00 98.25 442 LEU A C 1
ATOM 3446 O O . LEU A 1 442 ? 1.539 -3.680 -3.812 1.00 98.25 442 LEU A O 1
ATOM 3450 N N . VAL A 1 443 ? 1.344 -1.891 -2.486 1.00 97.00 443 VAL A N 1
ATOM 3451 C CA . VAL A 1 443 ? 0.719 -1.014 -3.490 1.00 97.00 443 VAL A CA 1
ATOM 3452 C C . VAL A 1 443 ? 1.614 0.184 -3.771 1.00 97.00 443 VAL A C 1
ATOM 3454 O O . VAL A 1 443 ? 2.709 0.276 -3.223 1.00 97.00 443 VAL A O 1
ATOM 3457 N N . GLY A 1 444 ? 1.174 1.111 -4.627 1.00 92.50 444 GLY A N 1
ATOM 3458 C CA . GLY A 1 444 ? 1.942 2.303 -5.003 1.00 92.50 444 GLY A CA 1
ATOM 3459 C C . GLY A 1 444 ? 2.717 2.938 -3.835 1.00 92.50 444 GLY A C 1
ATOM 3460 O O . GLY A 1 444 ? 2.146 3.323 -2.809 1.00 92.50 444 GLY A O 1
ATOM 3461 N N . CYS A 1 445 ? 4.036 3.043 -3.997 1.00 90.50 445 CYS A N 1
ATOM 3462 C CA . CYS A 1 445 ? 4.969 3.489 -2.966 1.00 90.50 445 CYS A CA 1
ATOM 3463 C C . CYS A 1 445 ? 5.730 4.739 -3.397 1.00 90.50 445 CYS A C 1
ATOM 3465 O O . CYS A 1 445 ? 6.107 4.896 -4.557 1.00 90.50 445 CYS A O 1
ATOM 3467 N N . ARG A 1 446 ? 6.055 5.610 -2.433 1.00 89.00 446 ARG A N 1
ATOM 3468 C CA . ARG A 1 446 ? 7.002 6.703 -2.687 1.00 89.00 446 ARG A CA 1
ATOM 3469 C C . ARG A 1 446 ? 8.389 6.113 -2.975 1.00 89.00 446 ARG A C 1
ATOM 3471 O O . ARG A 1 446 ? 8.803 5.227 -2.226 1.00 89.00 446 ARG A O 1
ATOM 3478 N N . PRO A 1 447 ? 9.159 6.644 -3.946 1.00 87.69 447 PRO A N 1
ATOM 3479 C CA . PRO A 1 447 ? 10.466 6.091 -4.318 1.00 87.69 447 PRO A CA 1
ATOM 3480 C C . PRO A 1 447 ? 11.425 5.882 -3.140 1.00 87.69 447 PRO A C 1
ATOM 3482 O O . PRO A 1 447 ? 12.123 4.875 -3.087 1.00 87.69 447 PRO A O 1
ATOM 3485 N N . LYS A 1 448 ? 11.409 6.795 -2.161 1.00 91.06 448 LYS A N 1
ATOM 3486 C CA . LYS A 1 448 ? 12.239 6.714 -0.949 1.00 91.06 448 LYS A CA 1
ATOM 3487 C C . LYS A 1 448 ? 11.910 5.530 -0.025 1.00 91.06 448 LYS A C 1
ATOM 3489 O O . LYS A 1 448 ? 12.774 5.111 0.728 1.00 91.06 448 LYS A O 1
ATOM 3494 N N . ASN A 1 449 ? 10.688 4.998 -0.083 1.00 92.00 449 ASN A N 1
ATOM 3495 C CA . ASN A 1 449 ? 10.237 3.893 0.770 1.00 92.00 449 ASN A CA 1
ATOM 3496 C C . ASN A 1 449 ? 10.390 2.525 0.088 1.00 92.00 449 ASN A C 1
ATOM 3498 O O . ASN A 1 449 ? 10.271 1.500 0.751 1.00 92.00 449 ASN A O 1
ATOM 3502 N N . VAL A 1 450 ? 10.635 2.493 -1.227 1.00 94.88 450 VAL A N 1
ATOM 3503 C CA . VAL A 1 450 ? 10.746 1.237 -1.980 1.00 94.88 450 VAL A CA 1
ATOM 3504 C C . VAL A 1 450 ? 11.874 0.335 -1.468 1.00 94.88 450 VAL A C 1
ATOM 3506 O O . VAL A 1 450 ? 11.591 -0.843 -1.277 1.00 94.88 450 VAL A O 1
ATOM 3509 N N . PRO A 1 451 ? 13.103 0.828 -1.195 1.00 95.44 451 PRO A N 1
ATOM 3510 C CA . PRO A 1 451 ? 14.172 -0.032 -0.683 1.00 95.44 451 PRO A CA 1
ATOM 3511 C C . PRO A 1 451 ? 13.788 -0.749 0.615 1.00 95.44 451 PRO A C 1
ATOM 3513 O O . PRO A 1 451 ? 13.979 -1.951 0.717 1.00 95.44 451 PRO A O 1
ATOM 3516 N N . LEU A 1 452 ? 13.149 -0.039 1.552 1.00 95.00 452 LEU A N 1
ATOM 3517 C CA . LEU A 1 452 ? 12.718 -0.601 2.836 1.00 95.00 452 LEU A CA 1
ATOM 3518 C C . LEU A 1 452 ? 11.701 -1.740 2.664 1.00 95.00 452 LEU A C 1
ATOM 3520 O O . LEU A 1 452 ? 11.789 -2.769 3.326 1.00 95.00 452 LEU A O 1
ATOM 3524 N N . LEU A 1 453 ? 10.712 -1.559 1.785 1.00 96.25 453 LEU A N 1
ATOM 3525 C CA . LEU A 1 453 ? 9.698 -2.587 1.537 1.00 96.25 453 LEU A CA 1
ATOM 3526 C C . LEU A 1 453 ? 10.255 -3.762 0.731 1.00 96.25 453 LEU A C 1
ATOM 3528 O O . LEU A 1 453 ? 9.865 -4.901 0.972 1.00 96.25 453 LEU A O 1
ATOM 3532 N N . ALA A 1 454 ? 11.174 -3.497 -0.197 1.00 96.19 454 ALA A N 1
ATOM 3533 C CA . ALA A 1 454 ? 11.846 -4.535 -0.963 1.00 96.19 454 ALA A CA 1
ATOM 3534 C C . ALA A 1 454 ? 12.751 -5.407 -0.087 1.00 96.19 454 ALA A C 1
ATOM 3536 O O . ALA A 1 454 ? 12.722 -6.630 -0.216 1.00 96.19 454 ALA A O 1
ATOM 3537 N N . GLU A 1 455 ? 13.493 -4.797 0.834 1.00 96.31 455 GLU A N 1
ATOM 3538 C CA . GLU A 1 455 ? 14.302 -5.509 1.821 1.00 96.31 455 GLU A CA 1
ATOM 3539 C C . GLU A 1 455 ? 13.419 -6.386 2.706 1.00 96.31 455 GLU A C 1
ATOM 3541 O O . GLU A 1 455 ? 13.685 -7.574 2.873 1.00 96.31 455 GLU A O 1
ATOM 3546 N N . ARG A 1 456 ? 12.324 -5.814 3.213 1.00 95.19 456 ARG A N 1
ATOM 3547 C CA . ARG A 1 456 ? 11.446 -6.494 4.163 1.00 95.19 456 ARG A CA 1
ATOM 3548 C C . ARG A 1 456 ? 10.625 -7.630 3.553 1.00 95.19 456 ARG A C 1
ATOM 3550 O O . ARG A 1 456 ? 10.397 -8.619 4.239 1.00 95.19 456 ARG A O 1
ATOM 3557 N N . PHE A 1 457 ? 10.138 -7.483 2.319 1.00 96.25 457 PHE A N 1
ATOM 3558 C CA . PHE A 1 457 ? 9.129 -8.395 1.755 1.00 96.25 457 PHE A CA 1
ATOM 3559 C C . PHE A 1 457 ? 9.526 -9.066 0.442 1.00 96.25 457 PHE A C 1
ATOM 3561 O O . PHE A 1 457 ? 8.904 -10.051 0.065 1.00 96.25 457 PHE A O 1
ATOM 3568 N N . LEU A 1 458 ? 10.521 -8.540 -0.273 1.00 95.12 458 LEU A N 1
ATOM 3569 C CA . LEU A 1 458 ? 10.886 -9.016 -1.613 1.00 95.12 458 LEU A CA 1
ATOM 3570 C C . LEU A 1 458 ? 12.313 -9.578 -1.666 1.00 95.12 458 LEU A C 1
ATOM 3572 O O . LEU A 1 458 ? 12.830 -9.811 -2.757 1.00 95.12 458 LEU A O 1
ATOM 3576 N N . GLY A 1 459 ? 12.979 -9.732 -0.515 1.00 93.62 459 GLY A N 1
ATOM 3577 C CA . GLY A 1 459 ? 14.357 -10.225 -0.427 1.00 93.62 459 GLY A CA 1
ATOM 3578 C C . GLY A 1 459 ? 15.362 -9.390 -1.228 1.00 93.62 459 GLY A C 1
ATOM 3579 O O . GLY A 1 459 ? 16.370 -9.922 -1.683 1.00 93.62 459 GLY A O 1
ATOM 3580 N N . ASN A 1 460 ? 15.070 -8.104 -1.466 1.00 92.94 460 ASN A N 1
ATOM 3581 C CA . ASN A 1 460 ? 15.819 -7.236 -2.382 1.00 92.94 460 ASN A CA 1
ATOM 3582 C C . ASN A 1 460 ? 15.940 -7.768 -3.824 1.00 92.94 460 ASN A C 1
ATOM 3584 O O . ASN A 1 460 ? 16.865 -7.389 -4.545 1.00 92.94 460 ASN A O 1
ATOM 3588 N N . HIS A 1 461 ? 15.000 -8.601 -4.286 1.00 94.00 461 HIS A N 1
ATOM 3589 C CA . HIS A 1 461 ? 15.010 -9.094 -5.661 1.00 94.00 461 HIS A CA 1
ATOM 3590 C C . HIS A 1 461 ? 14.967 -7.906 -6.647 1.00 94.00 461 HIS A C 1
ATOM 3592 O O . HIS A 1 461 ? 14.008 -7.122 -6.607 1.00 94.00 461 HIS A O 1
ATOM 3598 N N . PRO A 1 462 ? 15.944 -7.755 -7.565 1.00 93.81 462 PRO A N 1
ATOM 3599 C CA . PRO A 1 462 ? 16.073 -6.555 -8.396 1.00 93.81 462 PRO A CA 1
ATOM 3600 C C . PRO A 1 462 ? 14.827 -6.257 -9.239 1.00 93.81 462 PRO A C 1
ATOM 3602 O O . PRO A 1 462 ? 14.308 -5.142 -9.203 1.00 93.81 462 PRO A O 1
ATOM 3605 N N . VAL A 1 463 ? 14.295 -7.271 -9.935 1.00 94.06 463 VAL A N 1
ATOM 3606 C CA . VAL A 1 463 ? 13.089 -7.138 -10.775 1.00 94.06 463 VAL A CA 1
ATOM 3607 C C . VAL A 1 463 ? 11.848 -6.770 -9.959 1.00 94.06 463 VAL A C 1
ATOM 3609 O O . VAL A 1 463 ? 11.141 -5.836 -10.320 1.00 94.06 463 VAL A O 1
ATOM 3612 N N . LEU A 1 464 ? 11.585 -7.443 -8.833 1.00 94.50 464 LEU A N 1
ATOM 3613 C CA . LEU A 1 464 ? 10.418 -7.142 -7.994 1.00 94.50 464 LEU A CA 1
ATOM 3614 C C . LEU A 1 464 ? 10.517 -5.759 -7.343 1.00 94.50 464 LEU A C 1
ATOM 3616 O O . LEU A 1 464 ? 9.531 -5.026 -7.285 1.00 94.50 464 LEU A O 1
ATOM 3620 N N . THR A 1 465 ? 11.719 -5.372 -6.912 1.00 95.25 465 THR A N 1
ATOM 3621 C CA . THR A 1 465 ? 12.002 -4.020 -6.412 1.00 95.25 465 THR A CA 1
ATOM 3622 C C . THR A 1 465 ? 11.701 -2.976 -7.480 1.00 95.25 465 THR A C 1
ATOM 3624 O O . THR A 1 465 ? 11.132 -1.924 -7.190 1.00 95.25 465 THR A O 1
ATOM 3627 N N . GLU A 1 466 ? 12.070 -3.263 -8.726 1.00 93.50 466 GLU A N 1
ATOM 3628 C CA . GLU A 1 466 ? 11.785 -2.401 -9.862 1.00 93.50 466 GLU A CA 1
ATOM 3629 C C . GLU A 1 466 ? 10.283 -2.340 -10.176 1.00 93.50 466 GLU A C 1
ATOM 3631 O O . GLU A 1 466 ? 9.738 -1.248 -10.326 1.00 93.50 466 GLU A O 1
ATOM 3636 N N . ASN A 1 467 ? 9.587 -3.478 -10.167 1.00 94.38 467 ASN A N 1
ATOM 3637 C CA . ASN A 1 467 ? 8.136 -3.543 -10.344 1.00 94.38 467 ASN A CA 1
ATOM 3638 C C . ASN A 1 467 ? 7.393 -2.734 -9.276 1.00 94.38 467 ASN A C 1
ATOM 3640 O O . ASN A 1 467 ? 6.467 -1.999 -9.612 1.00 94.38 467 ASN A O 1
ATOM 3644 N N . LEU A 1 468 ? 7.838 -2.785 -8.016 1.00 95.44 468 LEU A N 1
ATOM 3645 C CA . LEU A 1 468 ? 7.262 -1.994 -6.925 1.00 95.44 468 LEU A CA 1
ATOM 3646 C C . LEU A 1 468 ? 7.356 -0.478 -7.188 1.00 95.44 468 LEU A C 1
ATOM 3648 O O . LEU A 1 468 ? 6.455 0.271 -6.812 1.00 95.44 468 LEU A O 1
ATOM 3652 N N . ARG A 1 469 ? 8.412 -0.008 -7.871 1.00 92.75 469 ARG A N 1
ATOM 3653 C CA . ARG A 1 469 ? 8.546 1.407 -8.289 1.00 92.75 469 ARG A CA 1
ATOM 3654 C C . ARG A 1 469 ? 7.595 1.787 -9.417 1.00 92.75 469 ARG A C 1
ATOM 3656 O O . ARG A 1 469 ? 7.309 2.969 -9.584 1.00 92.75 469 ARG A O 1
ATOM 3663 N N . LEU A 1 470 ? 7.184 0.805 -10.212 1.00 92.50 470 LEU A N 1
ATOM 3664 C CA . LEU A 1 470 ? 6.413 0.981 -11.438 1.00 92.50 470 LEU A CA 1
ATOM 3665 C C . LEU A 1 470 ? 4.911 0.735 -11.257 1.00 92.50 470 LEU A C 1
ATOM 3667 O O . LEU A 1 470 ? 4.159 0.939 -12.211 1.00 92.50 470 LEU A O 1
ATOM 3671 N N . LEU A 1 471 ? 4.464 0.315 -10.068 1.00 93.12 471 LEU A N 1
ATOM 3672 C CA . LEU A 1 471 ? 3.043 0.110 -9.785 1.00 93.12 471 LEU A CA 1
ATOM 3673 C C . LEU A 1 471 ? 2.242 1.388 -10.042 1.00 93.12 471 LEU A C 1
ATOM 3675 O O . LEU A 1 471 ? 2.553 2.460 -9.511 1.00 93.12 471 LEU A O 1
ATOM 3679 N N . ARG A 1 472 ? 1.172 1.260 -10.826 1.00 90.06 472 ARG A N 1
ATOM 3680 C CA . ARG A 1 472 ? 0.216 2.343 -11.063 1.00 90.06 472 ARG A CA 1
ATOM 3681 C C . ARG A 1 472 ? -0.852 2.350 -9.963 1.00 90.06 472 ARG A C 1
ATOM 3683 O O . ARG A 1 472 ? -0.970 1.396 -9.192 1.00 90.06 472 ARG A O 1
ATOM 3690 N N . PRO A 1 473 ? -1.663 3.415 -9.853 1.00 89.25 473 PRO A N 1
ATOM 3691 C CA . PRO A 1 473 ? -2.840 3.380 -8.995 1.00 89.25 473 PRO A CA 1
ATOM 3692 C C . PRO A 1 473 ? -3.728 2.171 -9.324 1.00 89.25 473 PRO A C 1
ATOM 3694 O O . PRO A 1 473 ? -4.061 1.936 -10.485 1.00 89.25 473 PRO A O 1
ATOM 3697 N N . GLY A 1 474 ? -4.103 1.414 -8.294 1.00 90.56 474 GLY A N 1
ATOM 3698 C CA . GLY A 1 474 ? -4.892 0.191 -8.446 1.00 90.56 474 GLY A CA 1
ATOM 3699 C C . GLY A 1 474 ? -4.077 -1.069 -8.731 1.00 90.56 474 GLY A C 1
ATOM 3700 O O . GLY A 1 474 ? -4.675 -2.137 -8.733 1.00 90.56 474 GLY A O 1
ATOM 3701 N N . ASP A 1 475 ? -2.757 -0.972 -8.903 1.00 93.62 475 ASP A N 1
ATOM 3702 C CA . ASP A 1 475 ? -1.860 -2.122 -9.020 1.00 93.62 475 ASP A CA 1
ATOM 3703 C C . ASP A 1 475 ? -1.232 -2.483 -7.666 1.00 93.62 475 ASP A C 1
ATOM 3705 O O . ASP A 1 475 ? -1.011 -1.620 -6.806 1.00 93.62 475 ASP A O 1
ATOM 3709 N N . GLY A 1 476 ? -0.906 -3.762 -7.500 1.00 95.56 476 GLY A N 1
ATOM 3710 C CA . GLY A 1 476 ? -0.295 -4.298 -6.297 1.00 95.56 476 GLY A CA 1
ATOM 3711 C C . GLY A 1 476 ? 0.548 -5.548 -6.543 1.00 95.56 476 GLY A C 1
ATOM 3712 O O . GLY A 1 476 ? 0.453 -6.209 -7.577 1.00 95.56 476 GLY A O 1
ATOM 3713 N N . ILE A 1 477 ? 1.378 -5.868 -5.555 1.00 96.69 477 ILE A N 1
ATOM 3714 C CA . ILE A 1 477 ? 2.161 -7.101 -5.458 1.00 96.69 477 ILE A CA 1
ATOM 3715 C C . ILE A 1 477 ? 1.673 -7.841 -4.221 1.00 96.69 477 ILE A C 1
ATOM 3717 O O . ILE A 1 477 ? 1.760 -7.303 -3.118 1.00 96.69 477 ILE A O 1
ATOM 3721 N N . VAL A 1 478 ? 1.166 -9.058 -4.392 1.00 96.50 478 VAL A N 1
ATOM 3722 C CA . VAL A 1 478 ? 0.845 -9.951 -3.275 1.00 96.50 478 VAL A CA 1
ATOM 3723 C C . VAL A 1 478 ? 2.079 -10.775 -2.943 1.00 96.50 478 VAL A C 1
ATOM 3725 O O . VAL A 1 478 ? 2.692 -11.342 -3.843 1.00 96.50 478 VAL A O 1
ATOM 3728 N N . VAL A 1 479 ? 2.405 -10.854 -1.658 1.00 96.00 479 VAL A N 1
ATOM 3729 C CA . VAL A 1 479 ? 3.421 -11.730 -1.076 1.00 96.00 479 VAL A CA 1
ATOM 3730 C C . VAL A 1 479 ? 2.724 -12.622 -0.050 1.00 96.00 479 VAL A C 1
ATOM 3732 O O . VAL A 1 479 ? 2.210 -12.130 0.957 1.00 96.00 479 VAL A O 1
ATOM 3735 N N . SER A 1 480 ? 2.665 -13.925 -0.313 1.00 93.12 480 SER A N 1
ATOM 3736 C CA . SER A 1 480 ? 2.001 -14.913 0.545 1.00 93.12 480 SER A CA 1
ATOM 3737 C C . SER A 1 480 ? 2.922 -16.115 0.742 1.00 93.12 480 SER A C 1
ATOM 3739 O O . SER A 1 480 ? 3.068 -16.954 -0.146 1.00 93.12 480 SER A O 1
ATOM 3741 N N . GLY A 1 481 ? 3.596 -16.185 1.893 1.00 88.88 481 GLY A N 1
ATOM 3742 C CA . GLY A 1 481 ? 4.707 -17.122 2.079 1.00 88.88 481 GLY A CA 1
ATOM 3743 C C . GLY A 1 481 ? 5.808 -16.867 1.043 1.00 88.88 481 GLY A C 1
ATOM 3744 O O . GLY A 1 481 ? 6.291 -15.745 0.929 1.00 88.88 481 GLY A O 1
ATOM 3745 N N . GLU A 1 482 ? 6.170 -17.894 0.276 1.00 88.00 482 GLU A N 1
ATOM 3746 C CA . GLU A 1 482 ? 7.142 -17.794 -0.827 1.00 88.00 482 GLU A CA 1
ATOM 3747 C C . GLU A 1 482 ? 6.517 -17.336 -2.155 1.00 88.00 482 GLU A C 1
ATOM 3749 O O . GLU A 1 482 ? 7.234 -17.022 -3.105 1.00 88.00 482 GLU A O 1
ATOM 3754 N N . ASP A 1 483 ? 5.186 -17.271 -2.234 1.00 90.94 483 ASP A N 1
ATOM 3755 C CA . ASP A 1 483 ? 4.508 -16.875 -3.461 1.00 90.94 483 ASP A CA 1
ATOM 3756 C C . ASP A 1 483 ? 4.502 -15.360 -3.626 1.00 90.94 483 ASP A C 1
ATOM 3758 O O . ASP A 1 483 ? 4.115 -14.618 -2.717 1.00 90.94 483 ASP A O 1
ATOM 3762 N N . ILE A 1 484 ? 4.828 -14.911 -4.837 1.00 93.81 484 ILE A N 1
ATOM 3763 C CA . ILE A 1 484 ? 4.777 -13.504 -5.224 1.00 93.81 484 ILE A CA 1
ATOM 3764 C C . ILE A 1 484 ? 4.017 -13.382 -6.537 1.00 93.81 484 ILE A C 1
ATOM 3766 O O . ILE A 1 484 ? 4.327 -14.065 -7.513 1.00 93.81 484 ILE A O 1
ATOM 3770 N N . THR A 1 485 ? 3.014 -12.506 -6.578 1.00 93.94 485 THR A N 1
ATOM 3771 C CA . THR A 1 485 ? 2.216 -12.318 -7.791 1.00 93.94 485 THR A CA 1
ATOM 3772 C C . THR A 1 485 ? 1.697 -10.898 -7.953 1.00 93.94 485 THR A C 1
ATOM 3774 O O . THR A 1 485 ? 1.534 -10.150 -6.987 1.00 93.94 485 THR A O 1
ATOM 3777 N N . PHE A 1 486 ? 1.430 -10.530 -9.202 1.00 94.06 486 PHE A N 1
ATOM 3778 C CA . PHE A 1 486 ? 0.791 -9.271 -9.544 1.00 94.06 486 PHE A CA 1
ATOM 3779 C C . PHE A 1 486 ? -0.712 -9.339 -9.348 1.00 94.06 486 PHE A C 1
ATOM 3781 O O . PHE A 1 486 ? -1.364 -10.334 -9.669 1.00 94.06 486 PHE A O 1
ATOM 3788 N N . VAL A 1 487 ? -1.269 -8.223 -8.909 1.00 93.88 487 VAL A N 1
ATOM 3789 C CA . VAL A 1 487 ? -2.703 -8.056 -8.759 1.00 93.88 487 VAL A CA 1
ATOM 3790 C C . VAL A 1 487 ? -3.097 -6.638 -9.143 1.00 93.88 487 VAL A C 1
ATOM 3792 O O . VAL A 1 487 ? -2.356 -5.685 -8.910 1.00 93.88 487 VAL A O 1
ATOM 3795 N N . THR A 1 488 ? -4.278 -6.474 -9.728 1.00 93.56 488 THR A N 1
ATOM 3796 C CA . THR A 1 488 ? -4.804 -5.150 -10.053 1.00 93.56 488 THR A CA 1
ATOM 3797 C C . THR A 1 488 ? -6.314 -5.057 -9.858 1.00 93.56 488 THR A C 1
ATOM 3799 O O . THR A 1 488 ? -7.055 -6.026 -10.035 1.00 93.56 488 THR A O 1
ATOM 3802 N N . TRP A 1 489 ? -6.782 -3.867 -9.488 1.00 91.56 489 TRP A N 1
ATOM 3803 C CA . TRP A 1 489 ? -8.195 -3.481 -9.515 1.00 91.56 489 TRP A CA 1
ATOM 3804 C C . TRP A 1 489 ? -8.616 -2.888 -10.864 1.00 91.56 489 TRP A C 1
ATOM 3806 O O . TRP A 1 489 ? -9.802 -2.622 -11.081 1.00 91.56 489 TRP A O 1
ATOM 3816 N N . ASN A 1 490 ? -7.663 -2.667 -11.771 1.00 86.31 490 ASN A N 1
ATOM 3817 C CA . ASN A 1 490 ? -7.932 -2.123 -13.091 1.00 86.31 490 ASN A CA 1
ATOM 3818 C C . ASN A 1 490 ? -8.644 -3.174 -13.963 1.00 86.31 490 ASN A C 1
ATOM 3820 O O . ASN A 1 490 ? -8.366 -4.368 -13.894 1.00 86.31 490 ASN A O 1
ATOM 3824 N N . LYS A 1 491 ? -9.620 -2.730 -14.770 1.00 64.94 491 LYS A N 1
ATOM 3825 C CA . LYS A 1 491 ? -10.453 -3.623 -15.605 1.00 64.94 491 LYS A CA 1
ATOM 3826 C C . LYS A 1 491 ? -9.683 -4.281 -16.753 1.00 64.94 491 LYS A C 1
ATOM 3828 O O . LYS A 1 491 ? -10.179 -5.247 -17.323 1.00 64.94 491 LYS A O 1
ATOM 3833 N N . THR A 1 492 ? -8.519 -3.742 -17.092 1.00 52.56 492 THR A N 1
ATOM 3834 C CA . THR A 1 492 ? -7.661 -4.207 -18.177 1.00 52.56 492 THR A CA 1
ATOM 3835 C C . THR A 1 492 ? -6.365 -4.699 -17.554 1.00 52.56 492 THR A C 1
ATOM 3837 O O . THR A 1 492 ? -5.702 -3.924 -16.862 1.00 52.56 492 THR A O 1
ATOM 3840 N N . ILE A 1 493 ? -6.051 -5.974 -17.774 1.00 49.22 493 ILE A N 1
ATOM 3841 C CA . ILE A 1 493 ? -4.751 -6.572 -17.462 1.00 49.22 493 ILE A CA 1
ATOM 3842 C C . ILE A 1 493 ? -4.029 -6.794 -18.778 1.00 49.22 493 ILE A C 1
ATOM 3844 O O . ILE A 1 493 ? -4.711 -7.273 -19.714 1.00 49.22 493 ILE A O 1
#